Protein AF-A0A3R8L5G4-F1 (afdb_monomer_lite)

Secondary structure (DSSP, 8-state):
-PPPPTHHHHHHHHHHHHHHHHHHHHHHHHHHHHHHHHH-S--S------HHHHHHHHHT------------PPP-------PPPPS-SSHHHHHHHHHHHHHHHHHHHHHHHTS---STTHHHHHHHHHHHHHHHHHHHHHHHHHHTT---THHHHHHHHHHHHHHHHHHHHHHHHTT--HHHHHHHHHHHHHHHHHHHHHHHHHHHHHHT-----TTTS-------GGGG-TT-TT------SS-S--B-SS---EEE-GGGHHHHHHHHHHHB-S--HHHHHHHB----HHHHHHHHHTTS-SEEEESPPPHHHHHHHHHTTEEEEEEEEEEEEEEEEEETT----EE-HHHHHHHHTTS--BGGGGTS-S-B-EE-B--TTSHHHHHIIIIISTTPPPPPPPGGGB-SSHHHHHHHHHTGGGSS-EEEEEEHHHHHTSSS--SEEEPEETTB---HHHHHTT-STTEEEEEEEEEEESSGGG--SPPPPTTHHHHHHHHHSHHHHHHHHHTT-B-SSPPPP-

Structure (mmCIF, N/CA/C/O backbone):
data_AF-A0A3R8L5G4-F1
#
_entry.id   AF-A0A3R8L5G4-F1
#
loop_
_atom_site.group_PDB
_atom_site.id
_atom_site.type_symbol
_atom_site.label_atom_id
_atom_site.label_alt_id
_atom_site.label_comp_id
_atom_site.label_asym_id
_atom_site.label_entity_id
_atom_site.label_seq_id
_atom_site.pdbx_PDB_ins_code
_atom_site.Cartn_x
_atom_site.Cartn_y
_atom_site.Cartn_z
_atom_site.occupancy
_atom_site.B_iso_or_equiv
_atom_site.auth_seq_id
_atom_site.auth_comp_id
_atom_site.auth_asym_id
_atom_site.auth_atom_id
_atom_site.pdbx_PDB_model_num
ATOM 1 N N . MET A 1 1 ? 63.646 48.957 -48.517 1.00 35.97 1 MET A N 1
ATOM 2 C CA . MET A 1 1 ? 62.646 47.937 -48.129 1.00 35.97 1 MET A CA 1
ATOM 3 C C . MET A 1 1 ? 62.867 47.542 -46.672 1.00 35.97 1 MET A C 1
ATOM 5 O O . MET A 1 1 ? 63.799 46.805 -46.382 1.00 35.97 1 MET A O 1
ATOM 9 N N . LYS A 1 2 ? 62.077 48.095 -45.741 1.00 35.88 2 LYS A N 1
ATOM 10 C CA . LYS A 1 2 ? 62.069 47.687 -44.324 1.00 35.88 2 LYS A CA 1
ATOM 11 C C . LYS A 1 2 ? 61.071 46.532 -44.164 1.00 35.88 2 LYS A C 1
ATOM 13 O O . LYS A 1 2 ? 59.938 46.661 -44.615 1.00 35.88 2 LYS A O 1
ATOM 18 N N . ARG A 1 3 ? 61.484 45.414 -43.556 1.00 38.56 3 ARG A N 1
ATOM 19 C CA . ARG A 1 3 ? 60.579 44.316 -43.155 1.00 38.56 3 ARG A CA 1
ATOM 20 C C . ARG A 1 3 ? 59.608 44.811 -42.066 1.00 38.56 3 ARG A C 1
ATOM 22 O O . ARG A 1 3 ? 60.082 45.503 -41.163 1.00 38.56 3 ARG A O 1
ATOM 29 N N . PRO A 1 4 ? 58.311 44.448 -42.078 1.00 38.59 4 PRO A N 1
ATOM 30 C CA . PRO A 1 4 ? 57.446 44.643 -40.921 1.00 38.59 4 PRO A CA 1
ATOM 31 C C . PRO A 1 4 ? 57.659 43.521 -39.878 1.00 38.59 4 PRO A C 1
ATOM 33 O O . PRO A 1 4 ? 58.243 42.479 -40.196 1.00 38.59 4 PRO A O 1
ATOM 36 N N . PRO A 1 5 ? 57.264 43.750 -38.612 1.00 47.12 5 PRO A N 1
ATOM 37 C CA . PRO A 1 5 ? 57.835 43.072 -37.454 1.00 47.12 5 PRO A CA 1
ATOM 38 C C . PRO A 1 5 ? 57.170 41.722 -37.159 1.00 47.12 5 PRO A C 1
ATOM 40 O O . PRO A 1 5 ? 55.980 41.516 -37.388 1.00 47.12 5 PRO A O 1
ATOM 43 N N . TYR A 1 6 ? 57.935 40.825 -36.535 1.00 44.19 6 TYR A N 1
ATOM 44 C CA . TYR A 1 6 ? 57.528 39.505 -36.031 1.00 44.19 6 TYR A CA 1
ATOM 45 C C . TYR A 1 6 ? 56.402 39.523 -34.964 1.00 44.19 6 TYR A C 1
ATOM 47 O O . TYR A 1 6 ? 56.028 38.469 -34.455 1.00 44.19 6 TYR A O 1
ATOM 55 N N . LEU A 1 7 ? 55.817 40.684 -34.645 1.00 41.47 7 LEU A N 1
ATOM 56 C CA . LEU A 1 7 ? 54.769 40.843 -33.628 1.00 41.47 7 LEU A CA 1
ATOM 57 C C . LEU A 1 7 ? 53.425 40.196 -34.020 1.00 41.47 7 LEU A C 1
ATOM 59 O O . LEU A 1 7 ? 52.660 39.793 -33.147 1.00 41.47 7 LEU A O 1
ATOM 63 N N . GLY A 1 8 ? 53.136 40.060 -35.320 1.00 44.91 8 GLY A N 1
ATOM 64 C CA . GLY A 1 8 ? 51.836 39.573 -35.798 1.00 44.91 8 GLY A CA 1
ATOM 65 C C . GLY A 1 8 ? 51.580 38.085 -35.539 1.00 44.91 8 GLY A C 1
ATOM 66 O O . GLY A 1 8 ? 50.456 37.706 -35.229 1.00 44.91 8 GLY A O 1
ATOM 67 N N . ARG A 1 9 ? 52.606 37.225 -35.613 1.00 40.75 9 ARG A N 1
ATOM 68 C CA . ARG A 1 9 ? 52.424 35.767 -35.456 1.00 40.75 9 ARG A CA 1
ATOM 69 C C . ARG A 1 9 ? 52.218 35.348 -34.003 1.00 40.75 9 ARG A C 1
ATOM 71 O O . ARG A 1 9 ? 51.407 34.464 -33.756 1.00 40.75 9 ARG A O 1
ATOM 78 N N . SER A 1 10 ? 52.886 36.005 -33.057 1.00 38.84 10 SER A N 1
ATOM 79 C CA . SER A 1 10 ? 52.735 35.722 -31.624 1.00 38.84 10 SER A CA 1
ATOM 80 C C . SER A 1 10 ? 51.392 36.213 -31.081 1.00 38.84 10 SER A C 1
ATOM 82 O O . SER A 1 10 ? 50.766 35.510 -30.294 1.00 38.84 10 SER A O 1
ATOM 84 N N . LEU A 1 11 ? 50.904 37.369 -31.554 1.00 45.09 11 LEU A N 1
ATOM 85 C CA . LEU A 1 11 ? 49.573 37.878 -31.205 1.00 45.09 11 LEU A CA 1
ATOM 86 C C . LEU A 1 11 ? 48.460 37.000 -31.799 1.00 45.09 11 LEU A C 1
ATOM 88 O O . LEU A 1 11 ? 47.472 36.722 -31.128 1.00 45.09 11 LEU A O 1
ATOM 92 N N . LEU A 1 12 ? 48.652 36.504 -33.027 1.00 44.06 12 LEU A N 1
ATOM 93 C CA . LEU A 1 12 ? 47.741 35.555 -33.670 1.00 44.06 12 LEU A CA 1
ATOM 94 C C . LEU A 1 12 ? 47.718 34.205 -32.935 1.00 44.06 12 LEU A C 1
ATOM 96 O O . LEU A 1 12 ? 46.650 33.641 -32.736 1.00 44.06 12 LEU A O 1
ATOM 100 N N . TYR A 1 13 ? 48.873 33.715 -32.470 1.00 42.22 13 TYR A N 1
ATOM 101 C CA . TYR A 1 13 ? 48.956 32.507 -31.641 1.00 42.22 13 TYR A CA 1
ATOM 102 C C . TYR A 1 13 ? 48.262 32.692 -30.286 1.00 42.22 13 TYR A C 1
ATOM 104 O O . TYR A 1 13 ? 47.517 31.817 -29.859 1.00 42.22 13 TYR A O 1
ATOM 112 N N . LEU A 1 14 ? 48.439 33.845 -29.635 1.00 43.97 14 LEU A N 1
ATOM 113 C CA . LEU A 1 14 ? 47.722 34.196 -28.405 1.00 43.97 14 LEU A CA 1
ATOM 114 C C . LEU A 1 14 ? 46.206 34.279 -28.635 1.00 43.97 14 LEU A C 1
ATOM 116 O O . LEU A 1 14 ? 45.448 33.716 -27.854 1.00 43.97 14 LEU A O 1
ATOM 120 N N . LEU A 1 15 ? 45.754 34.887 -29.733 1.00 46.25 15 LEU A N 1
ATOM 121 C CA . LEU A 1 15 ? 44.332 34.973 -30.087 1.00 46.25 15 LEU A CA 1
ATOM 122 C C . LEU A 1 15 ? 43.715 33.622 -30.487 1.00 46.25 15 LEU A C 1
ATOM 124 O O . LEU A 1 15 ? 42.514 33.442 -30.320 1.00 46.25 15 LEU A O 1
ATOM 128 N N . LEU A 1 16 ? 44.510 32.672 -30.988 1.00 42.62 16 LEU A N 1
ATOM 129 C CA . LEU A 1 16 ? 44.052 31.328 -31.363 1.00 42.62 16 LEU A CA 1
ATOM 130 C C . LEU A 1 16 ? 44.059 30.344 -30.187 1.00 42.62 16 LEU A C 1
ATOM 132 O O . LEU A 1 16 ? 43.162 29.513 -30.073 1.00 42.62 16 LEU A O 1
ATOM 136 N N . VAL A 1 17 ? 45.061 30.425 -29.310 1.00 41.16 17 VAL A N 1
ATOM 137 C CA . VAL A 1 17 ? 45.289 29.440 -28.240 1.00 41.16 17 VAL A CA 1
ATOM 138 C C . VAL A 1 17 ? 44.596 29.841 -26.936 1.00 41.16 17 VAL A C 1
ATOM 140 O O . VAL A 1 17 ? 44.066 28.982 -26.231 1.00 41.16 17 VAL A O 1
ATOM 143 N N . PHE A 1 18 ? 44.530 31.138 -26.623 1.00 45.47 18 PHE A N 1
ATOM 144 C CA . PHE A 1 18 ? 43.918 31.625 -25.383 1.00 45.47 18 PHE A CA 1
ATOM 145 C C . PHE A 1 18 ? 42.419 31.291 -25.264 1.00 45.47 18 PHE A C 1
ATOM 147 O O . PHE A 1 18 ? 42.019 30.835 -24.194 1.00 45.47 18 PHE A O 1
ATOM 154 N N . PRO A 1 19 ? 41.583 31.400 -26.319 1.00 46.66 19 PRO A N 1
ATOM 155 C CA . PRO A 1 19 ? 40.170 31.028 -26.230 1.00 46.66 19 PRO A CA 1
ATOM 156 C C . PRO A 1 19 ? 39.962 29.527 -26.019 1.00 46.66 19 PRO A C 1
ATOM 158 O O . PRO A 1 19 ? 39.048 29.144 -25.299 1.00 46.66 19 PRO A O 1
ATOM 161 N N . VAL A 1 20 ? 40.821 28.681 -26.597 1.00 42.81 20 VAL A N 1
ATOM 162 C CA . VAL A 1 20 ? 40.748 27.217 -26.455 1.00 42.81 20 VAL A CA 1
ATOM 163 C C . VAL A 1 20 ? 41.116 26.795 -25.031 1.00 42.81 20 VAL A C 1
ATOM 165 O O . VAL A 1 20 ? 40.422 25.978 -24.430 1.00 42.81 20 VAL A O 1
ATOM 168 N N . ILE A 1 21 ? 42.158 27.402 -24.453 1.00 46.53 21 ILE A N 1
ATOM 169 C CA . ILE A 1 21 ? 42.552 27.171 -23.055 1.00 46.53 21 ILE A CA 1
ATOM 170 C C . ILE A 1 21 ? 41.493 27.728 -22.094 1.00 46.53 21 ILE A C 1
ATOM 172 O O . ILE A 1 21 ? 41.109 27.048 -21.144 1.00 46.53 21 ILE A O 1
ATOM 176 N N . PHE A 1 22 ? 40.972 28.929 -22.355 1.00 48.22 22 PHE A N 1
ATOM 177 C CA . PHE A 1 22 ? 39.932 29.550 -21.535 1.00 48.22 22 PHE A CA 1
ATOM 178 C C . PHE A 1 22 ? 38.617 28.760 -21.582 1.00 48.22 22 PHE A C 1
ATOM 180 O O . PHE A 1 22 ? 38.016 28.529 -20.539 1.00 48.22 22 PHE A O 1
ATOM 187 N N . GLN A 1 23 ? 38.199 28.265 -22.753 1.00 45.72 23 GLN A N 1
ATOM 188 C CA . GLN A 1 23 ? 37.034 27.384 -22.890 1.00 45.72 23 GLN A CA 1
ATOM 189 C C . GLN A 1 23 ? 37.262 26.013 -22.248 1.00 45.72 23 GLN A C 1
ATOM 191 O O . GLN A 1 23 ? 36.337 25.491 -21.634 1.00 45.72 23 GLN A O 1
ATOM 196 N N . GLY A 1 24 ? 38.471 25.447 -22.325 1.00 43.91 24 GLY A N 1
ATOM 197 C CA . GLY A 1 24 ? 38.831 24.221 -21.605 1.00 43.91 24 GLY A CA 1
ATOM 198 C C . GLY A 1 24 ? 38.766 24.391 -20.083 1.00 43.91 24 GLY A C 1
ATOM 199 O O . GLY A 1 24 ? 38.236 23.533 -19.384 1.00 43.91 24 GLY A O 1
ATOM 200 N N . LEU A 1 25 ? 39.217 25.534 -19.563 1.00 47.25 25 LEU A N 1
ATOM 201 C CA . LEU A 1 25 ? 39.104 25.882 -18.143 1.00 47.25 25 LEU A CA 1
ATOM 202 C C . LEU A 1 25 ? 37.653 26.166 -17.727 1.00 47.25 25 LEU A C 1
ATOM 204 O O . LEU A 1 25 ? 37.240 25.757 -16.645 1.00 47.25 25 LEU A O 1
ATOM 208 N N . LEU A 1 26 ? 36.853 26.796 -18.594 1.00 45.91 26 LEU A N 1
ATOM 209 C CA . LEU A 1 26 ? 35.421 27.009 -18.372 1.00 45.91 26 LEU A CA 1
ATOM 210 C C . LEU A 1 26 ? 34.646 25.681 -18.387 1.00 45.91 26 LEU A C 1
ATOM 212 O O . LEU A 1 26 ? 33.738 25.497 -17.586 1.00 45.91 26 LEU A O 1
ATOM 216 N N . LEU A 1 27 ? 35.035 24.735 -19.250 1.00 40.62 27 LEU A N 1
ATOM 217 C CA . LEU A 1 27 ? 34.514 23.368 -19.293 1.00 40.62 27 LEU A CA 1
ATOM 218 C C . LEU A 1 27 ? 34.790 22.646 -17.968 1.00 40.62 27 LEU A C 1
ATOM 220 O O . LEU A 1 27 ? 33.878 22.060 -17.395 1.00 40.62 27 LEU A O 1
ATOM 224 N N . VAL A 1 28 ? 36.019 22.741 -17.447 1.00 43.38 28 VAL A N 1
ATOM 225 C CA . VAL A 1 28 ? 36.401 22.176 -16.141 1.00 43.38 28 VAL A CA 1
ATOM 226 C C . VAL A 1 28 ? 35.675 22.876 -14.990 1.00 43.38 28 VAL A C 1
ATOM 228 O O . VAL A 1 28 ? 35.306 22.212 -14.030 1.00 43.38 28 VAL A O 1
ATOM 231 N N . ALA A 1 29 ? 35.404 24.180 -15.081 1.00 45.84 29 ALA A N 1
ATOM 232 C CA . ALA A 1 29 ? 34.673 24.924 -14.054 1.00 45.84 29 ALA A CA 1
ATOM 233 C C . ALA A 1 29 ? 33.160 24.635 -14.057 1.00 45.84 29 ALA A C 1
ATOM 235 O O . ALA A 1 29 ? 32.570 24.471 -12.994 1.00 45.84 29 ALA A O 1
ATOM 236 N N . VAL A 1 30 ? 32.529 24.532 -15.231 1.00 43.19 30 VAL A N 1
ATOM 237 C CA . VAL A 1 30 ? 31.090 24.240 -15.378 1.00 43.19 30 VAL A CA 1
ATOM 238 C C . VAL A 1 30 ? 30.798 22.767 -15.099 1.00 43.19 30 VAL A C 1
ATOM 240 O O . VAL A 1 30 ? 29.845 22.461 -14.385 1.00 43.19 30 VAL A O 1
ATOM 243 N N . LEU A 1 31 ? 31.641 21.853 -15.596 1.00 39.47 31 LEU A N 1
ATOM 244 C CA . LEU A 1 31 ? 31.566 20.446 -15.209 1.00 39.47 31 LEU A CA 1
ATOM 245 C C . LEU A 1 31 ? 31.941 20.295 -13.732 1.00 39.47 31 LEU A C 1
ATOM 247 O O . LEU A 1 31 ? 31.213 19.652 -13.001 1.00 39.47 31 LEU A O 1
ATOM 251 N N . GLY A 1 32 ? 32.989 20.948 -13.236 1.00 37.44 32 GLY A N 1
ATOM 252 C CA . GLY A 1 32 ? 33.384 20.882 -11.826 1.00 37.44 32 GLY A CA 1
ATOM 253 C C . GLY A 1 32 ? 32.303 21.372 -10.858 1.00 37.44 32 GLY A C 1
ATOM 254 O O . GLY A 1 32 ? 32.045 20.700 -9.869 1.00 37.44 32 GLY A O 1
ATOM 255 N N . ALA A 1 33 ? 31.625 22.484 -11.152 1.00 39.06 33 ALA A N 1
ATOM 256 C CA . ALA A 1 33 ? 30.592 23.047 -10.278 1.00 39.06 33 ALA A CA 1
ATOM 257 C C . ALA A 1 33 ? 29.236 22.327 -10.385 1.00 39.06 33 ALA A C 1
ATOM 259 O O . ALA A 1 33 ? 28.540 22.195 -9.387 1.00 39.06 33 ALA A O 1
ATOM 260 N N . GLY A 1 34 ? 28.851 21.840 -11.571 1.00 38.12 34 GLY A N 1
ATOM 261 C CA . GLY A 1 34 ? 27.583 21.119 -11.754 1.00 38.12 34 GLY A CA 1
ATOM 262 C C . GLY A 1 34 ? 27.666 19.615 -11.469 1.00 38.12 34 GLY A C 1
ATOM 263 O O . GLY A 1 34 ? 26.669 19.000 -11.097 1.00 38.12 34 GLY A O 1
ATOM 264 N N . VAL A 1 35 ? 28.846 19.011 -11.647 1.00 35.47 35 VAL A N 1
ATOM 265 C CA . VAL A 1 35 ? 29.052 17.559 -11.544 1.00 35.47 35 VAL A CA 1
ATOM 266 C C . VAL A 1 35 ? 29.533 17.146 -10.148 1.00 35.47 35 VAL A C 1
ATOM 268 O O . VAL A 1 35 ? 29.129 16.077 -9.702 1.00 35.47 35 VAL A O 1
ATOM 271 N N . LEU A 1 36 ? 30.300 17.962 -9.401 1.00 33.31 36 LEU A N 1
ATOM 272 C CA . LEU A 1 36 ? 30.680 17.579 -8.025 1.00 33.31 36 LEU A CA 1
ATOM 273 C C . LEU A 1 36 ? 29.484 17.551 -7.062 1.00 33.31 36 LEU A C 1
ATOM 275 O O . LEU A 1 36 ? 29.372 16.594 -6.298 1.00 33.31 36 LEU A O 1
ATOM 279 N N . ASP A 1 37 ? 28.562 18.515 -7.150 1.00 36.12 37 ASP A N 1
ATOM 280 C CA . ASP A 1 37 ? 27.352 18.544 -6.307 1.00 36.12 37 ASP A CA 1
ATOM 281 C C . ASP A 1 37 ? 26.379 17.389 -6.619 1.00 36.12 37 ASP A C 1
ATOM 283 O O . ASP A 1 37 ? 25.510 17.060 -5.814 1.00 36.12 37 ASP A O 1
ATOM 287 N N . CYS A 1 38 ? 26.547 16.723 -7.768 1.00 34.19 38 CYS A N 1
ATOM 288 C CA . CYS A 1 38 ? 25.769 15.544 -8.150 1.00 34.19 38 CYS A CA 1
ATOM 289 C C . CYS A 1 38 ? 26.461 14.203 -7.835 1.00 34.19 38 CYS A C 1
ATOM 291 O O . CYS A 1 38 ? 25.779 13.178 -7.845 1.00 34.19 38 CYS A O 1
ATOM 293 N N . ILE A 1 39 ? 27.781 14.174 -7.592 1.00 33.69 39 ILE A N 1
ATOM 294 C CA . ILE A 1 39 ? 28.561 12.922 -7.482 1.00 33.69 39 ILE A CA 1
ATOM 295 C C . ILE A 1 39 ? 28.913 12.530 -6.033 1.00 33.69 39 ILE A C 1
ATOM 297 O O . ILE A 1 39 ? 29.125 11.344 -5.784 1.00 33.69 39 ILE A O 1
ATOM 301 N N . LEU A 1 40 ? 28.918 13.443 -5.052 1.00 34.12 40 LEU A N 1
ATOM 302 C CA . LEU A 1 40 ? 29.227 13.103 -3.648 1.00 34.12 40 LEU A CA 1
ATOM 303 C C . LEU A 1 40 ? 28.188 13.673 -2.662 1.00 34.12 40 LEU A C 1
ATOM 305 O O . LEU A 1 40 ? 28.400 14.756 -2.122 1.00 34.12 40 LEU A O 1
ATOM 309 N N . PRO A 1 41 ? 27.086 12.952 -2.374 1.00 36.66 41 PRO A N 1
ATOM 310 C CA . PRO A 1 41 ? 26.041 13.441 -1.468 1.00 36.66 41 PRO A CA 1
ATOM 311 C C . PRO A 1 41 ? 26.393 13.328 0.029 1.00 36.66 41 PRO A C 1
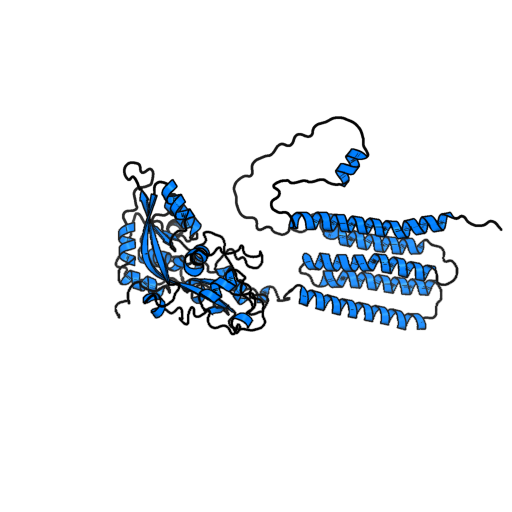ATOM 313 O O . PRO A 1 41 ? 25.777 14.012 0.838 1.00 36.66 41 PRO A O 1
ATOM 316 N N . ASP A 1 42 ? 27.375 12.490 0.400 1.00 34.44 42 ASP A N 1
ATOM 317 C CA . ASP A 1 42 ? 27.551 11.994 1.782 1.00 34.44 42 ASP A CA 1
ATOM 318 C C . ASP A 1 42 ? 28.894 12.340 2.459 1.00 34.44 42 ASP A C 1
ATOM 320 O O . ASP A 1 42 ? 29.243 11.762 3.486 1.00 34.44 42 ASP A O 1
ATOM 324 N N . SER A 1 43 ? 29.685 13.290 1.953 1.00 36.53 43 SER A N 1
ATOM 325 C CA . SER A 1 43 ? 30.990 13.582 2.579 1.00 36.53 43 SER A CA 1
ATOM 326 C C . SER A 1 43 ? 30.918 14.416 3.865 1.00 36.53 43 SER A C 1
ATOM 328 O O . SER A 1 43 ? 31.954 14.631 4.490 1.00 36.53 43 SER A O 1
ATOM 330 N N . GLY A 1 44 ? 29.746 14.920 4.276 1.00 34.53 44 GLY A N 1
ATOM 331 C CA . GLY A 1 44 ? 29.607 15.737 5.496 1.00 34.53 44 GLY A CA 1
ATOM 332 C C . GLY A 1 44 ? 30.517 16.979 5.538 1.00 34.53 44 GLY A C 1
ATOM 333 O O . GLY A 1 44 ? 30.660 17.614 6.580 1.00 34.53 44 GLY A O 1
ATOM 334 N N . MET A 1 45 ? 31.134 17.336 4.409 1.00 26.56 45 MET A N 1
ATOM 335 C CA . MET A 1 45 ? 32.099 18.413 4.259 1.00 26.56 45 MET A CA 1
ATOM 336 C C . MET A 1 45 ? 31.716 19.242 3.038 1.00 26.56 45 MET A C 1
ATOM 338 O O . MET A 1 45 ? 31.959 18.853 1.897 1.00 26.56 45 MET A O 1
ATOM 342 N N . SER A 1 46 ? 31.177 20.436 3.278 1.00 30.50 46 SER A N 1
ATOM 343 C CA . SER A 1 46 ? 31.161 21.484 2.262 1.00 30.50 46 SER A CA 1
ATOM 344 C C . SER A 1 46 ? 32.584 22.029 2.105 1.00 30.50 46 SER A C 1
ATOM 346 O O . SER A 1 46 ? 32.982 22.967 2.799 1.00 30.50 46 SER A O 1
ATOM 348 N N . VAL A 1 47 ? 33.383 21.439 1.215 1.00 29.75 47 VAL A N 1
ATOM 349 C CA . VAL A 1 47 ? 34.650 22.049 0.789 1.00 29.75 47 VAL A CA 1
ATOM 350 C C . VAL A 1 47 ? 34.340 22.969 -0.381 1.00 29.75 47 VAL A C 1
ATOM 352 O O . VAL A 1 47 ? 34.530 22.628 -1.543 1.00 29.75 47 VAL A O 1
ATOM 355 N N . SER A 1 48 ? 33.860 24.171 -0.071 1.00 33.88 48 SER A N 1
ATOM 356 C CA . SER A 1 48 ? 33.852 25.271 -1.030 1.00 33.88 48 SER A CA 1
ATOM 357 C C . SER A 1 48 ? 35.275 25.819 -1.155 1.00 33.88 48 SER A C 1
ATOM 359 O O . SER A 1 48 ? 35.592 26.898 -0.653 1.00 33.88 48 SER A O 1
ATOM 361 N N . VAL A 1 49 ? 36.170 25.071 -1.801 1.00 31.08 49 VAL A N 1
ATOM 362 C CA . VAL A 1 49 ? 37.413 25.661 -2.303 1.00 31.08 49 VAL A CA 1
ATOM 363 C C . VAL A 1 49 ? 37.065 26.295 -3.635 1.00 31.08 49 VAL A C 1
ATOM 365 O O . VAL A 1 49 ? 37.084 25.660 -4.686 1.00 31.08 49 VAL A O 1
ATOM 368 N N . SER A 1 50 ? 36.728 27.582 -3.591 1.00 37.97 50 SER A N 1
ATOM 369 C CA . SER A 1 50 ? 36.833 28.395 -4.791 1.00 37.97 50 SER A CA 1
ATOM 370 C C . SER A 1 50 ? 38.313 28.415 -5.160 1.00 37.97 50 SER A C 1
ATOM 372 O O . SER A 1 50 ? 39.124 29.018 -4.458 1.00 37.97 50 SER A O 1
ATOM 374 N N . ILE A 1 51 ? 38.685 27.724 -6.238 1.00 37.06 51 ILE A N 1
ATOM 375 C CA . ILE A 1 51 ? 40.048 27.751 -6.788 1.00 37.06 51 ILE A CA 1
ATOM 376 C C . ILE A 1 51 ? 40.456 29.206 -7.080 1.00 37.06 51 ILE A C 1
ATOM 378 O O . ILE A 1 51 ? 41.614 29.559 -6.896 1.00 37.06 51 ILE A O 1
ATOM 382 N N . ALA A 1 52 ? 39.497 30.089 -7.389 1.00 37.78 52 ALA A N 1
ATOM 383 C CA . ALA A 1 52 ? 39.720 31.530 -7.490 1.00 37.78 52 ALA A CA 1
ATOM 384 C C . ALA A 1 52 ? 40.086 32.188 -6.143 1.00 37.78 52 ALA A C 1
ATOM 386 O O . ALA A 1 52 ? 40.913 33.092 -6.117 1.00 37.78 52 ALA A O 1
ATOM 387 N N . GLY A 1 53 ? 39.530 31.714 -5.024 1.00 37.00 53 GLY A N 1
ATOM 388 C CA . GLY A 1 53 ? 39.874 32.163 -3.670 1.00 37.00 53 GLY A CA 1
ATOM 389 C C . GLY A 1 53 ? 41.243 31.666 -3.200 1.00 37.00 53 GLY A C 1
ATOM 390 O O . GLY A 1 53 ? 42.001 32.437 -2.620 1.00 37.00 53 GLY 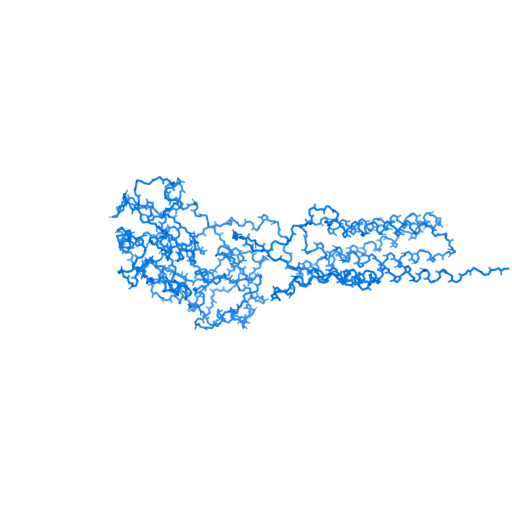A O 1
ATOM 391 N N . ALA A 1 54 ? 41.606 30.417 -3.511 1.00 41.34 54 ALA A N 1
ATOM 392 C CA . ALA A 1 54 ? 42.940 29.880 -3.225 1.00 41.34 54 ALA A CA 1
ATOM 393 C C . ALA A 1 54 ? 44.030 30.570 -4.069 1.00 41.34 54 ALA A C 1
ATOM 395 O O . ALA A 1 54 ? 45.108 30.866 -3.556 1.00 41.34 54 ALA A O 1
ATOM 396 N N . LEU A 1 55 ? 43.723 30.907 -5.330 1.00 38.12 55 LEU A N 1
ATOM 397 C CA . LEU A 1 55 ? 44.609 31.695 -6.187 1.00 38.12 55 LEU A CA 1
ATOM 398 C C . LEU A 1 55 ? 44.720 33.148 -5.706 1.00 38.12 55 LEU A C 1
ATOM 400 O O . LEU A 1 55 ? 45.817 33.690 -5.727 1.00 38.12 55 LEU A O 1
ATOM 404 N N . LEU A 1 56 ? 43.632 33.769 -5.225 1.00 38.19 56 LEU A N 1
ATOM 405 C CA . LEU A 1 56 ? 43.673 35.122 -4.650 1.00 38.19 56 LEU A CA 1
ATOM 406 C C . LEU A 1 56 ? 44.506 35.173 -3.364 1.00 38.19 56 LEU A C 1
ATOM 408 O O . LEU A 1 56 ? 45.284 36.101 -3.184 1.00 38.19 56 LEU A O 1
ATOM 412 N N . VAL A 1 57 ? 44.372 34.179 -2.482 1.00 43.66 57 VAL A N 1
ATOM 413 C CA . VAL A 1 57 ? 45.140 34.087 -1.227 1.00 43.66 57 VAL A CA 1
ATOM 414 C C . VAL A 1 57 ? 46.626 33.824 -1.496 1.00 43.66 57 VAL A C 1
ATOM 416 O O . VAL A 1 57 ? 47.478 34.354 -0.786 1.00 43.66 57 VAL A O 1
ATOM 419 N N . TRP A 1 58 ? 46.947 33.064 -2.546 1.00 42.69 58 TRP A N 1
ATOM 420 C CA . TRP A 1 58 ? 48.322 32.835 -2.997 1.00 42.69 58 TRP A CA 1
ATOM 421 C C . TRP A 1 58 ? 48.921 34.051 -3.735 1.00 42.69 58 TRP A C 1
ATOM 423 O O . TRP A 1 58 ? 50.095 34.358 -3.549 1.00 42.69 58 TRP A O 1
ATOM 433 N N . LEU A 1 59 ? 48.116 34.787 -4.514 1.00 37.88 59 LEU A N 1
ATOM 434 C CA . LEU A 1 59 ? 48.531 35.995 -5.246 1.00 37.88 59 LEU A CA 1
ATOM 435 C C . LEU A 1 59 ? 48.658 37.244 -4.357 1.00 37.88 59 LEU A C 1
ATOM 437 O O . LEU A 1 59 ? 49.451 38.127 -4.672 1.00 37.88 59 LEU A O 1
ATOM 441 N N . LEU A 1 60 ? 47.897 37.341 -3.263 1.00 40.88 60 LEU A N 1
ATOM 442 C CA . LEU A 1 60 ? 47.822 38.539 -2.410 1.00 40.88 60 LEU A CA 1
ATOM 443 C C . LEU A 1 60 ? 48.663 38.444 -1.132 1.00 40.88 60 LEU A C 1
ATOM 445 O O . LEU A 1 60 ? 48.361 39.128 -0.158 1.00 40.88 60 LEU A O 1
ATOM 449 N N . GLY A 1 61 ? 49.698 37.601 -1.126 1.00 46.34 61 GLY A N 1
ATOM 450 C CA . GLY A 1 61 ? 50.493 37.255 0.052 1.00 46.34 61 GLY A CA 1
ATOM 451 C C . GLY A 1 61 ? 50.693 38.390 1.064 1.00 46.34 61 GLY A C 1
ATOM 452 O O . GLY A 1 61 ? 51.522 39.270 0.850 1.00 46.34 61 GLY A O 1
ATOM 453 N N . ARG A 1 62 ? 49.965 38.330 2.189 1.00 36.81 62 ARG A N 1
ATOM 454 C CA . ARG A 1 62 ? 50.428 38.736 3.524 1.00 36.81 62 ARG A CA 1
ATOM 455 C C . ARG A 1 62 ? 49.448 38.365 4.641 1.00 36.81 62 ARG A C 1
ATOM 457 O O . ARG A 1 62 ? 48.235 38.317 4.479 1.00 36.81 62 ARG A O 1
ATOM 464 N N . GLU A 1 63 ? 50.093 38.079 5.760 1.00 44.94 63 GLU A N 1
ATOM 465 C CA . GLU A 1 63 ? 49.687 37.600 7.078 1.00 44.94 63 GLU A CA 1
ATOM 466 C C . GLU A 1 63 ? 48.347 38.077 7.669 1.00 44.94 63 GLU A C 1
ATOM 468 O O . GLU A 1 63 ? 48.015 39.258 7.687 1.00 44.94 63 GLU A O 1
ATOM 473 N N . GLY A 1 64 ? 47.677 37.125 8.331 1.00 42.16 64 GLY A N 1
ATOM 474 C CA . GLY A 1 64 ? 46.998 37.371 9.603 1.00 42.16 64 GLY A CA 1
ATOM 475 C C . GLY A 1 64 ? 45.536 37.811 9.540 1.00 42.16 64 GLY A C 1
ATOM 476 O O . GLY A 1 64 ? 45.247 38.995 9.659 1.00 42.16 64 GLY A O 1
ATOM 477 N N . LYS A 1 65 ? 44.608 36.841 9.519 1.00 31.45 65 LYS A N 1
ATOM 478 C CA . LYS A 1 65 ? 43.418 36.796 10.403 1.00 31.45 65 LYS A CA 1
ATOM 479 C C . LYS A 1 65 ? 42.651 35.478 10.227 1.00 31.45 65 LYS A C 1
ATOM 481 O O . LYS A 1 65 ? 42.269 35.105 9.124 1.00 31.45 65 LYS A O 1
ATOM 486 N N . LYS A 1 66 ? 42.437 34.770 11.344 1.00 33.88 66 LYS A N 1
ATOM 487 C CA . LYS A 1 66 ? 41.611 33.555 11.439 1.00 33.88 66 LYS A CA 1
ATOM 488 C C . LYS A 1 66 ? 40.153 33.898 11.117 1.00 33.88 66 LYS A C 1
ATOM 490 O O . LYS A 1 66 ? 39.561 34.726 11.803 1.00 33.88 66 LYS A O 1
ATOM 495 N N . VAL A 1 67 ? 39.569 33.222 10.132 1.00 31.17 67 VAL A N 1
ATOM 496 C CA . VAL A 1 67 ? 38.118 33.232 9.901 1.00 31.17 67 VAL A CA 1
ATOM 497 C C . VAL A 1 67 ? 37.501 32.142 10.781 1.00 31.17 67 VAL A C 1
ATOM 499 O O . VAL A 1 67 ? 37.819 30.965 10.629 1.00 31.17 67 VAL A O 1
ATOM 502 N N . VAL A 1 68 ? 36.672 32.538 11.750 1.00 28.16 68 VAL A N 1
ATOM 503 C CA . VAL A 1 68 ? 35.934 31.635 12.649 1.00 28.16 68 VAL A CA 1
ATOM 504 C C . VAL A 1 68 ? 34.578 31.312 12.019 1.00 28.16 68 VAL A C 1
ATOM 506 O O . VAL A 1 68 ? 33.811 32.220 11.710 1.00 28.16 68 VAL A O 1
ATOM 509 N N . LEU A 1 69 ? 34.275 30.023 11.850 1.00 24.81 69 LEU A N 1
ATOM 510 C CA . LEU A 1 69 ? 32.972 29.526 11.397 1.00 24.81 69 LEU A CA 1
ATOM 511 C C . LEU A 1 69 ? 32.017 29.397 12.597 1.00 24.81 69 LEU A C 1
ATOM 513 O O . LEU A 1 69 ? 32.342 28.725 13.574 1.00 24.81 69 LEU A O 1
ATOM 517 N N . ARG A 1 70 ? 30.830 30.014 12.524 1.00 21.91 70 ARG A N 1
ATOM 518 C CA . ARG A 1 70 ? 29.706 29.779 13.452 1.00 21.91 70 ARG A CA 1
ATOM 519 C C . ARG A 1 70 ? 28.570 29.095 12.692 1.00 21.91 70 ARG A C 1
ATOM 521 O O . ARG A 1 70 ? 28.107 29.628 11.688 1.00 21.91 70 ARG A O 1
ATOM 528 N N . ALA A 1 71 ? 28.124 27.943 13.185 1.00 25.08 71 ALA A N 1
ATOM 529 C CA . ALA A 1 71 ? 26.951 27.228 12.687 1.00 25.08 71 ALA A CA 1
ATOM 530 C C . ALA A 1 71 ? 25.699 27.611 13.499 1.00 25.08 71 ALA A C 1
ATOM 532 O O . ALA A 1 71 ? 25.785 27.768 14.717 1.00 25.08 71 ALA A O 1
ATOM 533 N N . TYR A 1 72 ? 24.547 27.729 12.833 1.00 24.67 72 TYR A N 1
ATOM 534 C CA . TYR A 1 72 ? 23.224 27.856 13.461 1.00 24.67 72 TYR A CA 1
ATOM 535 C C . TYR A 1 72 ? 22.385 26.599 13.169 1.00 24.67 72 TYR A C 1
ATOM 537 O O . TYR A 1 72 ? 22.490 26.063 12.061 1.00 24.67 72 TYR A O 1
ATOM 545 N N . PRO A 1 73 ? 21.557 26.117 14.117 1.00 27.12 73 PRO A N 1
ATOM 546 C CA . PRO A 1 73 ? 20.719 24.942 13.910 1.00 27.12 73 PRO A CA 1
ATOM 547 C C . PRO A 1 73 ? 19.472 25.273 13.075 1.00 27.12 73 PRO A C 1
ATOM 549 O O . PRO A 1 73 ? 18.931 26.377 13.126 1.00 27.12 73 PRO A O 1
ATOM 552 N N . LYS A 1 74 ? 19.040 24.285 12.289 1.00 29.70 74 LYS A N 1
ATOM 553 C CA . LYS A 1 74 ? 17.907 24.334 11.357 1.00 29.70 74 LYS A CA 1
ATOM 554 C C . LYS A 1 74 ? 16.596 24.108 12.124 1.00 29.70 74 LYS A C 1
ATOM 556 O O . LYS A 1 74 ? 16.515 23.155 12.892 1.00 29.70 74 LYS A O 1
ATOM 561 N N . SER A 1 75 ? 15.599 24.965 11.911 1.00 27.67 75 SER A N 1
ATOM 562 C CA . SER A 1 75 ? 14.236 24.792 12.425 1.00 27.67 75 SER A CA 1
ATOM 563 C C . SER A 1 75 ? 13.465 23.746 11.616 1.00 27.67 75 SER A C 1
ATOM 565 O O . SER A 1 75 ? 13.605 23.676 10.390 1.00 27.67 75 SER A O 1
ATOM 567 N N . ASP A 1 76 ? 12.656 22.966 12.330 1.00 35.69 76 ASP A N 1
ATOM 568 C CA . ASP A 1 76 ? 11.712 21.971 11.828 1.00 35.69 76 ASP A CA 1
ATOM 569 C C . ASP A 1 76 ? 10.692 22.601 10.878 1.00 35.69 76 ASP A C 1
ATOM 571 O O . ASP A 1 76 ? 9.927 23.456 11.297 1.00 35.69 76 ASP A O 1
ATOM 575 N N . ASP A 1 77 ? 10.709 22.193 9.609 1.00 28.53 77 ASP A N 1
ATOM 576 C CA . ASP A 1 77 ? 9.511 21.979 8.790 1.00 28.53 77 ASP A CA 1
ATOM 577 C C . ASP A 1 77 ? 9.937 21.276 7.493 1.00 28.53 77 ASP A C 1
ATOM 579 O O . ASP A 1 77 ? 10.607 21.817 6.607 1.00 28.53 77 ASP A O 1
ATOM 583 N N . GLY A 1 78 ? 9.623 19.983 7.447 1.00 40.44 78 GLY A N 1
ATOM 584 C CA . GLY A 1 78 ? 9.984 19.070 6.378 1.00 40.44 78 GLY A CA 1
ATOM 585 C C . GLY A 1 78 ? 9.124 19.266 5.135 1.00 40.44 78 GLY A C 1
ATOM 586 O O . GLY A 1 78 ? 7.903 19.203 5.197 1.00 40.44 78 GLY A O 1
ATOM 587 N N . VAL A 1 79 ? 9.806 19.455 4.008 1.00 30.22 79 VAL A N 1
ATOM 588 C CA . VAL A 1 79 ? 9.640 18.802 2.697 1.00 30.22 79 VAL A CA 1
ATOM 589 C C . VAL A 1 79 ? 10.259 19.758 1.682 1.00 30.22 79 VAL A C 1
ATOM 591 O O . VAL A 1 79 ? 9.693 20.785 1.323 1.00 30.22 79 VAL A O 1
ATOM 594 N N . ARG A 1 80 ? 11.443 19.407 1.187 1.00 26.22 80 ARG A N 1
ATOM 595 C CA . ARG A 1 80 ? 11.881 19.857 -0.130 1.00 26.22 80 ARG A CA 1
ATOM 596 C C . ARG A 1 80 ? 12.240 18.608 -0.906 1.00 26.22 80 ARG A C 1
ATOM 598 O O . ARG A 1 80 ? 13.176 17.895 -0.549 1.00 26.22 80 ARG A O 1
ATOM 605 N N . MET A 1 81 ? 11.483 18.346 -1.970 1.00 28.70 81 MET A N 1
ATOM 606 C CA . MET A 1 81 ? 12.070 17.695 -3.136 1.00 28.70 81 MET A CA 1
ATOM 607 C C . MET A 1 81 ? 13.390 18.427 -3.401 1.00 28.70 81 MET A C 1
ATOM 609 O O . MET A 1 81 ? 13.430 19.654 -3.286 1.00 28.70 81 MET A O 1
ATOM 613 N N . ALA A 1 82 ? 14.463 17.722 -3.750 1.00 29.92 82 ALA A N 1
ATOM 614 C CA . ALA A 1 82 ? 15.548 18.383 -4.460 1.00 29.92 82 ALA A CA 1
ATOM 615 C C . ALA A 1 82 ? 14.988 18.790 -5.834 1.00 29.92 82 ALA A C 1
ATOM 617 O O . ALA A 1 82 ? 15.188 18.103 -6.836 1.00 29.92 82 ALA A O 1
ATOM 618 N N . GLU A 1 83 ? 14.182 19.856 -5.839 1.00 32.50 83 GLU A N 1
ATOM 619 C CA . GLU A 1 83 ? 13.987 20.722 -6.979 1.00 32.50 83 GLU A CA 1
ATOM 620 C C . GLU A 1 83 ? 15.397 21.016 -7.475 1.00 32.50 83 GLU A C 1
ATOM 622 O O . GLU A 1 83 ? 16.257 21.450 -6.699 1.00 32.50 83 GLU A O 1
ATOM 627 N N . CYS A 1 84 ? 15.664 20.747 -8.756 1.00 33.19 84 CYS A N 1
ATOM 628 C CA . CYS A 1 84 ? 16.740 21.484 -9.398 1.00 33.19 84 CYS A CA 1
ATOM 629 C C . CYS A 1 84 ? 16.491 22.952 -9.047 1.00 33.19 84 CYS A C 1
ATOM 631 O O . CYS A 1 84 ? 15.341 23.388 -9.191 1.00 33.19 84 CYS A O 1
ATOM 633 N N . PRO A 1 85 ? 17.497 23.673 -8.517 1.00 36.41 85 PRO A N 1
ATOM 634 C CA . PRO A 1 85 ? 17.284 25.038 -8.077 1.00 36.41 85 PRO A CA 1
ATOM 635 C C . PRO A 1 85 ? 16.574 25.777 -9.211 1.00 36.41 85 PRO A C 1
ATOM 637 O O . PRO A 1 85 ? 16.968 25.594 -10.373 1.00 36.41 85 PRO A O 1
ATOM 640 N N . PRO A 1 86 ? 15.497 26.533 -8.918 1.00 39.44 86 PRO A N 1
ATOM 641 C CA . PRO A 1 86 ? 14.823 27.292 -9.953 1.00 39.44 86 PRO A CA 1
ATOM 642 C C . PRO A 1 86 ? 15.901 28.080 -10.696 1.00 39.44 86 PRO A C 1
ATOM 644 O O . PRO A 1 86 ? 16.823 28.591 -10.045 1.00 39.44 86 PRO A O 1
ATOM 647 N N . PRO A 1 87 ? 15.848 28.133 -12.042 1.00 43.12 87 PRO A N 1
ATOM 648 C CA . PRO A 1 87 ? 16.873 28.825 -12.803 1.00 43.12 87 PRO A CA 1
ATOM 649 C C . PRO A 1 87 ? 17.056 30.216 -12.188 1.00 43.12 87 PRO A C 1
ATOM 651 O O . PRO A 1 87 ? 16.045 30.801 -11.776 1.00 43.12 87 PRO A O 1
ATOM 654 N N . PRO A 1 88 ? 18.293 30.729 -12.069 1.00 46.72 88 PRO A N 1
ATOM 655 C CA . PRO A 1 88 ? 18.584 31.924 -11.285 1.00 46.72 88 PRO A CA 1
ATOM 656 C C . PRO A 1 88 ? 17.534 33.012 -11.527 1.00 46.72 88 PRO A C 1
ATOM 658 O O . PRO A 1 88 ? 17.147 33.256 -12.673 1.00 46.72 88 PRO A O 1
ATOM 661 N N . GLY A 1 89 ? 16.981 33.594 -10.459 1.00 40.91 89 GLY A N 1
ATOM 662 C CA . GLY A 1 89 ? 15.986 34.667 -10.596 1.00 40.91 89 GLY A CA 1
ATOM 663 C C . GLY A 1 89 ? 16.580 35.897 -11.287 1.00 40.91 89 GLY A C 1
ATOM 664 O O . GLY A 1 89 ? 15.886 36.619 -11.996 1.00 40.91 89 GLY A O 1
ATOM 665 N N . ASP A 1 90 ? 17.891 36.070 -11.128 1.00 54.97 90 ASP A N 1
ATOM 666 C CA . ASP A 1 90 ? 18.682 37.061 -11.829 1.00 54.97 90 ASP A CA 1
ATOM 667 C C . ASP A 1 90 ? 18.823 36.705 -13.320 1.00 54.97 90 ASP A C 1
ATOM 669 O O . ASP A 1 90 ? 19.325 35.639 -13.694 1.00 54.97 90 ASP A O 1
ATOM 673 N N . PHE A 1 91 ? 18.356 37.621 -14.173 1.00 53.38 91 PHE A N 1
ATOM 674 C CA . PHE A 1 91 ? 18.359 37.474 -15.629 1.00 53.38 91 PHE A CA 1
ATOM 675 C C . PHE A 1 91 ? 19.761 37.174 -16.169 1.00 53.38 91 PHE A C 1
ATOM 677 O O . PHE A 1 91 ? 19.910 36.324 -17.051 1.00 53.38 91 PHE A O 1
ATOM 684 N N . TRP A 1 92 ? 20.787 37.837 -15.624 1.00 47.34 92 TRP A N 1
ATOM 685 C CA . TRP A 1 92 ? 22.153 37.670 -16.093 1.00 47.34 92 TRP A CA 1
ATOM 686 C C . TRP A 1 92 ? 22.655 36.278 -15.785 1.00 47.34 92 TRP A C 1
ATOM 688 O O . TRP A 1 92 ? 23.059 35.613 -16.725 1.00 47.34 92 TRP A O 1
ATOM 698 N N . LEU A 1 93 ? 22.534 35.780 -14.552 1.00 46.03 93 LEU A N 1
ATOM 699 C CA . LEU A 1 93 ? 22.936 34.403 -14.235 1.00 46.03 93 LEU A CA 1
ATOM 700 C C . LEU A 1 93 ? 22.144 33.347 -15.022 1.00 46.03 93 LEU A C 1
ATOM 702 O O . LEU A 1 93 ? 22.704 32.322 -15.410 1.00 46.03 93 LEU A O 1
ATOM 706 N N . ARG A 1 94 ? 20.852 33.582 -15.279 1.00 47.59 94 ARG A N 1
ATOM 707 C CA . ARG A 1 94 ? 19.997 32.635 -16.012 1.00 47.59 94 ARG A CA 1
ATOM 708 C C . ARG A 1 94 ? 20.393 32.497 -17.478 1.00 47.59 94 ARG A C 1
ATOM 710 O O . ARG A 1 94 ? 20.384 31.391 -18.014 1.00 47.59 94 ARG A O 1
ATOM 717 N N . TYR A 1 95 ? 20.723 33.609 -18.128 1.00 51.84 95 TYR A N 1
ATOM 718 C CA . TYR A 1 95 ? 21.013 33.646 -19.563 1.00 51.84 95 TYR A CA 1
ATOM 719 C C . TYR A 1 95 ? 22.495 33.866 -19.876 1.00 51.84 95 TYR A C 1
ATOM 721 O O . TYR A 1 95 ? 22.859 33.935 -21.050 1.00 51.84 95 TYR A O 1
ATOM 729 N N . GLN A 1 96 ? 23.360 33.911 -18.857 1.00 54.66 96 GLN A N 1
ATOM 730 C CA . GLN A 1 96 ? 24.804 34.126 -18.975 1.00 54.66 96 GLN A CA 1
ATOM 731 C C . GLN A 1 96 ? 25.452 33.244 -20.048 1.00 54.66 96 GLN A C 1
ATOM 733 O O . GLN A 1 96 ? 26.197 33.789 -20.862 1.00 54.66 96 GLN A O 1
ATOM 738 N N . PRO A 1 97 ? 25.167 31.927 -20.137 1.00 49.28 97 PRO A N 1
ATOM 739 C CA . PRO A 1 97 ? 25.816 31.084 -21.138 1.00 49.28 97 PRO A CA 1
ATOM 740 C C . PRO A 1 97 ? 25.475 31.514 -22.572 1.00 49.28 97 PRO A C 1
ATOM 742 O O . PRO A 1 97 ? 26.339 31.518 -23.446 1.00 49.28 97 PRO A O 1
ATOM 745 N N . VAL A 1 98 ? 24.228 31.937 -22.800 1.00 48.00 98 VAL A N 1
ATOM 746 C CA . VAL A 1 98 ? 23.727 32.364 -24.114 1.00 48.00 98 VAL A CA 1
ATOM 747 C C . VAL A 1 98 ? 24.201 33.778 -24.448 1.00 48.00 98 VAL A C 1
ATOM 749 O O . VAL A 1 98 ? 24.632 34.036 -25.571 1.00 48.00 98 VAL A O 1
ATOM 752 N N . LEU A 1 99 ? 24.168 34.693 -23.478 1.00 51.84 99 LEU A N 1
ATOM 753 C CA . LEU A 1 99 ? 24.595 36.081 -23.653 1.00 51.84 99 LEU A CA 1
ATOM 754 C C . LEU A 1 99 ? 26.102 36.181 -23.882 1.00 51.84 99 LEU A C 1
ATOM 756 O O . LEU A 1 99 ? 26.517 36.879 -24.801 1.00 51.84 99 LEU A O 1
ATOM 760 N N . ILE A 1 100 ? 26.917 35.438 -23.126 1.00 54.62 100 ILE A N 1
ATOM 761 C CA . ILE A 1 100 ? 28.371 35.396 -23.335 1.00 54.62 100 ILE A CA 1
ATOM 762 C C . ILE A 1 100 ? 28.689 34.832 -24.719 1.00 54.62 100 ILE A C 1
ATOM 764 O O . ILE A 1 100 ? 29.483 35.428 -25.443 1.00 54.62 100 ILE A O 1
ATOM 768 N N . ALA A 1 101 ? 28.041 33.735 -25.128 1.00 50.94 101 ALA A N 1
ATOM 769 C CA . ALA A 1 101 ? 28.243 33.175 -26.461 1.00 50.94 101 ALA A CA 1
ATOM 770 C C . ALA A 1 101 ? 27.847 34.169 -27.568 1.00 50.94 101 ALA A C 1
ATOM 772 O O . ALA A 1 101 ? 28.581 34.340 -28.541 1.00 50.94 101 ALA A O 1
ATOM 773 N N . SER A 1 102 ? 26.727 34.875 -27.400 1.00 49.38 102 SER A N 1
ATOM 774 C CA . SER A 1 102 ? 26.218 35.842 -28.382 1.00 49.38 102 SER A CA 1
ATOM 775 C C . SER A 1 102 ? 27.098 37.093 -28.479 1.00 49.38 102 SER A C 1
ATOM 777 O O . SER A 1 102 ? 27.448 37.520 -29.577 1.00 49.38 102 SER A O 1
ATOM 779 N N . LEU A 1 103 ? 27.514 37.652 -27.339 1.00 57.56 103 LEU A N 1
ATOM 780 C CA . LEU A 1 103 ? 28.410 38.809 -27.278 1.00 57.56 103 LEU A CA 1
ATOM 781 C C . LEU A 1 103 ? 29.808 38.469 -27.798 1.00 57.56 103 LEU A C 1
ATOM 783 O O . LEU A 1 103 ? 30.418 39.283 -28.487 1.00 57.56 103 LEU A O 1
ATOM 787 N N . TRP A 1 104 ? 30.297 37.257 -27.536 1.00 57.50 104 TRP A N 1
ATOM 788 C CA . TRP A 1 104 ? 31.561 36.778 -28.090 1.00 57.50 104 TRP A CA 1
ATOM 789 C C . TRP A 1 104 ? 31.489 36.595 -29.608 1.00 57.50 104 TRP A C 1
ATOM 791 O O . TRP A 1 104 ? 32.393 37.020 -30.323 1.00 57.50 104 TRP A O 1
ATOM 801 N N . SER A 1 105 ? 30.388 36.038 -30.119 1.00 51.69 105 SER A N 1
ATOM 802 C CA . SER A 1 105 ? 30.147 35.912 -31.564 1.00 51.69 105 SER A CA 1
ATOM 803 C C . SER A 1 105 ? 30.142 37.285 -32.243 1.00 51.69 105 SER A C 1
ATOM 805 O O . SER A 1 105 ? 30.773 37.478 -33.282 1.00 51.69 105 SER A O 1
ATOM 807 N N . LEU A 1 106 ? 29.481 38.263 -31.616 1.00 53.38 106 LEU A N 1
ATOM 808 C CA . LEU A 1 106 ? 29.452 39.646 -32.080 1.00 53.38 106 LEU A CA 1
ATOM 809 C C . LEU A 1 106 ? 30.845 40.289 -32.040 1.00 53.38 106 LEU A C 1
ATOM 811 O O . LEU A 1 106 ? 31.244 40.938 -33.003 1.00 53.38 106 LEU A O 1
ATOM 815 N N . PHE A 1 107 ? 31.606 40.076 -30.965 1.00 60.03 107 PHE A N 1
ATOM 816 C CA . PHE A 1 107 ? 32.976 40.569 -30.839 1.00 60.03 107 PHE A CA 1
ATOM 817 C C . PHE A 1 107 ? 33.890 40.001 -31.930 1.00 60.03 107 PHE A C 1
ATOM 819 O O . PHE A 1 107 ? 34.611 40.762 -32.567 1.00 60.03 107 PHE A O 1
ATOM 826 N N . VAL A 1 108 ? 33.828 38.694 -32.204 1.00 53.03 108 VAL A N 1
ATOM 827 C CA . VAL A 1 108 ? 34.618 38.057 -33.271 1.00 53.03 108 VAL A CA 1
ATOM 828 C C . VAL A 1 108 ? 34.218 38.595 -34.647 1.00 53.03 108 VAL A C 1
ATOM 830 O O . VAL A 1 108 ? 35.089 38.877 -35.470 1.00 53.03 108 VAL A O 1
ATOM 833 N N . ALA A 1 109 ? 32.920 38.800 -34.889 1.00 51.38 109 ALA A N 1
ATOM 834 C CA . ALA A 1 109 ? 32.429 39.399 -36.127 1.00 51.38 109 ALA A CA 1
ATOM 835 C C . ALA A 1 109 ? 32.916 40.849 -36.307 1.00 51.38 109 ALA A C 1
ATOM 837 O O . ALA A 1 109 ? 33.338 41.218 -37.399 1.00 51.38 109 ALA A O 1
ATOM 838 N N . LEU A 1 110 ? 32.916 41.656 -35.241 1.00 54.22 110 LEU A N 1
ATOM 839 C CA . LEU A 1 110 ? 33.420 43.033 -35.265 1.00 54.22 110 LEU A CA 1
ATOM 840 C C . LEU A 1 110 ? 34.947 43.091 -35.398 1.00 54.22 110 LEU A C 1
ATOM 842 O O . LEU A 1 110 ? 35.466 43.899 -36.162 1.00 54.22 110 LEU A O 1
ATOM 846 N N . ALA A 1 111 ? 35.676 42.213 -34.709 1.00 52.19 111 ALA A N 1
ATOM 847 C CA . ALA A 1 111 ? 37.128 42.122 -34.809 1.00 52.19 111 ALA A CA 1
ATOM 848 C C . ALA A 1 111 ? 37.570 41.729 -36.225 1.00 52.19 111 ALA A C 1
ATOM 850 O O . ALA A 1 111 ? 38.548 42.272 -36.731 1.00 52.19 111 ALA A O 1
ATOM 851 N N . ALA A 1 112 ? 36.817 40.855 -36.902 1.00 50.94 112 ALA A N 1
ATOM 852 C CA . ALA A 1 112 ? 37.065 40.500 -38.298 1.00 50.94 112 ALA A CA 1
ATOM 853 C C . ALA A 1 112 ? 36.952 41.699 -39.261 1.00 50.94 112 ALA A C 1
ATOM 855 O O . ALA A 1 112 ? 37.610 41.695 -40.299 1.00 50.94 112 ALA A O 1
ATOM 856 N N . LEU A 1 113 ? 36.182 42.739 -38.913 1.00 49.19 113 LEU A N 1
ATOM 857 C CA . LEU A 1 113 ? 36.065 43.973 -39.705 1.00 49.19 113 LEU A CA 1
ATOM 858 C C . LEU A 1 113 ? 37.260 44.927 -39.532 1.00 49.19 113 LEU A C 1
ATOM 860 O O . LEU A 1 113 ? 37.434 45.827 -40.349 1.00 49.19 113 LEU A O 1
ATOM 864 N N . LEU A 1 114 ? 38.077 44.754 -38.486 1.00 49.34 114 LEU A N 1
ATOM 865 C CA . LEU A 1 114 ? 39.201 45.644 -38.163 1.00 49.34 114 LEU A CA 1
ATOM 866 C C . LEU A 1 114 ? 40.529 45.228 -38.817 1.00 49.34 114 LEU A C 1
ATOM 868 O O . LEU A 1 114 ? 41.504 45.977 -38.744 1.00 49.34 114 LEU A O 1
ATOM 872 N N . PHE A 1 115 ? 40.595 44.060 -39.462 1.00 49.31 115 PHE A N 1
ATOM 873 C CA . PHE A 1 115 ? 41.801 43.614 -40.158 1.00 49.31 115 PHE A CA 1
ATOM 874 C C . PHE A 1 115 ? 41.775 44.074 -41.626 1.00 49.31 115 PHE A C 1
ATOM 876 O O . PHE A 1 115 ? 40.883 43.662 -42.371 1.00 49.31 115 PHE A O 1
ATOM 883 N N . PRO A 1 116 ? 42.736 44.904 -42.081 1.00 45.78 116 PRO A N 1
ATOM 884 C CA . PRO A 1 116 ? 42.813 45.300 -43.481 1.00 45.78 116 PRO A CA 1
ATOM 885 C C . PRO A 1 116 ? 43.127 44.072 -44.334 1.00 45.78 116 PRO A C 1
ATOM 887 O O . PRO A 1 116 ? 44.052 43.325 -44.018 1.00 45.78 116 PRO A O 1
ATOM 890 N N . ALA A 1 117 ? 42.346 43.864 -45.394 1.00 48.44 117 ALA A N 1
ATOM 891 C CA . ALA A 1 117 ? 42.473 42.723 -46.291 1.00 48.44 117 ALA A CA 1
ATOM 892 C C . ALA A 1 117 ? 43.863 42.688 -46.952 1.00 48.44 117 ALA A C 1
ATOM 894 O O . ALA A 1 117 ? 44.159 43.571 -47.759 1.00 48.44 117 ALA A O 1
ATOM 895 N N . PRO A 1 118 ? 44.714 41.682 -46.677 1.00 46.25 118 PRO A N 1
ATOM 896 C CA . PRO A 1 118 ? 45.821 41.355 -47.552 1.00 46.25 118 PRO A CA 1
ATOM 897 C C . PRO A 1 118 ? 45.350 40.328 -48.589 1.00 46.25 118 PRO A C 1
ATOM 899 O O . PRO A 1 118 ? 44.334 39.652 -48.408 1.00 46.25 118 PRO A O 1
ATOM 902 N N . GLU A 1 119 ? 46.113 40.253 -49.674 1.00 49.41 119 GLU A N 1
ATOM 903 C CA . GLU A 1 119 ? 45.845 39.515 -50.908 1.00 49.41 119 GLU A CA 1
ATOM 904 C C . GLU A 1 119 ? 45.152 38.148 -50.727 1.00 49.41 119 GLU A C 1
ATOM 906 O O . GLU A 1 119 ? 45.545 37.304 -49.923 1.00 49.41 119 GLU A O 1
ATOM 911 N N . GLU A 1 120 ? 44.076 38.003 -51.504 1.00 51.34 120 GLU A N 1
ATOM 912 C CA . GLU A 1 120 ? 43.351 36.795 -51.908 1.00 51.34 120 GLU A CA 1
ATOM 913 C C . GLU A 1 120 ? 43.290 35.615 -50.908 1.00 51.34 120 GLU A C 1
ATOM 915 O O . GLU A 1 120 ? 44.139 34.732 -50.843 1.00 51.34 120 GLU A O 1
ATOM 920 N N . GLY A 1 121 ? 42.170 35.530 -50.177 1.00 49.16 121 GLY A N 1
ATOM 921 C CA . GLY A 1 121 ? 41.649 34.268 -49.623 1.00 49.16 121 GLY A CA 1
ATOM 922 C C . GLY A 1 121 ? 42.109 33.866 -48.215 1.00 49.16 121 GLY A C 1
ATOM 923 O O . GLY A 1 121 ? 41.421 33.078 -47.555 1.00 49.16 121 GLY A O 1
ATOM 924 N N . ALA A 1 122 ? 43.199 34.435 -47.695 1.00 48.34 122 ALA A N 1
ATOM 925 C CA . ALA A 1 122 ? 43.723 34.067 -46.374 1.00 48.34 122 ALA A CA 1
ATOM 926 C C . ALA A 1 122 ? 42.800 34.492 -45.214 1.00 48.34 122 ALA A C 1
ATOM 928 O O . ALA A 1 122 ? 42.548 33.704 -44.303 1.00 48.34 122 ALA A O 1
ATOM 929 N N . VAL A 1 123 ? 42.222 35.699 -45.267 1.00 50.78 123 VAL A N 1
ATOM 930 C CA . VAL A 1 123 ? 41.326 36.217 -44.209 1.00 50.78 123 VAL A CA 1
ATOM 931 C C . VAL A 1 123 ? 40.020 35.424 -44.140 1.00 50.78 123 VAL A C 1
ATOM 933 O O . VAL A 1 123 ? 39.552 35.100 -43.052 1.00 50.78 123 VAL A O 1
ATOM 936 N N . PHE A 1 124 ? 39.466 35.036 -45.292 1.00 49.75 124 PHE A N 1
ATOM 937 C CA . PHE A 1 124 ? 38.256 34.214 -45.368 1.00 49.75 124 PHE A CA 1
ATOM 938 C C . PHE A 1 124 ? 38.483 32.819 -44.770 1.00 49.75 124 PHE A C 1
ATOM 940 O O . PHE A 1 124 ? 37.661 32.319 -44.007 1.00 49.75 124 PHE A O 1
ATOM 947 N N . THR A 1 125 ? 39.642 32.222 -45.047 1.00 49.50 125 THR A N 1
ATOM 948 C CA . THR A 1 125 ? 40.021 30.908 -44.512 1.00 49.50 125 THR A CA 1
ATOM 949 C C . THR A 1 125 ? 40.283 30.969 -43.005 1.00 49.50 125 THR A C 1
ATOM 951 O O . THR A 1 125 ? 39.812 30.109 -42.266 1.00 49.50 125 THR A O 1
ATOM 954 N N . ILE A 1 126 ? 40.961 32.015 -42.519 1.00 53.50 126 ILE A N 1
ATOM 955 C CA . ILE A 1 126 ? 41.196 32.229 -41.083 1.00 53.50 126 ILE A CA 1
ATOM 956 C C . ILE A 1 126 ? 39.876 32.493 -40.351 1.00 53.50 126 ILE A C 1
ATOM 958 O O . ILE A 1 126 ? 39.656 31.917 -39.292 1.00 53.50 126 ILE A O 1
ATOM 962 N N . PHE A 1 127 ? 38.963 33.281 -40.926 1.00 57.62 127 PHE A N 1
ATOM 963 C CA . PHE A 1 127 ? 37.627 33.490 -40.364 1.00 57.62 127 PHE A CA 1
ATOM 964 C C . PHE A 1 127 ? 36.843 32.176 -40.269 1.00 57.62 127 PHE A C 1
ATOM 966 O O . PHE A 1 127 ? 36.289 31.884 -39.215 1.00 57.62 127 PHE A O 1
ATOM 973 N N . LEU A 1 128 ? 36.843 31.345 -41.317 1.00 51.81 128 LEU A N 1
ATOM 974 C CA . LEU A 1 128 ? 36.181 30.034 -41.303 1.00 51.81 128 LEU A CA 1
ATOM 975 C C . LEU A 1 128 ? 36.772 29.078 -40.265 1.00 51.81 128 LEU A C 1
ATOM 977 O O . LEU A 1 128 ? 36.026 28.372 -39.589 1.00 51.81 128 LEU A O 1
ATOM 981 N N . ILE A 1 129 ? 38.097 29.068 -40.123 1.00 52.72 129 ILE A N 1
ATOM 982 C CA . ILE A 1 129 ? 38.795 28.227 -39.148 1.00 52.72 129 ILE A CA 1
ATOM 983 C C . ILE A 1 129 ? 38.504 28.714 -37.726 1.00 52.72 129 ILE A C 1
ATOM 985 O O . ILE A 1 129 ? 38.142 27.909 -36.874 1.00 52.72 129 ILE A O 1
ATOM 989 N N . VAL A 1 130 ? 38.593 30.020 -37.465 1.00 55.25 130 VAL A N 1
ATOM 990 C CA . VAL A 1 130 ? 38.347 30.602 -36.136 1.00 55.25 130 VAL A CA 1
ATOM 991 C C . VAL A 1 130 ? 36.873 30.497 -35.752 1.00 55.25 130 VAL A C 1
ATOM 993 O O . VAL A 1 130 ? 36.567 30.065 -34.643 1.00 55.25 130 VAL A O 1
ATOM 996 N N . PHE A 1 131 ? 35.948 30.823 -36.655 1.00 57.44 131 PHE A N 1
ATOM 997 C CA . PHE A 1 131 ? 34.509 30.700 -36.421 1.00 57.44 131 PHE A CA 1
ATOM 998 C C . PHE A 1 131 ? 34.110 29.230 -36.240 1.00 57.44 131 PHE A C 1
ATOM 1000 O O . PHE A 1 131 ? 33.487 28.882 -35.242 1.00 57.44 131 PHE A O 1
ATOM 1007 N N . GLY A 1 132 ? 34.549 28.342 -37.138 1.00 53.94 132 GLY A N 1
ATOM 1008 C CA . GLY A 1 132 ? 34.266 26.909 -37.066 1.00 53.94 132 GLY A CA 1
ATOM 1009 C C . GLY A 1 132 ? 34.813 26.248 -35.799 1.00 53.94 132 GLY A C 1
ATOM 1010 O O . GLY A 1 132 ? 34.067 25.555 -35.112 1.00 53.94 132 GLY A O 1
ATOM 1011 N N . LEU A 1 133 ? 36.078 26.497 -35.439 1.00 51.94 133 LEU A N 1
ATOM 1012 C CA . LEU A 1 133 ? 36.709 25.887 -34.260 1.00 51.94 133 LEU A CA 1
ATOM 1013 C C . LEU A 1 133 ? 36.159 26.424 -32.936 1.00 51.94 133 LEU A C 1
ATOM 1015 O O . LEU A 1 133 ? 36.096 25.675 -31.966 1.00 51.94 133 LEU A O 1
ATOM 1019 N N . THR A 1 134 ? 35.747 27.694 -32.878 1.00 51.72 134 THR A N 1
ATOM 1020 C CA . THR A 1 134 ? 35.242 28.291 -31.628 1.00 51.72 134 THR A CA 1
ATOM 1021 C C . THR A 1 134 ? 33.736 28.113 -31.435 1.00 51.72 134 THR A C 1
ATOM 1023 O O . THR A 1 134 ? 33.283 28.098 -30.289 1.00 51.72 134 THR A O 1
ATOM 1026 N N . HIS A 1 135 ? 32.953 27.970 -32.515 1.00 54.91 135 HIS A N 1
ATOM 1027 C CA . HIS A 1 135 ? 31.488 27.907 -32.438 1.00 54.91 135 HIS A CA 1
ATOM 1028 C C . HIS A 1 135 ? 30.909 26.489 -32.504 1.00 54.91 135 HIS A C 1
ATOM 1030 O O . HIS A 1 135 ? 29.844 26.259 -31.933 1.00 54.91 135 HIS A O 1
ATOM 1036 N N . LEU A 1 136 ? 31.581 25.503 -33.115 1.00 53.09 136 LEU A N 1
ATOM 1037 C CA . LEU A 1 136 ? 31.118 24.106 -33.032 1.00 53.09 136 LEU A CA 1
ATOM 1038 C C . LEU A 1 136 ? 30.989 23.623 -31.574 1.00 53.09 136 LEU A C 1
ATOM 1040 O O . LEU A 1 136 ? 29.934 23.091 -31.219 1.00 53.09 136 LEU A O 1
ATOM 1044 N N . PRO A 1 137 ? 32.004 23.832 -30.708 1.00 52.16 137 PRO A N 1
ATOM 1045 C CA . PRO A 1 137 ? 31.941 23.383 -29.323 1.00 52.16 137 PRO A CA 1
ATOM 1046 C C . PRO A 1 137 ? 30.872 24.122 -28.523 1.00 52.16 137 PRO A C 1
ATOM 1048 O O . PRO A 1 137 ? 30.166 23.488 -27.748 1.00 52.16 137 PRO A O 1
ATOM 1051 N N . SER A 1 138 ? 30.694 25.432 -28.733 1.00 49.78 138 SER A N 1
ATOM 1052 C CA . SER A 1 138 ? 29.690 26.225 -28.013 1.00 49.78 138 SER A CA 1
ATOM 1053 C C . SER A 1 138 ? 28.264 25.879 -28.437 1.00 49.78 138 SER A C 1
ATOM 1055 O O . SER A 1 138 ? 27.387 25.785 -27.582 1.00 49.78 138 SER A O 1
ATOM 1057 N N . THR A 1 139 ? 28.024 25.592 -29.720 1.00 54.34 139 THR A N 1
ATOM 1058 C CA . THR A 1 139 ? 26.710 25.137 -30.203 1.00 54.34 139 THR A CA 1
ATOM 1059 C C . THR A 1 139 ? 26.368 23.767 -29.614 1.00 54.34 139 THR A C 1
ATOM 1061 O O . THR A 1 139 ? 25.238 23.549 -29.172 1.00 54.34 139 THR A O 1
ATOM 1064 N N . LEU A 1 140 ? 27.359 22.871 -29.521 1.00 51.19 140 LEU A N 1
ATOM 1065 C CA . LEU A 1 140 ? 27.227 21.579 -28.846 1.00 51.19 140 LEU A CA 1
ATOM 1066 C C . LEU A 1 140 ? 26.940 21.766 -27.344 1.00 51.19 140 LEU A C 1
ATOM 1068 O O . LEU A 1 140 ? 26.015 21.156 -26.819 1.00 51.19 140 LEU A O 1
ATOM 1072 N N . LEU A 1 141 ? 27.668 22.666 -26.672 1.00 50.22 141 LEU A N 1
ATOM 1073 C CA . LEU A 1 141 ? 27.525 22.968 -25.242 1.00 50.22 141 LEU A CA 1
ATOM 1074 C C . LEU A 1 141 ? 26.156 23.568 -24.903 1.00 50.22 141 LEU A C 1
ATOM 1076 O O . LEU A 1 141 ? 25.529 23.171 -23.925 1.00 50.22 141 LEU A O 1
ATOM 1080 N N . THR A 1 142 ? 25.675 24.498 -25.731 1.00 51.00 142 THR A N 1
ATOM 1081 C CA . THR A 1 142 ? 24.374 25.162 -25.547 1.00 51.00 142 THR A CA 1
ATOM 1082 C C . THR A 1 142 ? 23.239 24.167 -25.779 1.00 51.00 142 THR A C 1
ATOM 1084 O O . THR A 1 142 ? 22.266 24.150 -25.031 1.00 51.00 142 THR A O 1
ATOM 1087 N N . SER A 1 143 ? 23.402 23.270 -26.757 1.00 49.69 143 SER A N 1
ATOM 1088 C CA . SER A 1 143 ? 22.432 22.211 -27.048 1.00 49.69 143 SER A CA 1
ATOM 1089 C C . SER A 1 143 ? 22.376 21.155 -25.939 1.00 49.69 143 SER A C 1
ATOM 1091 O O . SER A 1 143 ? 21.287 20.733 -25.565 1.00 49.69 143 SER A O 1
ATOM 1093 N N . VAL A 1 144 ? 23.524 20.758 -25.371 1.00 46.94 144 VAL A N 1
ATOM 1094 C CA . VAL A 1 144 ? 23.608 19.789 -24.261 1.00 46.94 144 VAL A CA 1
ATOM 1095 C C . VAL A 1 144 ? 23.109 20.394 -22.943 1.00 46.94 144 VAL A C 1
ATOM 1097 O O . VAL A 1 144 ? 22.329 19.753 -22.244 1.00 46.94 144 VAL A O 1
ATOM 1100 N N . GLY A 1 145 ? 23.486 21.636 -22.622 1.00 45.53 145 GLY A N 1
ATOM 1101 C CA . GLY A 1 145 ? 23.013 22.338 -21.423 1.00 45.53 145 GLY A CA 1
ATOM 1102 C C . GLY A 1 145 ? 21.508 22.630 -21.445 1.00 45.53 145 GLY A C 1
ATOM 1103 O O . GLY A 1 145 ? 20.848 22.526 -20.413 1.00 45.53 145 GLY A O 1
ATOM 1104 N N . ALA A 1 146 ? 20.938 22.922 -22.618 1.00 44.34 146 ALA A N 1
ATOM 1105 C CA . ALA A 1 146 ? 19.492 23.066 -22.784 1.00 44.34 146 ALA A CA 1
ATOM 1106 C C . ALA A 1 146 ? 18.749 21.722 -22.653 1.00 44.34 146 ALA A C 1
ATOM 1108 O O . ALA A 1 146 ? 17.646 21.694 -22.106 1.00 44.34 146 ALA A O 1
ATOM 1109 N N . LEU A 1 147 ? 19.362 20.607 -23.086 1.00 44.31 147 LEU A N 1
ATOM 1110 C CA . LEU A 1 147 ? 18.764 19.258 -23.052 1.00 44.31 147 LEU A CA 1
ATOM 1111 C C . LEU A 1 147 ? 18.503 18.771 -21.626 1.00 44.31 147 LEU A C 1
ATOM 1113 O O . LEU A 1 147 ? 17.607 17.964 -21.397 1.00 44.31 147 LEU A O 1
ATOM 1117 N N . LEU A 1 148 ? 19.310 19.255 -20.683 1.00 45.03 148 LEU A N 1
ATOM 1118 C CA . LEU A 1 148 ? 19.268 18.848 -19.286 1.00 45.03 148 LEU A CA 1
ATOM 1119 C C . LEU A 1 148 ? 18.349 19.730 -18.427 1.00 45.03 148 LEU A C 1
ATOM 1121 O O . LEU A 1 148 ? 18.032 19.328 -17.311 1.00 45.03 148 LEU A O 1
ATOM 1125 N N . SER A 1 149 ? 17.903 20.894 -18.926 1.00 41.69 149 SER A N 1
ATOM 1126 C CA . SER A 1 149 ? 17.391 21.950 -18.038 1.00 41.69 149 SER A CA 1
ATOM 1127 C C . SER A 1 149 ? 16.124 22.689 -18.488 1.00 41.69 149 SER A C 1
ATOM 1129 O O . SER A 1 149 ? 15.573 23.411 -17.656 1.00 41.69 149 SER A O 1
ATOM 1131 N N . VAL A 1 150 ? 15.636 22.591 -19.741 1.00 42.88 150 VAL A N 1
ATOM 1132 C CA . VAL A 1 150 ? 14.484 23.428 -20.169 1.00 42.88 150 VAL A CA 1
ATOM 1133 C C . VAL A 1 150 ? 13.483 22.731 -21.115 1.00 42.88 150 VAL A C 1
ATOM 1135 O O . VAL A 1 150 ? 13.912 22.066 -22.054 1.00 42.88 150 VAL A O 1
ATOM 1138 N N . PRO A 1 151 ? 12.148 22.924 -20.963 1.00 39.84 151 PRO A N 1
ATOM 1139 C CA . PRO A 1 151 ? 11.139 22.177 -21.732 1.00 39.84 151 PRO A CA 1
ATOM 1140 C C . PRO A 1 151 ? 10.833 22.695 -23.153 1.00 39.84 151 PRO A C 1
ATOM 1142 O O . PRO A 1 151 ? 10.001 22.103 -23.833 1.00 39.84 151 PRO A O 1
ATOM 1145 N N . SER A 1 152 ? 11.412 23.815 -23.613 1.00 43.53 152 SER A N 1
ATOM 1146 C CA . SER A 1 152 ? 10.941 24.502 -24.834 1.00 43.53 152 SER A CA 1
ATOM 1147 C C . SER A 1 152 ? 11.755 24.154 -26.094 1.00 43.53 152 SER A C 1
ATOM 1149 O O . SER A 1 152 ? 12.923 24.547 -26.163 1.00 43.53 152 SER A O 1
ATOM 1151 N N . PRO A 1 153 ? 11.148 23.539 -27.138 1.00 45.66 153 PRO A N 1
ATOM 1152 C CA . PRO A 1 153 ? 11.807 23.172 -28.402 1.00 45.66 153 PRO A CA 1
ATOM 1153 C C . PRO A 1 153 ? 12.507 24.342 -29.116 1.00 45.66 153 PRO A C 1
ATOM 1155 O O . PRO A 1 153 ? 13.529 24.168 -29.780 1.00 45.66 153 PRO A O 1
ATOM 1158 N N . TRP A 1 154 ? 11.982 25.560 -28.961 1.00 45.38 154 TRP A N 1
ATOM 1159 C CA . TRP A 1 154 ? 12.478 26.753 -29.651 1.00 45.38 154 TRP A CA 1
ATOM 1160 C C . TRP A 1 154 ? 13.839 27.228 -29.144 1.00 45.38 154 TRP A C 1
ATOM 1162 O O . TRP A 1 154 ? 14.594 27.817 -29.911 1.00 45.38 154 TRP A O 1
ATOM 1172 N N . MET A 1 155 ? 14.199 26.922 -27.894 1.00 44.78 155 MET A N 1
ATOM 1173 C CA . MET A 1 155 ? 15.530 27.245 -27.365 1.00 44.78 155 MET A CA 1
ATOM 1174 C C . MET A 1 155 ? 16.613 26.252 -27.805 1.00 44.78 155 MET A C 1
ATOM 1176 O O . MET A 1 155 ? 17.796 26.551 -27.673 1.00 44.78 155 MET A O 1
ATOM 1180 N N . PHE A 1 156 ? 16.224 25.121 -28.403 1.00 50.94 156 PHE A N 1
ATOM 1181 C CA . PHE A 1 156 ? 17.142 24.174 -29.042 1.00 50.94 156 PHE A CA 1
ATOM 1182 C C . PHE A 1 156 ? 17.424 24.534 -30.498 1.00 50.94 156 PHE A C 1
ATOM 1184 O O . PHE A 1 156 ? 18.537 24.355 -30.978 1.00 50.94 156 PHE A O 1
ATOM 1191 N N . LEU A 1 157 ? 16.412 25.038 -31.207 1.00 49.22 157 LEU A N 1
ATOM 1192 C CA . LEU A 1 157 ? 16.507 25.360 -32.632 1.00 49.22 157 LEU A CA 1
ATOM 1193 C C . LEU A 1 157 ? 16.914 26.818 -32.876 1.00 49.22 157 LEU A C 1
ATOM 1195 O O . LEU A 1 157 ? 17.654 27.095 -33.816 1.00 49.22 157 LEU A O 1
ATOM 1199 N N . GLY A 1 158 ? 16.477 27.744 -32.020 1.00 54.44 158 GLY A N 1
ATOM 1200 C CA . GLY A 1 158 ? 16.666 29.186 -32.184 1.00 54.44 158 GLY A CA 1
ATOM 1201 C C . GLY A 1 158 ? 18.132 29.627 -32.218 1.00 54.44 158 GLY A C 1
ATOM 1202 O O . GLY A 1 158 ? 18.533 30.237 -33.208 1.00 54.44 158 GLY A O 1
ATOM 1203 N N . PRO A 1 159 ? 18.956 29.314 -31.198 1.00 56.34 159 PRO A N 1
ATOM 1204 C CA . PRO A 1 159 ? 20.355 29.736 -31.179 1.00 56.34 159 PRO A CA 1
ATOM 1205 C C . PRO A 1 159 ? 21.184 29.163 -32.342 1.00 56.34 159 PRO A C 1
ATOM 1207 O O . PRO A 1 159 ? 21.858 29.954 -33.002 1.00 56.34 159 PRO A O 1
ATOM 1210 N N . PRO A 1 160 ? 21.095 27.860 -32.698 1.00 54.53 160 PRO A N 1
ATOM 1211 C CA . PRO A 1 160 ? 21.745 27.356 -33.905 1.00 54.53 160 PRO A CA 1
ATOM 1212 C C . PRO A 1 160 ? 21.270 28.080 -35.170 1.00 54.53 160 PRO A C 1
ATOM 1214 O O . PRO A 1 160 ? 22.099 28.531 -35.955 1.00 54.53 160 PRO A O 1
ATOM 1217 N N . LEU A 1 161 ? 19.957 28.262 -35.359 1.00 56.19 161 LEU A N 1
ATOM 1218 C CA . LEU A 1 161 ? 19.412 28.952 -36.535 1.00 56.19 161 LEU A CA 1
ATOM 1219 C C . LEU A 1 161 ? 19.892 30.407 -36.639 1.00 56.19 161 LEU A C 1
ATOM 1221 O O . LEU A 1 161 ? 20.238 30.850 -37.732 1.00 56.19 161 LEU A O 1
ATOM 1225 N N . LEU A 1 162 ? 19.968 31.134 -35.522 1.00 56.62 162 LEU A N 1
ATOM 1226 C CA . LEU A 1 162 ? 20.486 32.505 -35.467 1.00 56.62 162 LEU A CA 1
ATOM 1227 C C . LEU A 1 162 ? 21.980 32.573 -35.794 1.00 56.62 162 LEU A C 1
ATOM 1229 O O . LEU A 1 162 ? 22.394 33.445 -36.556 1.00 56.62 162 LEU A O 1
ATOM 1233 N N . ILE A 1 163 ? 22.781 31.636 -35.278 1.00 57.91 163 ILE A N 1
ATOM 1234 C CA . ILE A 1 163 ? 24.218 31.543 -35.580 1.00 57.91 163 ILE A CA 1
ATOM 1235 C C . ILE A 1 163 ? 24.430 31.251 -37.071 1.00 57.91 163 ILE A C 1
ATOM 1237 O O . ILE A 1 163 ? 25.259 31.893 -37.718 1.00 57.91 163 ILE A O 1
ATOM 1241 N N . TYR A 1 164 ? 23.651 30.335 -37.649 1.00 60.97 164 TYR A N 1
ATOM 1242 C CA . TYR A 1 164 ? 23.738 30.014 -39.075 1.00 60.97 164 TYR A CA 1
ATOM 1243 C C . TYR A 1 164 ? 23.217 31.142 -39.974 1.00 60.97 164 TYR A C 1
ATOM 1245 O O . TYR A 1 164 ? 23.796 31.388 -41.034 1.00 60.97 164 TYR A O 1
ATOM 1253 N N . ALA A 1 165 ? 22.185 31.875 -39.548 1.00 60.50 165 ALA A N 1
ATOM 1254 C CA . ALA A 1 165 ? 21.721 33.077 -40.236 1.00 60.50 165 ALA A CA 1
ATOM 1255 C C . ALA A 1 165 ? 22.786 34.185 -40.206 1.00 60.50 165 ALA A C 1
ATOM 1257 O O . ALA A 1 165 ? 23.081 34.780 -41.242 1.00 60.50 165 ALA A O 1
ATOM 1258 N N . ALA A 1 166 ? 23.427 34.411 -39.055 1.00 59.91 166 ALA A N 1
ATOM 1259 C CA . ALA A 1 166 ? 24.526 35.363 -38.916 1.00 59.91 166 ALA A CA 1
ATOM 1260 C C . ALA A 1 166 ? 25.733 34.972 -39.787 1.00 59.91 166 ALA A C 1
ATOM 1262 O O . ALA A 1 166 ? 26.295 35.822 -40.475 1.00 59.91 166 ALA A O 1
ATOM 1263 N N . TYR A 1 167 ? 26.077 33.682 -39.834 1.00 61.44 167 TYR A N 1
ATOM 1264 C CA . TYR A 1 167 ? 27.120 33.145 -40.709 1.00 61.44 167 TYR A CA 1
ATOM 1265 C C . TYR A 1 167 ? 26.798 33.346 -42.201 1.00 61.44 167 TYR A C 1
ATOM 1267 O O . TYR A 1 167 ? 27.642 33.819 -42.967 1.00 61.44 167 TYR A O 1
ATOM 1275 N N . GLY A 1 168 ? 25.562 33.052 -42.619 1.00 60.50 168 GLY A N 1
ATOM 1276 C CA . GLY A 1 168 ? 25.092 33.281 -43.988 1.00 60.50 168 GLY A CA 1
ATOM 1277 C C . GLY A 1 168 ? 25.135 34.761 -44.387 1.00 60.50 168 GLY A C 1
ATOM 1278 O O . GLY A 1 168 ? 25.628 35.095 -45.467 1.00 60.50 168 GLY A O 1
ATOM 1279 N N . CYS A 1 169 ? 24.694 35.653 -43.495 1.00 59.12 169 CYS A N 1
ATOM 1280 C CA . CYS A 1 169 ? 24.780 37.102 -43.681 1.00 59.12 169 CYS A CA 1
ATOM 1281 C C . CYS A 1 169 ? 26.234 37.590 -43.766 1.00 59.12 169 CYS A C 1
ATOM 1283 O O . CYS A 1 169 ? 26.564 38.364 -44.666 1.00 59.12 169 CYS A O 1
ATOM 1285 N N . GLY A 1 170 ? 27.114 37.107 -42.883 1.00 57.81 170 GLY A N 1
ATOM 1286 C CA . GLY A 1 170 ? 28.537 37.450 -42.879 1.00 57.81 170 GLY A CA 1
ATOM 1287 C C . GLY A 1 170 ? 29.233 37.066 -44.184 1.00 57.81 170 GLY A C 1
ATOM 1288 O O . GLY A 1 170 ? 29.938 37.885 -44.772 1.00 57.81 170 GLY A O 1
ATOM 1289 N N . MET A 1 171 ? 28.959 35.867 -44.710 1.00 57.75 171 MET A N 1
ATOM 1290 C CA . MET A 1 171 ? 29.460 35.473 -46.029 1.00 57.75 171 MET A CA 1
ATOM 1291 C C . MET A 1 171 ? 28.913 36.368 -47.145 1.00 57.75 171 MET A C 1
ATOM 1293 O O . MET A 1 171 ? 29.684 36.847 -47.974 1.00 57.75 171 MET A O 1
ATOM 1297 N N . ALA A 1 172 ? 27.605 36.636 -47.173 1.00 57.25 172 ALA A N 1
ATOM 1298 C CA . ALA A 1 172 ? 27.004 37.468 -48.216 1.00 57.25 172 ALA A CA 1
ATOM 1299 C C . ALA A 1 172 ? 27.593 38.892 -48.254 1.00 57.25 172 ALA A C 1
ATOM 1301 O O . ALA A 1 172 ? 27.791 39.445 -49.339 1.00 57.25 172 ALA A O 1
ATOM 1302 N N . LEU A 1 173 ? 27.902 39.470 -47.088 1.00 57.09 173 LEU A N 1
ATOM 1303 C CA . LEU A 1 173 ? 28.533 40.786 -46.964 1.00 57.09 173 LEU A CA 1
ATOM 1304 C C . LEU A 1 173 ? 30.020 40.757 -47.345 1.00 57.09 173 LEU A C 1
ATOM 1306 O O . LEU A 1 173 ? 30.454 41.592 -48.138 1.00 57.09 173 LEU A O 1
ATOM 1310 N N . GLY A 1 174 ? 30.780 39.770 -46.859 1.00 55.12 174 GLY A N 1
ATOM 1311 C CA . GLY A 1 174 ? 32.207 39.629 -47.164 1.00 55.12 174 GLY A CA 1
ATOM 1312 C C . GLY A 1 174 ? 32.480 39.432 -48.657 1.00 55.12 174 GLY A C 1
ATOM 1313 O O . GLY A 1 174 ? 33.343 40.091 -49.229 1.00 55.12 174 GLY A O 1
ATOM 1314 N N . PHE A 1 175 ? 31.685 38.605 -49.338 1.00 55.88 175 PHE A N 1
ATOM 1315 C CA . PHE A 1 175 ? 31.823 38.412 -50.784 1.00 55.88 175 PHE A CA 1
ATOM 1316 C C . PHE A 1 175 ? 31.418 39.646 -51.605 1.00 55.88 175 PHE A C 1
ATOM 1318 O O . PHE A 1 175 ? 31.997 39.885 -52.665 1.00 55.88 175 PHE A O 1
ATOM 1325 N N . ARG A 1 176 ? 30.466 40.457 -51.114 1.00 55.09 176 ARG A N 1
ATOM 1326 C CA . ARG A 1 176 ? 30.127 41.760 -51.713 1.00 55.09 176 ARG A CA 1
ATOM 1327 C C . ARG A 1 176 ? 31.292 42.746 -51.625 1.00 55.09 176 ARG A C 1
ATOM 1329 O O . ARG A 1 176 ? 31.506 43.485 -52.578 1.00 55.09 176 ARG A O 1
ATOM 1336 N N . ALA A 1 177 ? 32.034 42.733 -50.520 1.00 55.50 177 ALA A N 1
ATOM 1337 C CA . ALA A 1 177 ? 33.176 43.620 -50.302 1.00 55.50 177 ALA A CA 1
ATOM 1338 C C . ALA A 1 177 ? 34.393 43.281 -51.186 1.00 55.50 177 ALA A C 1
ATOM 1340 O O . ALA A 1 177 ? 35.173 44.172 -51.500 1.00 55.50 177 ALA A O 1
ATOM 1341 N N . VAL A 1 178 ? 34.537 42.021 -51.619 1.00 54.94 178 VAL A N 1
ATOM 1342 C CA . VAL A 1 178 ? 35.688 41.539 -52.418 1.00 54.94 178 VAL A CA 1
ATOM 1343 C C . VAL A 1 178 ? 35.344 41.356 -53.913 1.00 54.94 178 VAL A C 1
ATOM 1345 O O . VAL A 1 178 ? 36.179 40.942 -54.705 1.00 54.94 178 VAL A O 1
ATOM 1348 N N . GLY A 1 179 ? 34.115 41.676 -54.341 1.00 56.38 179 GLY A N 1
ATOM 1349 C CA . GLY A 1 179 ? 33.733 41.689 -55.765 1.00 56.38 179 GLY A CA 1
ATOM 1350 C C . GLY A 1 179 ? 33.605 40.313 -56.442 1.00 56.38 179 GLY A C 1
ATOM 1351 O O . GLY A 1 179 ? 33.616 40.226 -57.668 1.00 56.38 17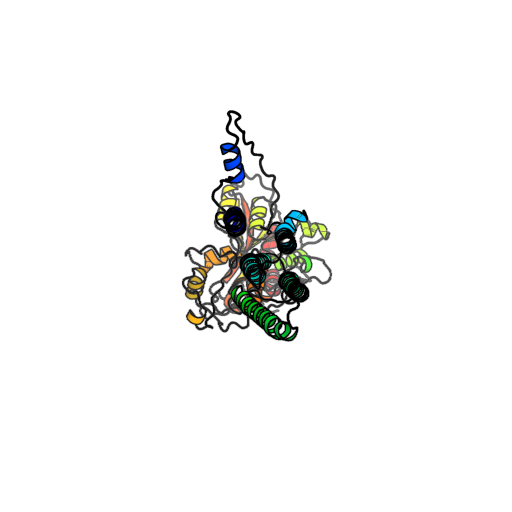9 GLY A O 1
ATOM 1352 N N . ALA A 1 180 ? 33.467 39.229 -55.674 1.00 55.41 180 ALA A N 1
ATOM 1353 C CA . ALA A 1 180 ? 33.445 37.869 -56.216 1.00 55.41 180 ALA A CA 1
ATOM 1354 C C . ALA A 1 180 ? 32.157 37.536 -57.015 1.00 55.41 180 ALA A C 1
ATOM 1356 O O . ALA A 1 180 ? 31.067 38.019 -56.680 1.00 55.41 180 ALA A O 1
ATOM 1357 N N . PRO A 1 181 ? 32.228 36.650 -58.031 1.00 57.16 181 PRO A N 1
ATOM 1358 C CA . PRO A 1 181 ? 31.079 36.294 -58.864 1.00 57.16 181 PRO A CA 1
ATOM 1359 C C . PRO A 1 181 ? 29.976 35.554 -58.083 1.00 57.16 181 PRO A C 1
ATOM 1361 O O . PRO A 1 181 ? 30.206 34.540 -57.419 1.00 57.16 181 PRO A O 1
ATOM 1364 N N . ARG A 1 182 ? 28.730 36.038 -58.217 1.00 53.91 182 ARG A N 1
ATOM 1365 C CA . ARG A 1 182 ? 27.533 35.574 -57.474 1.00 53.91 182 ARG A CA 1
ATOM 1366 C C . ARG A 1 182 ? 27.188 34.085 -57.653 1.00 53.91 182 ARG A C 1
ATOM 1368 O O . ARG A 1 182 ? 26.475 33.529 -56.819 1.00 53.91 182 ARG A O 1
ATOM 1375 N N . SER A 1 183 ? 27.667 33.430 -58.712 1.00 54.81 183 SER A N 1
ATOM 1376 C CA . SER A 1 183 ? 27.385 32.017 -59.015 1.00 54.81 183 SER A CA 1
ATOM 1377 C C . SER A 1 183 ? 28.096 31.038 -58.071 1.00 54.81 183 SER A C 1
ATOM 1379 O O . SER A 1 183 ? 27.511 30.018 -57.708 1.00 54.81 183 SER A O 1
ATOM 1381 N N . ALA A 1 184 ? 29.300 31.366 -57.589 1.00 52.78 184 ALA A N 1
ATOM 1382 C CA . ALA A 1 184 ? 30.039 30.541 -56.624 1.00 52.78 184 ALA A CA 1
ATOM 1383 C C . ALA A 1 184 ? 29.410 30.567 -55.215 1.00 52.78 184 ALA A C 1
ATOM 1385 O O . ALA A 1 184 ? 29.512 29.598 -54.458 1.00 52.78 184 ALA A O 1
ATOM 1386 N N . LEU A 1 185 ? 28.712 31.665 -54.897 1.00 50.38 185 LEU A N 1
ATOM 1387 C CA . LEU A 1 185 ? 28.059 31.929 -53.614 1.00 50.38 185 LEU A CA 1
ATOM 1388 C C . LEU A 1 185 ? 26.866 30.998 -53.351 1.00 50.38 185 LEU A C 1
ATOM 1390 O O . LEU A 1 185 ? 26.635 30.572 -52.224 1.00 50.38 185 LEU A O 1
ATOM 1394 N N . ARG A 1 186 ? 26.084 30.689 -54.392 1.00 53.12 186 ARG A N 1
ATOM 1395 C CA . ARG A 1 186 ? 24.781 30.026 -54.234 1.00 53.12 186 ARG A CA 1
ATOM 1396 C C . ARG A 1 186 ? 24.899 28.537 -53.928 1.00 53.12 186 ARG A C 1
ATOM 1398 O O . ARG A 1 186 ? 24.164 28.043 -53.088 1.00 53.12 186 ARG A O 1
ATOM 1405 N N . GLY A 1 187 ? 25.814 27.825 -54.583 1.00 53.19 187 GLY A N 1
ATOM 1406 C CA . GLY A 1 187 ? 25.910 26.371 -54.436 1.00 53.19 187 GLY A CA 1
ATOM 1407 C C . GLY A 1 187 ? 26.494 25.956 -53.089 1.00 53.19 187 GLY A C 1
ATOM 1408 O O . GLY A 1 187 ? 25.863 25.234 -52.326 1.00 53.19 187 GLY A O 1
ATOM 1409 N N . ARG A 1 188 ? 27.701 26.434 -52.770 1.00 54.97 188 ARG A N 1
ATOM 1410 C CA . ARG A 1 188 ? 28.454 25.949 -51.603 1.00 54.97 188 ARG A CA 1
ATOM 1411 C C . ARG A 1 188 ? 27.818 26.356 -50.277 1.00 54.97 188 ARG A C 1
ATOM 1413 O O . ARG A 1 188 ? 27.781 25.552 -49.359 1.00 54.97 188 ARG A O 1
ATOM 1420 N N . VAL A 1 189 ? 27.278 27.570 -50.182 1.00 54.72 189 VAL A N 1
ATOM 1421 C CA . VAL A 1 189 ? 26.624 28.053 -48.955 1.00 54.72 189 VAL A CA 1
ATOM 1422 C C . VAL A 1 189 ? 25.330 27.292 -48.682 1.00 54.72 189 VAL A C 1
ATOM 1424 O O . VAL A 1 189 ? 25.101 26.870 -47.551 1.00 54.72 189 VAL A O 1
ATOM 1427 N N . VAL A 1 190 ? 24.518 27.062 -49.718 1.00 57.12 190 VAL A N 1
ATOM 1428 C CA . VAL A 1 190 ? 23.267 26.305 -49.592 1.00 57.12 190 VAL A CA 1
ATOM 1429 C C . VAL A 1 190 ? 23.561 24.856 -49.215 1.00 57.12 190 VAL A C 1
ATOM 1431 O O . VAL A 1 190 ? 23.007 24.380 -48.233 1.00 57.12 190 VAL A O 1
ATOM 1434 N N . TRP A 1 191 ? 24.494 24.184 -49.896 1.00 54.94 191 TRP A N 1
ATOM 1435 C CA . TRP A 1 191 ? 24.838 22.795 -49.576 1.00 54.94 191 TRP A CA 1
ATOM 1436 C C . TRP A 1 191 ? 25.406 22.624 -48.163 1.00 54.94 191 TRP A C 1
ATOM 1438 O O . TRP A 1 191 ? 25.011 21.691 -47.465 1.00 54.94 191 TRP A O 1
ATOM 1448 N N . SER A 1 192 ? 26.269 23.535 -47.704 1.00 55.44 192 SER A N 1
ATOM 1449 C CA . SER A 1 192 ? 26.819 23.489 -46.344 1.00 55.44 192 SER A CA 1
ATOM 1450 C C . SER A 1 192 ? 25.750 23.714 -45.272 1.00 55.44 192 SER A C 1
ATOM 1452 O O . SER A 1 192 ? 25.733 23.000 -44.272 1.00 55.44 192 SER A O 1
ATOM 1454 N N . LEU A 1 193 ? 24.828 24.662 -45.484 1.00 56.34 193 LEU A N 1
ATOM 1455 C CA . LEU A 1 193 ? 23.713 24.904 -44.563 1.00 56.34 193 LEU A CA 1
ATOM 1456 C C . LEU A 1 193 ? 22.731 23.724 -44.548 1.00 56.34 193 LEU A C 1
ATOM 1458 O O . LEU A 1 193 ? 22.319 23.287 -43.477 1.00 56.34 193 LEU A O 1
ATOM 1462 N N . THR A 1 194 ? 22.404 23.156 -45.711 1.00 58.03 194 THR A N 1
ATOM 1463 C CA . THR A 1 194 ? 21.528 21.980 -45.814 1.00 58.03 194 THR A CA 1
ATOM 1464 C C . THR A 1 194 ? 22.137 20.761 -45.123 1.00 58.03 194 THR A C 1
ATOM 1466 O O . THR A 1 194 ? 21.451 20.092 -44.350 1.00 58.03 194 THR A O 1
ATOM 1469 N N . LEU A 1 195 ? 23.428 20.488 -45.341 1.00 62.69 195 LEU A N 1
ATOM 1470 C CA . LEU A 1 195 ? 24.115 19.362 -44.708 1.00 62.69 195 LEU A CA 1
ATOM 1471 C C . LEU A 1 195 ? 24.197 19.535 -43.185 1.00 62.69 195 LEU A C 1
ATOM 1473 O O . LEU A 1 195 ? 23.968 18.578 -42.450 1.00 62.69 195 LEU A O 1
ATOM 1477 N N . ALA A 1 196 ? 24.457 20.753 -42.704 1.00 56.91 196 ALA A N 1
ATOM 1478 C CA . ALA A 1 196 ? 24.506 21.053 -41.275 1.00 56.91 196 ALA A CA 1
ATOM 1479 C C . ALA A 1 196 ? 23.138 20.884 -40.590 1.00 56.91 196 ALA A C 1
ATOM 1481 O O . ALA A 1 196 ? 23.065 20.289 -39.515 1.00 56.91 196 ALA A O 1
ATOM 1482 N N . VAL A 1 197 ? 22.049 21.340 -41.223 1.00 57.09 197 VAL A N 1
ATOM 1483 C CA . VAL A 1 197 ? 20.679 21.148 -40.713 1.00 57.09 197 VAL A CA 1
ATOM 1484 C C . VAL A 1 197 ? 20.317 19.662 -40.659 1.00 57.09 197 VAL A C 1
ATOM 1486 O O . VAL A 1 197 ? 19.771 19.203 -39.656 1.00 57.09 197 VAL A O 1
ATOM 1489 N N . LEU A 1 198 ? 20.670 18.887 -41.691 1.00 60.91 198 LEU A N 1
ATOM 1490 C CA . LEU A 1 198 ? 20.457 17.437 -41.703 1.00 60.91 198 LEU A CA 1
ATOM 1491 C C . LEU A 1 198 ? 21.253 16.734 -40.597 1.00 60.91 198 LEU A C 1
ATOM 1493 O O . LEU A 1 198 ? 20.703 15.887 -39.893 1.00 60.91 198 LEU A O 1
ATOM 1497 N N . LEU A 1 199 ? 22.519 17.108 -40.394 1.00 59.59 199 LEU A N 1
ATOM 1498 C CA . LEU A 1 199 ? 23.361 16.521 -39.352 1.00 59.59 199 LEU A CA 1
ATOM 1499 C C . LEU A 1 199 ? 22.821 16.840 -37.949 1.00 59.59 199 LEU A C 1
ATOM 1501 O O . LEU A 1 199 ? 22.729 15.947 -37.108 1.00 59.59 199 LEU A O 1
ATOM 1505 N N . ALA A 1 200 ? 22.402 18.087 -37.714 1.00 53.34 200 ALA A N 1
ATOM 1506 C CA . ALA A 1 200 ? 21.785 18.509 -36.459 1.00 53.34 200 ALA A CA 1
ATOM 1507 C C . ALA A 1 200 ? 20.465 17.766 -36.192 1.00 53.34 200 ALA A C 1
ATOM 1509 O O . ALA A 1 200 ? 20.231 17.322 -35.069 1.00 53.34 200 ALA A O 1
ATOM 1510 N N . ALA A 1 201 ? 19.635 17.554 -37.220 1.00 51.94 201 ALA A N 1
ATOM 1511 C CA . ALA A 1 201 ? 18.397 16.785 -37.102 1.00 51.94 201 ALA A CA 1
ATOM 1512 C C . ALA A 1 201 ? 18.659 15.303 -36.775 1.00 51.94 201 ALA A C 1
ATOM 1514 O O . ALA A 1 201 ? 17.983 14.732 -35.917 1.00 51.94 201 ALA A O 1
ATOM 1515 N N . ILE A 1 202 ? 19.660 14.681 -37.409 1.00 63.16 202 ILE A N 1
ATOM 1516 C CA . ILE A 1 202 ? 20.033 13.281 -37.154 1.00 63.16 202 ILE A CA 1
ATOM 1517 C C . ILE A 1 202 ? 20.593 13.121 -35.738 1.00 63.16 202 ILE A C 1
ATOM 1519 O O . ILE A 1 202 ? 20.139 12.248 -34.997 1.00 63.16 202 ILE A O 1
ATOM 1523 N N . VAL A 1 203 ? 21.541 13.972 -35.335 1.00 56.47 203 VAL A N 1
ATOM 1524 C CA . VAL A 1 203 ? 22.139 13.929 -33.992 1.00 56.47 203 VAL A CA 1
ATOM 1525 C C . VAL A 1 203 ? 21.083 14.225 -32.928 1.00 56.47 203 VAL A C 1
ATOM 1527 O O . VAL A 1 203 ? 20.987 13.479 -31.956 1.00 56.47 203 VAL A O 1
ATOM 1530 N N . GLY A 1 204 ? 20.229 15.230 -33.142 1.00 49.84 204 GLY A N 1
ATOM 1531 C CA . GLY A 1 204 ? 19.094 15.528 -32.268 1.00 49.84 204 GLY A CA 1
ATOM 1532 C C . GLY A 1 204 ? 18.162 14.327 -32.104 1.00 49.84 204 GLY A C 1
ATOM 1533 O O . GLY A 1 204 ? 17.825 13.957 -30.982 1.00 49.84 204 GLY A O 1
ATOM 1534 N N . ARG A 1 205 ? 17.823 13.636 -33.201 1.00 50.34 205 ARG A N 1
ATOM 1535 C CA . ARG A 1 205 ? 16.986 12.427 -33.164 1.00 50.34 205 ARG A CA 1
ATOM 1536 C C . ARG A 1 205 ? 17.651 11.277 -32.405 1.00 50.34 205 ARG A C 1
ATOM 1538 O O . ARG A 1 205 ? 16.989 10.619 -31.608 1.00 50.34 205 ARG A O 1
ATOM 1545 N N . VAL A 1 206 ? 18.945 11.034 -32.618 1.00 54.28 206 VAL A N 1
ATOM 1546 C CA . VAL A 1 206 ? 19.693 9.982 -31.905 1.00 54.28 206 VAL A CA 1
ATOM 1547 C C . VAL A 1 206 ? 19.791 10.291 -30.411 1.00 54.28 206 VAL A C 1
ATOM 1549 O O . VAL A 1 206 ? 19.629 9.385 -29.593 1.00 54.28 206 VAL A O 1
ATOM 1552 N N . LEU A 1 207 ? 20.016 11.555 -30.044 1.00 47.47 207 LEU A N 1
ATOM 1553 C CA . LEU A 1 207 ? 20.073 11.984 -28.648 1.00 47.47 207 LEU A CA 1
ATOM 1554 C C . LEU A 1 207 ? 18.713 11.857 -27.958 1.00 47.47 207 LEU A C 1
ATOM 1556 O O . LEU A 1 207 ? 18.677 11.317 -26.861 1.00 47.47 207 LEU A O 1
ATOM 1560 N N . ILE A 1 208 ? 17.608 12.249 -28.603 1.00 47.81 208 ILE A N 1
ATOM 1561 C CA . ILE A 1 208 ? 16.239 12.063 -28.079 1.00 47.81 208 ILE A CA 1
ATOM 1562 C C . ILE A 1 208 ? 15.925 10.573 -27.869 1.00 47.81 208 ILE A C 1
ATOM 1564 O O . ILE A 1 208 ? 15.408 10.175 -26.826 1.00 47.81 208 ILE A O 1
ATOM 1568 N N . MET A 1 209 ? 16.292 9.724 -28.834 1.00 46.78 209 MET A N 1
ATOM 1569 C CA . MET A 1 209 ? 16.087 8.274 -28.746 1.00 46.78 209 MET A CA 1
ATOM 1570 C C . MET A 1 209 ? 16.907 7.635 -27.612 1.00 46.78 209 MET A C 1
ATOM 1572 O O . MET A 1 209 ? 16.427 6.711 -26.957 1.00 46.78 209 MET A O 1
ATOM 1576 N N . LYS A 1 210 ? 18.135 8.118 -27.367 1.00 45.97 210 LYS A N 1
ATOM 1577 C CA . LYS A 1 210 ? 19.026 7.601 -26.313 1.00 45.97 210 LYS A CA 1
ATOM 1578 C C . LYS A 1 210 ? 18.751 8.179 -24.926 1.00 45.97 210 LYS A C 1
ATOM 1580 O O . LYS A 1 210 ? 18.959 7.472 -23.947 1.00 45.97 210 LYS A O 1
ATOM 1585 N N . SER A 1 211 ? 18.295 9.426 -24.824 1.00 41.12 211 SER A N 1
ATOM 1586 C CA . SER A 1 211 ? 17.981 10.069 -23.541 1.00 41.12 211 SER A CA 1
ATOM 1587 C C . SER A 1 211 ? 16.696 9.532 -22.911 1.00 41.12 211 SER A C 1
ATOM 1589 O O . SER A 1 211 ? 16.435 9.782 -21.737 1.00 41.12 211 SER A O 1
ATOM 1591 N N . GLY A 1 212 ? 15.884 8.792 -23.676 1.00 39.28 212 GLY A N 1
ATOM 1592 C CA . GLY A 1 212 ? 14.573 8.339 -23.222 1.00 39.28 212 GLY A CA 1
ATOM 1593 C C . GLY A 1 212 ? 13.585 9.493 -23.046 1.00 39.28 212 GLY A C 1
ATOM 1594 O O . GLY A 1 212 ? 12.613 9.337 -22.308 1.00 39.28 212 GLY A O 1
ATOM 1595 N N . PHE A 1 213 ? 13.835 10.639 -23.694 1.00 38.06 213 PHE A N 1
ATOM 1596 C CA . PHE A 1 213 ? 12.950 11.797 -23.673 1.00 38.06 213 PHE A CA 1
ATOM 1597 C C . PHE A 1 213 ? 11.675 11.462 -24.452 1.00 38.06 213 PHE A C 1
ATOM 1599 O O . PHE A 1 213 ? 11.631 11.507 -25.681 1.00 38.06 213 PHE A O 1
ATOM 1606 N N . VAL A 1 214 ? 10.637 11.064 -23.722 1.00 41.69 214 VAL A N 1
ATOM 1607 C CA . VAL A 1 214 ? 9.299 10.859 -24.270 1.00 41.69 214 VAL A CA 1
ATOM 1608 C C . VAL A 1 214 ? 8.664 12.232 -24.411 1.00 41.69 214 VAL A C 1
ATOM 1610 O O . VAL A 1 214 ? 8.214 12.822 -23.434 1.00 41.69 214 VAL A O 1
ATOM 1613 N N . GLY A 1 215 ? 8.662 12.759 -25.634 1.00 33.59 215 GLY A N 1
ATOM 1614 C CA . GLY A 1 215 ? 7.862 13.924 -26.002 1.00 33.59 215 GLY A CA 1
ATOM 1615 C C . GLY A 1 215 ? 6.380 13.561 -26.033 1.00 33.59 215 GLY A C 1
ATOM 1616 O O . GLY A 1 215 ? 5.803 13.445 -27.107 1.00 33.59 215 GLY A O 1
ATOM 1617 N N . GLY A 1 216 ? 5.787 13.323 -24.866 1.00 30.41 216 GLY A N 1
ATOM 1618 C CA . GLY A 1 216 ? 4.342 13.397 -24.679 1.00 30.41 216 GLY A CA 1
ATOM 1619 C C . GLY A 1 216 ? 3.974 14.828 -24.307 1.00 30.41 216 GLY A C 1
ATOM 1620 O O . GLY A 1 216 ? 4.756 15.508 -23.634 1.00 30.41 216 GLY A O 1
ATOM 1621 N N . ARG A 1 217 ? 2.803 15.314 -24.732 1.00 29.67 217 ARG A N 1
ATOM 1622 C CA . ARG A 1 217 ? 2.260 16.530 -24.118 1.00 29.67 217 ARG A CA 1
ATOM 1623 C C . ARG A 1 217 ? 2.124 16.254 -22.614 1.00 29.67 217 ARG A C 1
ATOM 1625 O O . ARG A 1 217 ? 1.720 15.147 -22.259 1.00 29.67 217 ARG A O 1
ATOM 1632 N N . PRO A 1 218 ? 2.422 17.215 -21.723 1.00 36.56 218 PRO A N 1
ATOM 1633 C CA . PRO A 1 218 ? 2.179 17.043 -20.288 1.00 36.56 218 PRO A CA 1
ATOM 1634 C C . PRO A 1 218 ? 0.722 16.646 -19.964 1.00 36.56 218 PRO A C 1
ATOM 1636 O O . PRO A 1 218 ? 0.465 16.093 -18.903 1.00 36.56 218 PRO A O 1
ATOM 1639 N N . GLU A 1 219 ? -0.200 16.860 -20.906 1.00 32.31 219 GLU A N 1
ATOM 1640 C CA . GLU A 1 219 ? -1.618 16.490 -20.851 1.00 32.31 219 GLU A CA 1
ATOM 1641 C C . GLU A 1 219 ? -1.897 14.989 -21.096 1.00 32.31 219 GLU A C 1
ATOM 1643 O O . GLU A 1 219 ? -2.891 14.469 -20.601 1.00 32.31 219 GLU A O 1
ATOM 1648 N N . ASP A 1 220 ? -1.016 14.245 -21.778 1.00 31.33 220 ASP A N 1
ATOM 1649 C CA . ASP A 1 220 ? -1.220 12.800 -22.018 1.00 31.33 220 ASP A CA 1
ATOM 1650 C C . ASP A 1 220 ? -0.722 11.936 -20.840 1.00 31.33 220 ASP A C 1
ATOM 1652 O O . ASP A 1 220 ? -1.011 10.743 -20.755 1.00 31.33 220 ASP A O 1
ATOM 1656 N N . ALA A 1 221 ? 0.031 12.543 -19.916 1.00 35.62 221 ALA A N 1
ATOM 1657 C CA . ALA A 1 221 ? 0.510 11.926 -18.679 1.00 35.62 221 ALA A CA 1
ATOM 1658 C C . ALA A 1 221 ? -0.269 12.386 -17.436 1.00 35.62 221 ALA A C 1
ATOM 1660 O O . ALA A 1 221 ? 0.044 11.948 -16.327 1.00 35.62 221 ALA A O 1
ATOM 1661 N N . SER A 1 222 ? -1.292 13.232 -17.598 1.00 35.84 222 SER A N 1
ATOM 1662 C CA . SER A 1 222 ? -2.260 13.509 -16.540 1.00 35.84 222 SER A CA 1
ATOM 1663 C C . SER A 1 222 ? -3.316 12.408 -16.511 1.00 35.84 222 SER A C 1
ATOM 1665 O O . SER A 1 222 ? -4.466 12.601 -16.902 1.00 35.84 222 SER A O 1
ATOM 1667 N N . PHE A 1 223 ? -2.931 11.233 -16.010 1.00 41.25 223 PHE A N 1
ATOM 1668 C CA . PHE A 1 223 ? -3.925 10.394 -15.347 1.00 41.25 223 PHE A CA 1
ATOM 1669 C C . PHE A 1 223 ? -4.514 11.235 -14.197 1.00 41.25 223 PHE A C 1
ATOM 1671 O O . PHE A 1 223 ? -3.760 11.995 -13.588 1.00 41.25 223 PHE A O 1
ATOM 1678 N N . PRO A 1 224 ? -5.824 11.171 -13.893 1.00 40.59 224 PRO A N 1
ATOM 1679 C CA . PRO A 1 224 ? -6.394 11.882 -12.749 1.00 40.59 224 PRO A CA 1
ATOM 1680 C C . PRO A 1 224 ? -5.720 11.373 -11.460 1.00 40.59 224 PRO A C 1
ATOM 1682 O O . PRO A 1 224 ? -6.076 10.337 -10.894 1.00 40.59 224 PRO A O 1
ATOM 1685 N N . ASP A 1 225 ? -4.635 12.028 -11.057 1.00 46.09 225 ASP A N 1
ATOM 1686 C CA . ASP A 1 225 ? -3.658 11.466 -10.135 1.00 46.09 225 ASP A CA 1
ATOM 1687 C C . ASP A 1 225 ? -4.018 11.823 -8.707 1.00 46.09 225 ASP A C 1
ATOM 1689 O O . ASP A 1 225 ? -3.490 12.779 -8.142 1.00 46.09 225 ASP A O 1
ATOM 1693 N N . GLN A 1 226 ? -4.887 11.011 -8.110 1.00 57.03 226 GLN A N 1
ATOM 1694 C CA . GLN A 1 226 ? -4.671 10.363 -6.811 1.00 57.03 226 GLN A CA 1
ATOM 1695 C C . GLN A 1 226 ? -5.990 9.815 -6.263 1.00 57.03 226 GLN A C 1
ATOM 1697 O O . GLN A 1 226 ? -7.084 10.200 -6.661 1.00 57.03 226 GLN A O 1
ATOM 1702 N N . PHE A 1 227 ? -5.880 8.867 -5.337 1.00 70.06 227 PHE A N 1
ATOM 1703 C CA . PHE A 1 227 ? -6.970 8.614 -4.408 1.00 70.06 227 PHE A CA 1
ATOM 1704 C C . PHE A 1 227 ? -7.157 9.876 -3.555 1.00 70.06 227 PHE A C 1
ATOM 1706 O O . PHE A 1 227 ? -6.259 10.227 -2.787 1.00 70.06 227 PHE A O 1
ATOM 1713 N N . TYR A 1 228 ? -8.295 10.554 -3.699 1.00 72.06 228 TYR A N 1
ATOM 1714 C CA . TYR A 1 228 ? -8.645 11.694 -2.861 1.00 72.06 228 TYR A CA 1
ATOM 1715 C C . TYR A 1 228 ? -9.481 11.206 -1.684 1.00 72.06 228 TYR A C 1
ATOM 1717 O O . TYR A 1 228 ? -10.632 10.807 -1.850 1.00 72.06 228 TYR A O 1
ATOM 1725 N N . THR A 1 229 ? -8.926 11.291 -0.475 1.00 78.06 229 THR A N 1
ATOM 1726 C CA . THR A 1 229 ? -9.673 11.029 0.770 1.00 78.06 229 THR A CA 1
ATOM 1727 C C . THR A 1 229 ? -10.954 11.860 0.835 1.00 78.06 229 THR A C 1
ATOM 1729 O O . THR A 1 229 ? -11.980 11.383 1.298 1.00 78.06 229 THR A O 1
ATOM 1732 N N . ARG A 1 230 ? -10.943 13.065 0.254 1.00 80.69 230 ARG A N 1
ATOM 1733 C CA . ARG A 1 230 ? -12.112 13.946 0.149 1.00 80.69 230 ARG A CA 1
ATOM 1734 C C . ARG A 1 230 ? -13.335 13.281 -0.507 1.00 80.69 230 ARG A C 1
ATOM 1736 O O . ARG A 1 230 ? -14.460 13.638 -0.165 1.00 80.69 230 ARG A O 1
ATOM 1743 N N . ASP A 1 231 ? -13.155 12.347 -1.442 1.00 84.88 231 ASP A N 1
ATOM 1744 C CA . ASP A 1 231 ? -14.269 11.644 -2.115 1.00 84.88 231 ASP A CA 1
ATOM 1745 C C . ASP A 1 231 ? -14.936 10.596 -1.216 1.00 84.88 231 ASP A C 1
ATOM 1747 O O . ASP A 1 231 ? -16.036 10.123 -1.496 1.00 84.88 231 ASP A O 1
ATOM 1751 N N . TYR A 1 232 ? -14.272 10.267 -0.113 1.00 87.00 232 TYR A N 1
ATOM 1752 C CA . TYR A 1 232 ? -14.687 9.320 0.909 1.00 87.00 232 TYR A CA 1
ATOM 1753 C C . TYR A 1 232 ? -14.926 10.034 2.248 1.00 87.00 232 TYR A C 1
ATOM 1755 O O . TYR A 1 232 ? -14.915 9.396 3.292 1.00 87.00 232 TYR A O 1
ATOM 1763 N N . HIS A 1 233 ? -15.114 11.357 2.243 1.00 88.19 233 HIS A N 1
ATOM 1764 C CA . HIS A 1 233 ? -15.407 12.102 3.463 1.00 88.19 233 HIS A CA 1
ATOM 1765 C C . HIS A 1 233 ? -16.828 11.765 3.960 1.00 88.19 233 HIS A C 1
ATOM 1767 O O . HIS A 1 233 ? -17.776 11.895 3.172 1.00 88.19 233 HIS A O 1
ATOM 1773 N N . PRO A 1 234 ? -17.013 11.367 5.234 1.00 88.06 234 PRO A N 1
ATOM 1774 C CA . PRO A 1 234 ? -18.336 11.093 5.799 1.00 88.06 234 PRO A CA 1
ATOM 1775 C C . PRO A 1 234 ? -19.292 12.280 5.651 1.00 88.06 234 PRO A C 1
ATOM 1777 O O . PRO A 1 234 ? -18.866 13.430 5.712 1.00 88.06 234 PRO A O 1
ATOM 1780 N N . HIS A 1 235 ? -20.580 12.015 5.428 1.00 82.19 235 HIS A N 1
ATOM 1781 C CA . HIS A 1 235 ? -21.651 13.027 5.315 1.00 82.19 235 HIS A CA 1
ATOM 1782 C C . HIS A 1 235 ? -21.531 14.033 4.155 1.00 82.19 235 HIS A C 1
ATOM 1784 O O . HIS A 1 235 ? -22.467 14.790 3.905 1.00 82.19 235 HIS A O 1
ATOM 1790 N N . ARG A 1 236 ? -20.451 13.990 3.363 1.00 84.38 236 ARG A N 1
ATOM 1791 C CA . ARG A 1 236 ? -20.361 14.737 2.106 1.00 84.38 236 ARG A CA 1
ATOM 1792 C C . ARG A 1 236 ? -21.372 14.180 1.103 1.00 84.38 236 ARG A C 1
ATOM 1794 O O . ARG A 1 236 ? -21.389 12.976 0.843 1.00 84.38 236 ARG A O 1
ATOM 1801 N N . GLU A 1 237 ? -22.171 15.052 0.498 1.00 83.06 237 GLU A N 1
ATOM 1802 C CA . GLU A 1 237 ? -23.097 14.664 -0.567 1.00 83.06 237 GLU A CA 1
ATOM 1803 C C . GLU A 1 237 ? -22.344 14.015 -1.744 1.00 83.06 237 GLU A C 1
ATOM 1805 O O . GLU A 1 237 ? -21.302 14.507 -2.183 1.00 83.06 237 GLU A O 1
ATOM 1810 N N . GLY A 1 238 ? -22.850 12.876 -2.228 1.00 84.00 238 GLY A N 1
ATOM 1811 C CA . GLY A 1 238 ? -22.244 12.137 -3.339 1.00 84.00 238 GLY A CA 1
ATOM 1812 C C . GLY A 1 238 ? -20.918 11.437 -3.017 1.00 84.00 238 GLY A C 1
ATOM 1813 O O . GLY A 1 238 ? -20.179 11.102 -3.942 1.00 84.00 238 GLY A O 1
ATOM 1814 N N . ASN A 1 239 ? -20.587 11.222 -1.738 1.00 89.50 239 ASN A N 1
ATOM 1815 C CA . ASN A 1 239 ? -19.396 10.452 -1.377 1.00 89.50 239 ASN A CA 1
ATOM 1816 C C . ASN A 1 239 ? -19.462 8.996 -1.878 1.00 89.50 239 ASN A C 1
ATOM 1818 O O . ASN A 1 239 ? -20.528 8.448 -2.163 1.00 89.50 239 ASN A O 1
ATOM 1822 N N . ARG A 1 240 ? -18.288 8.368 -1.977 1.00 89.12 240 ARG A N 1
ATOM 1823 C CA . ARG A 1 240 ? -18.105 6.992 -2.466 1.00 89.12 240 ARG A CA 1
ATOM 1824 C C . ARG A 1 240 ? -18.076 5.951 -1.341 1.00 89.12 240 ARG A C 1
ATOM 1826 O O . ARG A 1 240 ? -17.543 4.860 -1.541 1.00 89.12 240 ARG A O 1
ATOM 1833 N N . LEU A 1 241 ? -18.572 6.293 -0.150 1.00 91.75 241 LEU A N 1
ATOM 1834 C CA . LEU A 1 241 ? -18.581 5.377 0.988 1.00 91.75 241 LEU A CA 1
ATOM 1835 C C . LEU A 1 241 ? -19.698 4.347 0.857 1.00 91.75 241 LEU A C 1
ATOM 1837 O O . LEU A 1 241 ? -20.794 4.640 0.377 1.00 91.75 241 LEU A O 1
ATOM 1841 N N . VAL A 1 242 ? -19.420 3.155 1.376 1.00 92.88 242 VAL A N 1
ATOM 1842 C CA . VAL A 1 242 ? -20.446 2.150 1.646 1.00 92.88 242 VAL A CA 1
ATOM 1843 C C . VAL A 1 242 ? -21.465 2.729 2.627 1.00 92.88 242 VAL A C 1
ATOM 1845 O O . VAL A 1 242 ? -21.102 3.402 3.598 1.00 92.88 242 VAL A O 1
ATOM 1848 N N . LYS A 1 243 ? -22.748 2.484 2.362 1.00 92.50 243 LYS A N 1
ATOM 1849 C CA . LYS A 1 243 ? -23.855 2.956 3.195 1.00 92.50 243 LYS A CA 1
ATOM 1850 C C . LYS A 1 243 ? -24.417 1.800 4.006 1.00 92.50 243 LYS A C 1
ATOM 1852 O O . LYS A 1 243 ? -24.723 0.747 3.462 1.00 92.50 243 LYS A O 1
ATOM 1857 N N . ILE A 1 244 ? -24.572 2.031 5.304 1.00 91.31 244 ILE A N 1
ATOM 1858 C CA . ILE A 1 244 ? -25.242 1.119 6.227 1.00 91.31 244 ILE A CA 1
ATOM 1859 C C . ILE A 1 244 ? -26.454 1.866 6.779 1.00 91.31 244 ILE A C 1
ATOM 1861 O O . ILE A 1 244 ? -26.296 2.781 7.586 1.00 91.31 244 ILE A O 1
ATOM 1865 N N . ASP A 1 245 ? -27.653 1.494 6.331 1.00 83.50 245 ASP A N 1
ATOM 1866 C CA . AS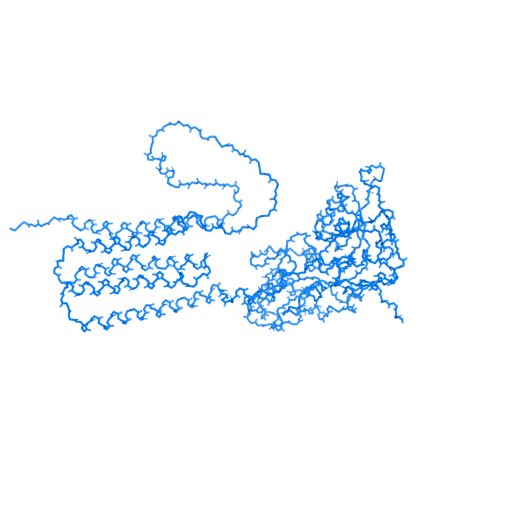P A 1 245 ? -28.880 2.233 6.661 1.00 83.50 245 ASP A CA 1
ATOM 1867 C C . ASP A 1 245 ? -29.317 2.043 8.125 1.00 83.50 245 ASP A C 1
ATOM 1869 O O . ASP A 1 245 ? -29.805 2.977 8.758 1.00 83.50 245 ASP A O 1
ATOM 1873 N N . ALA A 1 246 ? -29.104 0.848 8.686 1.00 90.75 246 ALA A N 1
ATOM 1874 C CA . ALA A 1 246 ? -29.483 0.493 10.055 1.00 90.75 246 ALA A CA 1
ATOM 1875 C C . ALA A 1 246 ? -28.293 -0.135 10.806 1.00 90.75 246 ALA A C 1
ATOM 1877 O O . ALA A 1 246 ? -28.176 -1.364 10.855 1.00 90.75 246 ALA A O 1
ATOM 1878 N N . PRO A 1 247 ? -27.364 0.672 11.349 1.00 92.62 247 PRO A N 1
ATOM 1879 C CA . PRO A 1 247 ? -26.196 0.150 12.044 1.00 92.62 247 PRO A CA 1
ATOM 1880 C C . PRO A 1 247 ? -26.598 -0.495 13.381 1.00 92.62 247 PRO A C 1
ATOM 1882 O O . PRO A 1 247 ? -27.394 0.058 14.137 1.00 92.62 247 PRO A O 1
ATOM 1885 N N . THR A 1 248 ? -26.036 -1.663 13.693 1.00 96.06 248 THR A N 1
ATOM 1886 C CA . THR A 1 248 ? -26.260 -2.372 14.967 1.00 96.06 248 THR A CA 1
ATOM 1887 C C . THR A 1 248 ? -25.511 -1.739 16.142 1.00 96.06 248 THR A C 1
ATOM 1889 O O . THR A 1 248 ? -25.830 -2.027 17.292 1.00 96.06 248 THR A O 1
ATOM 1892 N N . LEU A 1 249 ? -24.541 -0.864 15.859 1.00 96.50 249 LEU A N 1
ATOM 1893 C CA . LEU A 1 249 ? -23.833 -0.032 16.828 1.00 96.50 249 LEU A CA 1
ATOM 1894 C C . LEU A 1 249 ? -24.073 1.444 16.507 1.00 96.50 249 LEU A C 1
ATOM 1896 O O . LEU A 1 249 ? -24.058 1.854 15.349 1.00 96.50 249 LEU A O 1
ATOM 1900 N N . THR A 1 250 ? -24.268 2.261 17.536 1.00 96.25 250 THR A N 1
ATOM 1901 C CA . THR A 1 250 ? -24.369 3.717 17.407 1.00 96.25 250 THR A CA 1
ATOM 1902 C C . THR A 1 250 ? -23.592 4.374 18.540 1.00 96.25 250 THR A C 1
ATOM 1904 O O . THR A 1 250 ? -23.777 4.008 19.697 1.00 96.25 250 THR A O 1
ATOM 1907 N N . ILE A 1 251 ? -22.736 5.345 18.213 1.00 95.81 251 ILE A N 1
ATOM 1908 C CA . ILE A 1 251 ? -21.920 6.092 19.179 1.00 95.81 251 ILE A CA 1
ATOM 1909 C C . ILE A 1 251 ? -22.282 7.574 19.065 1.00 95.81 251 ILE A C 1
ATOM 1911 O O . ILE A 1 251 ? -22.066 8.203 18.027 1.00 95.81 251 ILE A O 1
ATOM 1915 N N . SER A 1 252 ? -22.852 8.124 20.136 1.00 94.44 252 SER A N 1
ATOM 1916 C CA . SER A 1 252 ? -23.372 9.502 20.176 1.00 94.44 252 SER A CA 1
ATOM 1917 C C . SER A 1 252 ? -22.487 10.471 20.960 1.00 94.44 252 SER A C 1
ATOM 1919 O O . SER A 1 252 ? -22.654 11.681 20.834 1.00 94.44 252 SER A O 1
ATOM 1921 N N . GLU A 1 253 ? -21.566 9.955 21.770 1.00 92.69 253 GLU A N 1
ATOM 1922 C CA . GLU A 1 253 ? -20.627 10.725 22.583 1.00 92.69 253 GLU A CA 1
ATOM 1923 C C . GLU A 1 253 ? -19.296 9.979 22.707 1.00 92.69 253 GLU A C 1
ATOM 1925 O O . GLU A 1 253 ? -19.231 8.777 22.454 1.00 92.69 253 GLU A O 1
ATOM 1930 N N . LYS A 1 254 ? -18.230 10.695 23.093 1.00 93.06 254 LYS A N 1
ATOM 1931 C CA . LYS A 1 254 ? -16.873 10.137 23.249 1.00 93.06 254 LYS A CA 1
ATOM 1932 C C . LYS A 1 254 ? -16.463 9.290 22.038 1.00 93.06 254 LYS A C 1
ATOM 1934 O O . LYS A 1 254 ? -16.008 8.162 22.188 1.00 93.06 254 LYS A O 1
ATOM 1939 N N . HIS A 1 255 ? -16.623 9.820 20.831 1.00 95.12 255 HIS A N 1
ATOM 1940 C CA . HIS A 1 255 ? -16.298 9.109 19.596 1.00 95.12 255 HIS A CA 1
ATOM 1941 C C . HIS A 1 255 ? -14.814 8.711 19.551 1.00 95.12 255 HIS A C 1
ATOM 1943 O O . HIS A 1 255 ? -13.954 9.567 19.779 1.00 95.12 255 HIS A O 1
ATOM 1949 N N . PRO A 1 256 ? -14.480 7.436 19.276 1.00 95.62 256 PRO A N 1
ATOM 1950 C CA . PRO A 1 256 ? -13.092 7.029 19.083 1.00 95.62 256 PRO A CA 1
ATOM 1951 C C . PRO A 1 256 ? -12.404 7.803 17.949 1.00 95.62 256 PRO A C 1
ATOM 1953 O O . PRO A 1 256 ? -12.954 7.953 16.857 1.00 95.62 256 PRO A O 1
ATOM 1956 N N . ARG A 1 257 ? -11.169 8.253 18.183 1.00 95.56 257 ARG A N 1
ATOM 1957 C CA . ARG A 1 257 ? -10.297 8.830 17.151 1.00 95.56 257 ARG A CA 1
ATOM 1958 C C . ARG A 1 257 ? -9.703 7.711 16.302 1.00 95.56 257 ARG A C 1
ATOM 1960 O O . ARG A 1 257 ? -8.862 6.946 16.779 1.00 95.56 257 ARG A O 1
ATOM 1967 N N . LEU A 1 258 ? -10.149 7.627 15.058 1.00 96.56 258 LEU A N 1
ATOM 1968 C CA . LEU A 1 258 ? -9.734 6.670 14.046 1.00 96.56 258 LEU A CA 1
ATOM 1969 C C . LEU A 1 258 ? -8.652 7.271 13.151 1.00 96.56 258 LEU A C 1
ATOM 1971 O O . LEU A 1 258 ? -8.761 8.402 12.683 1.00 96.56 258 LEU A O 1
ATOM 1975 N N . ASP A 1 259 ? -7.627 6.485 12.854 1.00 95.62 259 ASP A N 1
ATOM 1976 C CA . ASP A 1 259 ? -6.632 6.822 11.835 1.00 95.62 259 ASP A CA 1
ATOM 1977 C C . ASP A 1 259 ? -6.153 5.549 11.122 1.00 95.62 259 ASP A C 1
ATOM 1979 O O . ASP A 1 259 ? -6.534 4.436 11.482 1.00 95.62 259 ASP A O 1
ATOM 1983 N N . GLY A 1 260 ? -5.324 5.652 10.089 1.00 93.06 260 GLY A N 1
ATOM 1984 C CA . GLY A 1 260 ? -4.809 4.448 9.456 1.00 93.06 260 GLY A CA 1
ATOM 1985 C C . GLY A 1 260 ? -4.011 4.632 8.181 1.00 93.06 260 GLY A C 1
ATOM 1986 O O . GLY A 1 260 ? -3.602 5.719 7.764 1.00 93.06 260 GLY A O 1
ATOM 1987 N N . ALA A 1 261 ? -3.780 3.492 7.537 1.00 89.81 261 ALA A N 1
ATOM 1988 C CA . ALA A 1 261 ? -3.225 3.442 6.201 1.00 89.81 261 ALA A CA 1
ATOM 1989 C C . ALA A 1 261 ? -4.182 4.111 5.207 1.00 89.81 261 ALA A C 1
ATOM 1991 O O . ALA A 1 261 ? -5.390 3.913 5.268 1.00 89.81 261 ALA A O 1
ATOM 1992 N N . THR A 1 262 ? -3.638 4.811 4.209 1.00 85.94 262 THR A N 1
ATOM 1993 C CA . THR A 1 262 ? -4.439 5.438 3.144 1.00 85.94 262 THR A CA 1
ATOM 1994 C C . THR A 1 262 ? -5.387 4.454 2.456 1.00 85.94 262 THR A C 1
ATOM 1996 O O . THR A 1 262 ? -6.508 4.825 2.137 1.00 85.94 262 THR A O 1
ATOM 1999 N N . ALA A 1 263 ? -4.963 3.197 2.269 1.00 85.44 263 ALA A N 1
ATOM 2000 C CA . ALA A 1 263 ? -5.811 2.150 1.696 1.00 85.44 263 ALA A CA 1
ATOM 2001 C C . ALA A 1 263 ? -7.047 1.842 2.561 1.00 85.44 263 ALA A C 1
ATOM 2003 O O . ALA A 1 263 ? -8.111 1.587 2.018 1.00 85.44 263 ALA A O 1
ATOM 2004 N N . ALA A 1 264 ? -6.922 1.930 3.889 1.00 91.50 264 ALA A N 1
ATOM 2005 C CA . ALA A 1 264 ? -7.993 1.620 4.830 1.00 91.50 264 ALA A CA 1
ATOM 2006 C C . ALA A 1 264 ? -8.969 2.789 5.058 1.00 91.50 264 ALA A C 1
ATOM 2008 O O . ALA A 1 264 ? -9.964 2.616 5.759 1.00 91.50 264 ALA A O 1
ATOM 2009 N N . TYR A 1 265 ? -8.719 3.969 4.473 1.00 92.19 265 TYR A N 1
ATOM 2010 C CA . TYR A 1 265 ? -9.570 5.145 4.676 1.00 92.19 265 TYR A CA 1
ATOM 2011 C C . TYR A 1 265 ? -11.051 4.908 4.327 1.00 92.19 265 TYR A C 1
ATOM 2013 O O . TYR A 1 265 ? -11.900 5.272 5.137 1.00 92.19 265 TYR A O 1
ATOM 2021 N N . PRO A 1 266 ? -11.409 4.256 3.198 1.00 93.19 266 PRO A N 1
ATOM 2022 C CA . PRO A 1 266 ? -12.812 3.974 2.896 1.00 93.19 266 PRO A CA 1
ATOM 2023 C C . PRO A 1 266 ? -13.508 3.123 3.968 1.00 93.19 266 PRO A C 1
ATOM 2025 O O . PRO A 1 266 ? -14.688 3.332 4.227 1.00 93.19 266 PRO A O 1
ATOM 2028 N N . VAL A 1 267 ? -12.781 2.208 4.623 1.00 94.81 267 VAL A N 1
ATOM 2029 C CA . VAL A 1 267 ? -13.310 1.340 5.689 1.00 94.81 267 VAL A CA 1
ATOM 2030 C C . VAL A 1 267 ? -13.638 2.157 6.934 1.00 94.81 267 VAL A C 1
ATOM 2032 O O . VAL A 1 267 ? -14.770 2.137 7.415 1.00 94.81 267 VAL A O 1
ATOM 2035 N N . LEU A 1 268 ? -12.656 2.906 7.443 1.00 94.50 268 LEU A N 1
ATOM 2036 C CA . LEU A 1 268 ? -12.817 3.688 8.672 1.00 94.50 268 LEU A CA 1
ATOM 2037 C C . LEU A 1 268 ? -13.807 4.850 8.491 1.00 94.50 268 LEU A C 1
ATOM 2039 O O . LEU A 1 268 ? -14.602 5.118 9.390 1.00 94.50 268 LEU A O 1
ATOM 2043 N N . ALA A 1 269 ? -13.836 5.479 7.313 1.00 94.62 269 ALA A N 1
ATOM 2044 C CA . ALA A 1 269 ? -14.775 6.554 7.015 1.00 94.62 269 ALA A CA 1
ATOM 2045 C C . ALA A 1 269 ? -16.213 6.036 6.841 1.00 94.62 269 ALA A C 1
ATOM 2047 O O . ALA A 1 269 ? -17.149 6.674 7.321 1.00 94.62 269 ALA A O 1
ATOM 2048 N N . ALA A 1 270 ? -16.409 4.861 6.230 1.00 95.31 270 ALA A N 1
ATOM 2049 C CA . ALA A 1 270 ? -17.740 4.270 6.085 1.00 95.31 270 ALA A CA 1
ATOM 2050 C C . ALA A 1 270 ? -18.302 3.831 7.446 1.00 95.31 270 ALA A C 1
ATOM 2052 O O . ALA A 1 270 ? -19.473 4.074 7.737 1.00 95.31 270 ALA A O 1
ATOM 2053 N N . ALA A 1 271 ? -17.457 3.259 8.310 1.00 95.56 271 ALA A N 1
ATOM 2054 C CA . ALA A 1 271 ? -17.842 2.914 9.674 1.00 95.56 271 ALA A CA 1
ATOM 2055 C C . ALA A 1 271 ? -18.203 4.159 10.498 1.00 95.56 271 ALA A C 1
ATOM 2057 O O . ALA A 1 271 ? -19.254 4.178 11.135 1.00 95.56 271 ALA A O 1
ATOM 2058 N N . ALA A 1 272 ? -17.393 5.222 10.434 1.00 94.88 272 ALA A N 1
ATOM 2059 C CA . ALA A 1 272 ? -17.704 6.481 11.109 1.00 94.88 272 ALA A CA 1
ATOM 2060 C C . ALA A 1 272 ? -19.021 7.092 10.601 1.00 94.88 272 ALA A C 1
ATOM 2062 O O . ALA A 1 272 ? -19.866 7.455 11.413 1.00 94.88 272 ALA A O 1
ATOM 2063 N N . GLN A 1 273 ? -19.247 7.123 9.281 1.00 94.00 273 GLN A N 1
ATOM 2064 C CA . GLN A 1 273 ? -20.500 7.608 8.687 1.00 94.00 273 GLN A CA 1
ATOM 2065 C C . GLN A 1 273 ? -21.729 6.842 9.197 1.00 94.00 273 GLN A C 1
ATOM 2067 O O . GLN A 1 273 ? -22.789 7.430 9.421 1.00 94.00 273 GLN A O 1
ATOM 2072 N N . ALA A 1 274 ? -21.604 5.524 9.347 1.00 94.19 274 ALA A N 1
ATOM 2073 C CA . ALA A 1 274 ? -22.690 4.679 9.816 1.00 94.19 274 ALA A CA 1
ATOM 2074 C C . ALA A 1 274 ? -22.948 4.869 11.321 1.00 94.19 274 ALA A C 1
ATOM 2076 O O . ALA A 1 274 ? -24.086 5.109 11.736 1.00 94.19 274 ALA A O 1
ATOM 2077 N N . ILE A 1 275 ? -21.890 4.784 12.129 1.00 95.62 275 ILE A N 1
ATOM 2078 C CA . ILE A 1 275 ? -21.967 4.566 13.578 1.00 95.62 275 ILE A CA 1
ATOM 2079 C C . ILE A 1 275 ? -21.968 5.880 14.361 1.00 95.62 275 ILE A C 1
ATOM 2081 O O . ILE A 1 275 ? -22.649 5.975 15.385 1.00 95.62 275 ILE A O 1
ATOM 2085 N N . TYR A 1 276 ? -21.217 6.893 13.921 1.00 95.06 276 TYR A N 1
ATOM 2086 C CA . TYR A 1 276 ? -21.070 8.133 14.681 1.00 95.06 276 TYR A CA 1
ATOM 2087 C C . TYR A 1 276 ? -22.288 9.035 14.471 1.00 95.06 276 TYR A C 1
ATOM 2089 O O . TYR A 1 276 ? -22.712 9.299 13.346 1.00 95.06 276 TYR A O 1
ATOM 2097 N N . LYS A 1 277 ? -22.871 9.507 15.575 1.00 93.00 277 LYS A N 1
ATOM 2098 C CA . LYS A 1 277 ? -23.989 10.463 15.593 1.00 93.00 277 LYS A CA 1
ATOM 2099 C C . LYS A 1 277 ? -23.582 11.740 16.307 1.00 93.00 277 LYS A C 1
ATOM 2101 O O . LYS A 1 277 ? -22.628 11.742 17.076 1.00 93.00 277 LYS A O 1
ATOM 2106 N N . ASN A 1 278 ? -24.350 12.803 16.078 1.00 90.81 278 ASN A N 1
ATOM 2107 C CA . ASN A 1 278 ? -24.179 14.110 16.720 1.00 90.81 278 ASN A CA 1
ATOM 2108 C C . ASN A 1 278 ? -22.813 14.770 16.461 1.00 90.81 278 ASN A C 1
ATOM 2110 O O . ASN A 1 278 ? -22.338 15.529 17.301 1.00 90.81 278 ASN A O 1
ATOM 2114 N N . LEU A 1 279 ? -22.199 14.499 15.305 1.00 87.00 279 LEU A N 1
ATOM 2115 C CA . LEU A 1 279 ? -20.973 15.161 14.862 1.00 87.00 279 LEU A CA 1
ATOM 2116 C C . LEU A 1 279 ? -21.274 16.187 13.776 1.00 87.00 279 LEU A C 1
ATOM 2118 O O . LEU A 1 279 ? -22.095 15.951 12.889 1.00 87.00 279 LEU A O 1
ATOM 2122 N N . LYS A 1 280 ? -20.569 17.312 13.830 1.00 83.44 280 LYS A N 1
ATOM 2123 C CA . LYS A 1 280 ? -20.456 18.258 12.719 1.00 83.44 280 LYS A CA 1
ATOM 2124 C C . LYS A 1 280 ? -19.336 17.814 11.779 1.00 83.44 280 LYS A C 1
ATOM 2126 O O . LYS A 1 280 ? -18.382 17.169 12.208 1.00 83.44 280 LYS A O 1
ATOM 2131 N N . ASP A 1 281 ? -19.393 18.243 10.521 1.00 77.38 281 ASP A N 1
ATOM 2132 C CA . ASP A 1 281 ? -18.413 17.846 9.499 1.00 77.38 281 ASP A CA 1
ATOM 2133 C C . ASP A 1 281 ? -16.953 18.097 9.920 1.00 77.38 281 ASP A C 1
ATOM 2135 O O . ASP A 1 281 ? -16.110 17.220 9.765 1.00 77.38 281 ASP A O 1
ATOM 2139 N N . TYR A 1 282 ? -16.646 19.245 10.541 1.00 80.00 282 TYR A N 1
ATOM 2140 C CA . TYR A 1 282 ? -15.276 19.548 10.991 1.00 80.00 282 TYR A CA 1
ATOM 2141 C C . TYR A 1 282 ? -14.800 18.667 12.161 1.00 80.00 282 TYR A C 1
ATOM 2143 O O . TYR A 1 282 ? -13.600 18.569 12.407 1.00 80.00 282 TYR A O 1
ATOM 2151 N N . GLU A 1 283 ? -15.718 18.066 12.924 1.00 84.06 283 GLU A N 1
ATOM 2152 C CA . GLU A 1 283 ? -15.383 17.161 14.031 1.00 84.06 283 GLU A CA 1
ATOM 2153 C C . GLU A 1 283 ? -15.012 15.784 13.483 1.00 84.06 283 GLU A C 1
ATOM 2155 O O . GLU A 1 283 ? -14.107 15.136 14.003 1.00 84.06 283 GLU A O 1
ATOM 2160 N N . VAL A 1 284 ? -15.631 15.375 12.370 1.00 85.31 284 VAL A N 1
ATOM 2161 C CA . VAL A 1 284 ? -15.248 14.165 11.635 1.00 85.31 284 VAL A CA 1
ATOM 2162 C C . VAL A 1 284 ? -13.797 14.254 11.157 1.00 85.31 284 VAL A C 1
ATOM 2164 O O . VAL A 1 284 ? -13.049 13.304 11.363 1.00 85.31 284 VAL A O 1
ATOM 2167 N N . ASP A 1 285 ? -13.360 15.399 10.622 1.00 83.38 285 ASP A N 1
ATOM 2168 C CA . ASP A 1 285 ? -11.968 15.616 10.186 1.00 83.38 285 ASP A CA 1
ATOM 2169 C C . ASP A 1 285 ? -10.937 15.452 11.322 1.00 83.38 285 ASP A C 1
ATOM 2171 O O . ASP A 1 285 ? -9.781 15.097 11.084 1.00 83.38 285 ASP A O 1
ATOM 2175 N N . GLN A 1 286 ? -11.341 15.703 12.571 1.00 86.62 286 GLN A N 1
ATOM 2176 C CA . GLN A 1 286 ? -10.486 15.534 13.752 1.00 86.62 286 GLN A CA 1
ATOM 2177 C C . GLN A 1 286 ? -10.495 14.099 14.290 1.00 86.62 286 GLN A C 1
ATOM 2179 O O . GLN A 1 286 ? -9.558 13.693 14.982 1.00 86.62 286 GLN A O 1
ATOM 2184 N N . LEU A 1 287 ? -11.556 13.346 13.999 1.00 91.12 287 LEU A N 1
ATOM 2185 C CA . LEU A 1 287 ? -11.795 12.002 14.514 1.00 91.12 287 LEU A CA 1
ATOM 2186 C C . LEU A 1 287 ? -11.469 10.900 13.506 1.00 91.12 287 LEU A C 1
ATOM 2188 O O . LEU A 1 287 ? -11.334 9.760 13.924 1.00 91.12 287 LEU A O 1
ATOM 2192 N N . VAL A 1 288 ? -11.395 11.189 12.207 1.00 92.69 288 VAL A N 1
ATOM 2193 C CA . VAL A 1 288 ? -11.343 10.175 11.144 1.00 92.69 288 VAL A CA 1
ATOM 2194 C C . VAL A 1 288 ? -10.261 10.538 10.127 1.00 92.69 288 VAL A C 1
ATOM 2196 O O . VAL A 1 288 ? -10.483 11.299 9.186 1.00 92.69 288 VAL A O 1
ATOM 2199 N N . GLY A 1 289 ? -9.066 9.977 10.312 1.00 89.56 289 GLY A N 1
ATOM 2200 C CA . GLY A 1 289 ? -7.872 10.291 9.527 1.00 89.56 289 GLY A CA 1
ATOM 2201 C C . GLY A 1 289 ? -7.354 9.154 8.640 1.00 89.56 289 GLY A C 1
ATOM 2202 O O . GLY A 1 289 ? -7.710 7.985 8.783 1.00 89.56 289 GLY A O 1
ATOM 2203 N N . ALA A 1 290 ? -6.463 9.515 7.714 1.00 89.12 290 ALA A N 1
ATOM 2204 C CA . ALA A 1 290 ? -5.603 8.578 6.992 1.00 89.12 290 ALA A CA 1
ATOM 2205 C C . ALA A 1 290 ? -4.184 9.137 6.856 1.00 89.12 290 ALA A C 1
ATOM 2207 O O . ALA A 1 290 ? -3.754 9.576 5.786 1.00 89.12 290 ALA A O 1
ATOM 2208 N N . SER A 1 291 ? -3.442 9.112 7.958 1.00 87.38 291 SER A N 1
ATOM 2209 C CA . SER A 1 291 ? -2.104 9.692 8.061 1.00 87.38 291 SER A CA 1
ATOM 2210 C C . SER A 1 291 ? -0.987 8.839 7.444 1.00 87.38 291 SER A C 1
ATOM 2212 O O . SER A 1 291 ? 0.156 9.294 7.391 1.00 87.38 291 SER A O 1
ATOM 2214 N N . THR A 1 292 ? -1.313 7.658 6.896 1.00 87.50 292 THR A N 1
ATOM 2215 C CA . THR A 1 292 ? -0.416 6.578 6.426 1.00 87.50 292 THR A CA 1
ATOM 2216 C C . THR A 1 292 ? 0.068 5.648 7.539 1.00 87.50 292 THR A C 1
ATOM 2218 O O . THR A 1 292 ? 0.101 6.014 8.704 1.00 87.50 292 THR A O 1
ATOM 2221 N N . THR A 1 293 ? 0.499 4.431 7.181 1.00 88.56 293 THR A N 1
ATOM 2222 C CA . THR A 1 293 ? 0.941 3.418 8.157 1.00 88.56 293 THR A CA 1
ATOM 2223 C C . THR A 1 293 ? 2.019 3.923 9.133 1.00 88.56 293 THR A C 1
ATOM 2225 O O . THR A 1 293 ? 1.796 3.778 10.331 1.00 88.56 293 THR A O 1
ATOM 2228 N N . PRO A 1 294 ? 3.141 4.548 8.703 1.00 87.69 294 PRO A N 1
ATOM 2229 C CA . PRO A 1 294 ? 4.136 5.106 9.628 1.00 87.69 294 PRO A CA 1
ATOM 2230 C C . PRO A 1 294 ? 3.546 6.036 10.686 1.00 87.69 294 PRO A C 1
ATOM 2232 O O . PRO A 1 294 ? 3.775 5.855 11.881 1.00 87.69 294 PRO A O 1
ATOM 2235 N N . ARG A 1 295 ? 2.768 7.017 10.229 1.00 91.44 295 ARG A N 1
ATOM 2236 C CA . ARG A 1 295 ? 2.255 8.099 11.062 1.00 91.44 295 ARG A CA 1
ATOM 2237 C C . ARG A 1 295 ? 1.093 7.644 11.941 1.00 91.44 295 ARG A C 1
ATOM 2239 O O . ARG A 1 295 ? 1.027 8.086 13.080 1.00 91.44 295 ARG A O 1
ATOM 2246 N N . ALA A 1 296 ? 0.261 6.716 11.473 1.00 93.88 296 ALA A N 1
ATOM 2247 C CA . ALA A 1 296 ? -0.829 6.150 12.260 1.00 93.88 296 ALA A CA 1
ATOM 2248 C C . ALA A 1 296 ? -0.294 5.391 13.484 1.00 93.88 296 ALA A C 1
ATOM 2250 O O . ALA A 1 296 ? -0.781 5.595 14.593 1.00 93.88 296 ALA A O 1
ATOM 2251 N N . TYR A 1 297 ? 0.767 4.588 13.322 1.00 94.38 297 TYR A N 1
ATOM 2252 C CA . TYR A 1 297 ? 1.441 3.958 14.465 1.00 94.38 297 TYR A CA 1
ATOM 2253 C C . TYR A 1 297 ? 2.061 4.992 15.408 1.00 94.38 297 TYR A C 1
ATOM 2255 O O . TYR A 1 297 ? 1.907 4.878 16.620 1.00 94.38 297 TYR A O 1
ATOM 2263 N N . GLU A 1 298 ? 2.708 6.034 14.877 1.00 94.00 298 GLU A N 1
ATOM 2264 C CA . GLU A 1 298 ? 3.229 7.133 15.698 1.00 94.00 298 GLU A CA 1
ATOM 2265 C C . GLU A 1 298 ? 2.112 7.834 16.494 1.00 94.00 298 GLU A C 1
ATOM 2267 O O . GLU A 1 298 ? 2.286 8.141 17.673 1.00 94.00 298 GLU A O 1
ATOM 2272 N N . TRP A 1 299 ? 0.959 8.089 15.874 1.00 94.38 299 TRP A N 1
ATOM 2273 C CA . TRP A 1 299 ? -0.189 8.727 16.516 1.00 94.38 299 TRP A CA 1
ATOM 2274 C C . TRP A 1 299 ? -0.833 7.835 17.563 1.00 94.38 299 TRP A C 1
ATOM 2276 O O . TRP A 1 299 ? -1.166 8.337 18.634 1.00 94.38 299 TRP A O 1
ATOM 2286 N N . LEU A 1 300 ? -0.942 6.533 17.306 1.00 94.25 300 LEU A N 1
ATOM 2287 C CA . LEU A 1 300 ? -1.402 5.566 18.296 1.00 94.25 300 LEU A CA 1
ATOM 2288 C C . LEU A 1 300 ? -0.467 5.545 19.517 1.00 94.25 300 LEU A C 1
ATOM 2290 O O . LEU A 1 300 ? -0.924 5.696 20.645 1.00 94.25 300 LEU A O 1
ATOM 2294 N N . ILE A 1 301 ? 0.850 5.453 19.295 1.00 93.06 301 ILE A N 1
ATOM 2295 C CA . ILE A 1 301 ? 1.868 5.439 20.362 1.00 93.06 301 ILE A CA 1
ATOM 2296 C C . ILE A 1 301 ? 1.853 6.746 21.172 1.00 93.06 301 ILE A C 1
ATOM 2298 O O . ILE A 1 301 ? 2.027 6.736 22.387 1.00 93.06 301 ILE A O 1
ATOM 2302 N N . LYS A 1 302 ? 1.606 7.887 20.518 1.00 91.69 302 LYS A N 1
ATOM 2303 C CA . LYS A 1 302 ? 1.503 9.206 21.168 1.00 91.69 302 LYS A CA 1
ATOM 2304 C C . LYS A 1 302 ? 0.120 9.495 21.774 1.00 91.69 302 LYS A C 1
ATOM 2306 O O . LYS A 1 302 ? -0.095 10.613 22.241 1.00 91.69 302 LYS A O 1
ATOM 2311 N N . GLY A 1 303 ? -0.825 8.551 21.734 1.00 90.62 303 GLY A N 1
ATOM 2312 C CA . GLY A 1 303 ? -2.193 8.734 22.240 1.00 90.62 303 GLY A CA 1
ATOM 2313 C C . GLY A 1 303 ? -3.024 9.772 21.468 1.00 90.62 303 GLY A C 1
ATOM 2314 O O . GLY A 1 303 ? -3.966 10.354 22.013 1.00 90.62 303 GLY A O 1
ATOM 2315 N N . ARG A 1 304 ? -2.660 10.052 20.211 1.00 91.38 304 ARG A N 1
ATOM 2316 C CA . ARG A 1 304 ? -3.383 10.949 19.291 1.00 91.38 304 ARG A CA 1
ATOM 2317 C C . ARG A 1 304 ? -4.478 10.237 18.494 1.00 91.38 304 ARG A C 1
ATOM 2319 O O . ARG A 1 304 ? -5.394 10.911 18.039 1.00 91.38 304 ARG A O 1
ATOM 2326 N N . ALA A 1 305 ? -4.395 8.916 18.372 1.00 94.00 305 ALA A N 1
ATOM 2327 C CA . ALA A 1 305 ? -5.450 8.049 17.856 1.00 94.00 305 ALA A CA 1
ATOM 2328 C C . ALA A 1 305 ? -5.816 7.009 18.925 1.00 94.00 305 ALA A C 1
ATOM 2330 O O . ALA A 1 305 ? -4.947 6.585 19.687 1.00 94.00 305 ALA A O 1
ATOM 2331 N N . ASP A 1 306 ? -7.086 6.610 18.971 1.00 95.25 306 ASP A N 1
ATOM 2332 C CA . ASP A 1 306 ? -7.590 5.580 19.887 1.00 95.25 306 ASP A CA 1
ATOM 2333 C C . ASP A 1 306 ? -7.574 4.191 19.228 1.00 95.25 306 ASP A C 1
ATOM 2335 O O . ASP A 1 306 ? -7.346 3.178 19.889 1.00 95.25 306 ASP A O 1
ATOM 2339 N N . LEU A 1 307 ? -7.790 4.152 17.911 1.00 96.62 307 LEU A N 1
ATOM 2340 C CA . LEU A 1 307 ? -7.829 2.941 17.102 1.00 96.62 307 LEU A CA 1
ATOM 2341 C C . LEU A 1 307 ? -7.263 3.237 15.713 1.00 96.62 307 LEU A C 1
ATOM 2343 O O . LEU A 1 307 ? -7.671 4.213 15.083 1.00 96.62 307 LEU A O 1
ATOM 2347 N N . ILE A 1 308 ? -6.358 2.391 15.212 1.00 97.44 308 ILE A N 1
ATOM 2348 C CA . ILE A 1 308 ? -5.857 2.524 13.838 1.00 97.44 308 ILE A CA 1
ATOM 2349 C C . ILE A 1 308 ? -6.147 1.308 12.966 1.00 97.44 308 ILE A C 1
ATOM 2351 O O . ILE A 1 308 ? -6.169 0.178 13.447 1.00 97.44 308 ILE A O 1
ATOM 2355 N N . PHE A 1 309 ? -6.297 1.550 11.666 1.00 96.12 309 PHE A N 1
ATOM 2356 C CA . PHE A 1 309 ? -6.522 0.526 10.648 1.00 96.12 309 PHE A CA 1
ATOM 2357 C C . PHE A 1 309 ? -5.302 0.426 9.737 1.00 96.12 309 PHE A C 1
ATOM 2359 O O . PHE A 1 309 ? -5.032 1.315 8.923 1.00 96.12 309 PHE A O 1
ATOM 2366 N N . ALA A 1 310 ? -4.516 -0.636 9.885 1.00 93.12 310 ALA A N 1
ATOM 2367 C CA . ALA A 1 310 ? -3.237 -0.756 9.196 1.00 93.12 310 ALA A CA 1
ATOM 2368 C C . ALA A 1 310 ? -2.835 -2.211 8.924 1.00 93.12 310 ALA A C 1
ATOM 2370 O O . ALA A 1 310 ? -3.366 -3.157 9.502 1.00 93.12 310 ALA A O 1
ATOM 2371 N N . ALA A 1 311 ? -1.851 -2.381 8.039 1.00 89.00 311 ALA A N 1
ATOM 2372 C CA . ALA A 1 311 ? -1.076 -3.615 7.986 1.00 89.00 311 ALA A CA 1
ATOM 2373 C C . ALA A 1 311 ? -0.269 -3.783 9.286 1.00 89.00 311 ALA A C 1
ATOM 2375 O O . ALA A 1 311 ? -0.043 -2.808 10.000 1.00 89.00 311 ALA A O 1
ATOM 2376 N N . ARG A 1 312 ? 0.206 -5.005 9.555 1.00 90.62 312 ARG A N 1
ATOM 2377 C CA . ARG A 1 312 ? 1.083 -5.332 10.697 1.00 90.62 312 ARG A CA 1
ATOM 2378 C C . ARG A 1 312 ? 2.239 -4.312 10.831 1.00 90.62 312 ARG A C 1
ATOM 2380 O O . ARG A 1 312 ? 2.810 -3.956 9.795 1.00 90.62 312 ARG A O 1
ATOM 2387 N N . PRO A 1 313 ? 2.626 -3.892 12.056 1.00 92.06 313 PRO A N 1
ATOM 2388 C CA . PRO A 1 313 ? 3.693 -2.912 12.234 1.00 92.06 313 PRO A CA 1
ATOM 2389 C C . PRO A 1 313 ? 5.029 -3.431 11.694 1.00 92.06 313 PRO A C 1
ATOM 2391 O O . PRO A 1 313 ? 5.247 -4.640 11.596 1.00 92.06 313 PRO A O 1
ATOM 2394 N N . SER A 1 314 ? 5.932 -2.524 11.334 1.00 90.56 314 SER A N 1
ATOM 2395 C CA . SER A 1 314 ? 7.332 -2.834 11.042 1.00 90.56 314 SER A CA 1
ATOM 2396 C C . SER A 1 314 ? 8.116 -3.103 12.339 1.00 90.56 314 SER A C 1
ATOM 2398 O O . SER A 1 314 ? 7.650 -2.725 13.417 1.00 90.56 314 SER A O 1
ATOM 2400 N N . PRO A 1 315 ? 9.318 -3.715 12.274 1.00 90.38 315 PRO A N 1
ATOM 2401 C CA . PRO A 1 315 ? 10.158 -3.894 13.460 1.00 90.38 315 PRO A CA 1
ATOM 2402 C C . PRO A 1 315 ? 10.432 -2.574 14.194 1.00 90.38 315 PRO A C 1
ATOM 2404 O O . PRO A 1 315 ? 10.406 -2.537 15.419 1.00 90.38 315 PRO A O 1
ATOM 2407 N N . GLU A 1 316 ? 10.639 -1.482 13.451 1.00 91.56 316 GLU A N 1
ATOM 2408 C CA . GLU A 1 316 ? 10.880 -0.149 14.013 1.00 91.56 316 GLU A CA 1
ATOM 2409 C C . GLU A 1 316 ? 9.654 0.402 14.753 1.00 91.56 316 GLU A C 1
ATOM 2411 O O . GLU A 1 316 ? 9.794 1.060 15.777 1.00 91.56 316 GLU A O 1
ATOM 2416 N N . GLN A 1 317 ? 8.444 0.118 14.266 1.00 93.56 317 GLN A N 1
ATOM 2417 C CA . GLN A 1 317 ? 7.201 0.534 14.925 1.00 93.56 317 GLN A CA 1
ATOM 2418 C C . GLN A 1 317 ? 6.908 -0.300 16.175 1.00 93.56 317 GLN A C 1
ATOM 2420 O O . GLN A 1 317 ? 6.420 0.232 17.170 1.00 93.56 317 GLN A O 1
ATOM 2425 N N . GLU A 1 318 ? 7.213 -1.599 16.128 1.00 94.19 318 GLU A N 1
ATOM 2426 C CA . GLU A 1 318 ? 7.135 -2.478 17.296 1.00 94.19 318 GLU A CA 1
ATOM 2427 C C . GLU A 1 318 ? 8.126 -2.034 18.384 1.00 94.19 318 GLU A C 1
ATOM 2429 O O . GLU A 1 318 ? 7.765 -2.012 19.559 1.00 94.19 318 GLU A O 1
ATOM 2434 N N . GLU A 1 319 ? 9.349 -1.645 18.005 1.00 94.75 319 GLU A N 1
ATOM 2435 C CA . GLU A 1 319 ? 10.345 -1.114 18.942 1.00 94.75 319 GLU A CA 1
ATOM 2436 C C . GLU A 1 319 ? 9.919 0.236 19.520 1.00 94.75 319 GLU A C 1
ATOM 2438 O O . GLU A 1 319 ? 9.903 0.388 20.736 1.00 94.75 319 GLU A O 1
ATOM 2443 N N . ALA A 1 320 ? 9.459 1.176 18.688 1.00 93.88 320 ALA A N 1
ATOM 2444 C CA . ALA A 1 320 ? 8.980 2.477 19.159 1.00 93.88 320 ALA A CA 1
ATOM 2445 C C . ALA A 1 320 ? 7.829 2.354 20.179 1.00 93.88 320 ALA A C 1
ATOM 2447 O O . ALA A 1 320 ? 7.740 3.141 21.122 1.00 93.88 320 ALA A O 1
ATOM 2448 N N . ALA A 1 321 ? 6.948 1.359 20.020 1.00 93.62 321 ALA A N 1
ATOM 2449 C CA . ALA A 1 321 ? 5.907 1.073 21.005 1.00 93.62 321 ALA A CA 1
ATOM 2450 C C . ALA A 1 321 ? 6.493 0.515 22.314 1.00 93.62 321 ALA A C 1
ATOM 2452 O O . ALA A 1 321 ? 6.108 0.974 23.390 1.00 93.62 321 ALA A O 1
ATOM 2453 N N . ARG A 1 322 ? 7.454 -0.419 22.234 1.00 92.94 322 ARG A N 1
ATOM 2454 C CA . ARG A 1 322 ? 8.151 -0.967 23.412 1.00 92.94 322 ARG A CA 1
ATOM 2455 C C . ARG A 1 322 ? 8.901 0.111 24.191 1.00 92.94 322 ARG A C 1
ATOM 2457 O O . ARG A 1 322 ? 8.762 0.165 25.410 1.00 92.94 322 ARG A O 1
ATOM 2464 N N . GLU A 1 323 ? 9.634 0.985 23.504 1.00 93.38 323 GLU A N 1
ATOM 2465 C CA . GLU A 1 323 ? 10.343 2.126 24.101 1.00 93.38 323 GLU A CA 1
ATOM 2466 C C . GLU A 1 323 ? 9.379 3.096 24.801 1.00 93.38 323 GLU A C 1
ATOM 2468 O O . GLU A 1 323 ? 9.701 3.652 25.850 1.00 93.38 323 GLU A O 1
ATOM 2473 N N . ALA A 1 324 ? 8.163 3.250 24.270 1.00 91.44 324 ALA A N 1
ATOM 2474 C CA . ALA A 1 324 ? 7.093 4.024 24.896 1.00 91.44 324 ALA A CA 1
ATOM 2475 C C . ALA A 1 324 ? 6.372 3.285 26.047 1.00 91.44 324 ALA A C 1
ATOM 2477 O O . ALA A 1 324 ? 5.445 3.839 26.640 1.00 91.44 324 ALA A O 1
ATOM 2478 N N . GLY A 1 325 ? 6.766 2.047 26.373 1.00 91.69 325 GLY A N 1
ATOM 2479 C CA . GLY A 1 325 ? 6.132 1.224 27.407 1.00 91.69 325 GLY A CA 1
ATOM 2480 C C . GLY A 1 325 ? 4.761 0.666 27.009 1.00 91.69 325 GLY A C 1
ATOM 2481 O O . GLY A 1 325 ? 3.938 0.375 27.881 1.00 91.69 325 GLY A O 1
ATOM 2482 N N . LEU A 1 326 ? 4.495 0.528 25.708 1.00 92.06 326 LEU A N 1
ATOM 2483 C CA . LEU A 1 326 ? 3.211 0.109 25.146 1.00 92.06 326 LEU A CA 1
ATOM 2484 C C . LEU A 1 326 ? 3.310 -1.254 24.447 1.00 92.06 326 LEU A C 1
ATOM 2486 O O . LEU A 1 326 ? 4.273 -1.556 23.745 1.00 92.06 326 LEU A O 1
ATOM 2490 N N . ALA A 1 327 ? 2.259 -2.057 24.591 1.00 91.81 327 ALA A N 1
ATOM 2491 C CA . ALA A 1 327 ? 1.999 -3.235 23.776 1.00 91.81 327 ALA A CA 1
ATOM 2492 C C . ALA A 1 327 ? 0.976 -2.884 22.688 1.00 91.81 327 ALA A C 1
ATOM 2494 O O . ALA A 1 327 ? -0.057 -2.273 22.973 1.00 91.81 327 ALA A O 1
ATOM 2495 N N . LEU A 1 328 ? 1.261 -3.276 21.445 1.00 94.69 328 LEU A N 1
ATOM 2496 C CA . LEU A 1 328 ? 0.333 -3.141 20.323 1.00 94.69 328 LEU A CA 1
ATOM 2497 C C . LEU A 1 328 ? -0.555 -4.387 20.252 1.00 94.69 328 LEU A C 1
ATOM 2499 O O . LEU A 1 328 ? -0.049 -5.494 20.068 1.00 94.69 328 LEU A O 1
ATOM 2503 N N . ASN A 1 329 ? -1.870 -4.207 20.353 1.00 95.31 329 ASN A N 1
ATOM 2504 C CA . ASN A 1 329 ? -2.849 -5.285 20.233 1.00 95.31 329 ASN A CA 1
ATOM 2505 C C . ASN A 1 329 ? -3.433 -5.276 18.824 1.00 95.31 329 ASN A C 1
ATOM 2507 O O . ASN A 1 329 ? -4.011 -4.279 18.395 1.00 95.31 329 ASN A O 1
ATOM 2511 N N . LEU A 1 330 ? -3.267 -6.380 18.099 1.00 96.56 330 LEU A N 1
ATOM 2512 C CA . LEU A 1 330 ? -3.670 -6.509 16.703 1.00 96.56 330 LEU A CA 1
ATOM 2513 C C . LEU A 1 330 ? -4.900 -7.409 16.598 1.00 96.56 330 LEU A C 1
ATOM 2515 O O . LEU A 1 330 ? -4.806 -8.602 16.878 1.00 96.56 330 LEU A O 1
ATOM 2519 N N . THR A 1 331 ? -6.018 -6.860 16.124 1.00 97.38 331 THR A N 1
ATOM 2520 C CA . THR A 1 331 ? -7.232 -7.632 15.821 1.00 97.38 331 THR A CA 1
ATOM 2521 C C . THR A 1 331 ? -7.436 -7.668 14.309 1.00 97.38 331 THR A C 1
ATOM 2523 O O . THR A 1 331 ? -7.637 -6.606 13.716 1.00 97.38 331 THR A O 1
ATOM 2526 N N . PRO A 1 332 ? -7.340 -8.831 13.639 1.00 96.44 332 PRO A N 1
ATOM 2527 C CA . PRO A 1 332 ? -7.632 -8.910 12.213 1.00 96.44 332 PRO A CA 1
ATOM 2528 C C . PRO A 1 332 ? -9.122 -8.628 11.999 1.00 96.44 332 PRO A C 1
ATOM 2530 O O . PRO A 1 332 ? -9.955 -9.193 12.697 1.00 96.44 332 PRO A O 1
ATOM 2533 N N . ILE A 1 333 ? 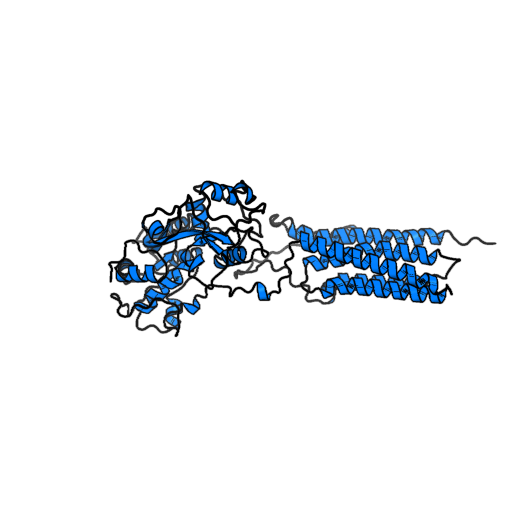-9.451 -7.751 11.053 1.00 96.06 333 ILE A N 1
ATOM 2534 C CA . ILE A 1 333 ? -10.844 -7.377 10.728 1.00 96.06 333 ILE A CA 1
ATOM 2535 C C . ILE A 1 333 ? -11.235 -7.741 9.295 1.00 96.06 333 ILE A C 1
ATOM 2537 O O . ILE A 1 333 ? -12.409 -7.734 8.941 1.00 96.06 333 ILE A O 1
ATOM 2541 N N . GLY A 1 334 ? -10.246 -8.049 8.463 1.00 95.31 334 GLY A N 1
ATOM 2542 C CA . GLY A 1 334 ? -10.411 -8.400 7.066 1.00 95.31 334 GLY A CA 1
ATOM 2543 C C . GLY A 1 334 ? -9.078 -8.827 6.473 1.00 95.31 334 GLY A C 1
ATOM 2544 O O . GLY A 1 334 ? -8.023 -8.693 7.098 1.00 95.31 334 GLY A O 1
ATOM 2545 N N . ARG A 1 335 ? -9.127 -9.337 5.251 1.00 94.94 335 ARG A N 1
ATOM 2546 C CA . ARG A 1 335 ? -7.976 -9.801 4.485 1.00 94.94 335 ARG A CA 1
ATOM 2547 C C . ARG A 1 335 ? -7.817 -9.000 3.208 1.00 94.94 335 ARG A C 1
ATOM 2549 O O . ARG A 1 335 ? -8.760 -8.440 2.651 1.00 94.94 335 ARG A O 1
ATOM 2556 N N . GLU A 1 336 ? -6.585 -8.983 2.742 1.00 93.50 336 GLU A N 1
ATOM 2557 C CA . GLU A 1 336 ? -6.145 -8.296 1.546 1.00 93.50 336 GLU A CA 1
ATOM 2558 C C . GLU A 1 336 ? -5.046 -9.119 0.857 1.00 93.50 336 GLU A C 1
ATOM 2560 O O . GLU A 1 336 ? -4.408 -9.981 1.465 1.00 93.50 336 GLU A O 1
ATOM 2565 N N . ALA A 1 337 ? -4.806 -8.858 -0.423 1.00 95.44 337 ALA A N 1
ATOM 2566 C CA . ALA A 1 337 ? -3.653 -9.362 -1.152 1.00 95.44 337 ALA A CA 1
ATOM 2567 C C . ALA A 1 337 ? -2.622 -8.259 -1.378 1.00 95.44 337 ALA A C 1
ATOM 2569 O O . ALA A 1 337 ? -2.932 -7.185 -1.902 1.00 95.44 337 ALA A O 1
ATOM 2570 N N . PHE A 1 338 ? -1.365 -8.573 -1.078 1.00 96.56 338 PHE A N 1
ATOM 2571 C CA . PHE A 1 338 ? -0.236 -7.849 -1.639 1.00 96.56 338 PHE A CA 1
ATOM 2572 C C . PHE A 1 338 ? 0.014 -8.344 -3.069 1.00 96.56 338 PHE A C 1
ATOM 2574 O O . PHE A 1 338 ? 0.274 -9.525 -3.309 1.00 96.56 338 PHE A O 1
ATOM 2581 N N . VAL A 1 339 ? -0.128 -7.453 -4.043 1.00 97.56 339 VAL A N 1
ATOM 2582 C CA . VAL A 1 339 ? -0.157 -7.799 -5.467 1.00 97.56 339 VAL A CA 1
ATOM 2583 C C . VAL A 1 339 ? 0.977 -7.139 -6.219 1.00 97.56 339 VAL A C 1
ATOM 2585 O O . VAL A 1 339 ? 1.392 -6.027 -5.895 1.00 97.56 339 VAL A O 1
ATOM 2588 N N . PHE A 1 340 ? 1.422 -7.823 -7.267 1.00 98.50 340 PHE A N 1
ATOM 2589 C CA . PHE A 1 340 ? 2.334 -7.288 -8.266 1.00 98.50 340 PHE A CA 1
ATOM 2590 C C . PHE A 1 340 ? 1.562 -6.975 -9.533 1.00 98.50 340 PHE A C 1
ATOM 2592 O O . PHE A 1 340 ? 0.585 -7.651 -9.856 1.00 98.50 340 PHE A O 1
ATOM 2599 N N . PHE A 1 341 ? 1.996 -5.952 -10.252 1.00 98.00 341 PHE A N 1
ATOM 2600 C CA . PHE A 1 341 ? 1.372 -5.562 -11.503 1.00 98.00 341 PHE A CA 1
ATOM 2601 C C . PHE A 1 341 ? 2.381 -4.986 -12.481 1.00 98.00 341 PHE A C 1
ATOM 2603 O O . PHE A 1 341 ? 3.409 -4.415 -12.108 1.00 98.00 341 PHE A O 1
ATOM 2610 N N . VAL A 1 342 ? 2.037 -5.130 -13.751 1.00 98.06 342 VAL A N 1
ATOM 2611 C CA . VAL A 1 342 ? 2.773 -4.617 -14.908 1.00 98.06 342 VAL A CA 1
ATOM 2612 C C . VAL A 1 342 ? 1.829 -3.785 -15.767 1.00 98.06 342 VAL A C 1
ATOM 2614 O O . VAL A 1 342 ? 0.615 -3.776 -15.548 1.00 98.06 342 VAL A O 1
ATOM 2617 N N . HIS A 1 343 ? 2.369 -3.084 -16.759 1.00 95.88 343 HIS A N 1
ATOM 2618 C CA . HIS A 1 343 ? 1.543 -2.449 -17.783 1.00 95.88 343 HIS A CA 1
ATOM 2619 C C . HIS A 1 343 ? 0.663 -3.488 -18.503 1.00 95.88 343 HIS A C 1
ATOM 2621 O O . HIS A 1 343 ? 1.116 -4.602 -18.764 1.00 95.88 343 HIS A O 1
ATOM 2627 N N . LYS A 1 344 ? -0.566 -3.123 -18.893 1.00 94.62 344 LYS A N 1
ATOM 2628 C CA . LYS A 1 344 ? -1.535 -4.036 -19.538 1.00 94.62 344 LYS A CA 1
ATOM 2629 C C . LYS A 1 344 ? -1.015 -4.719 -20.813 1.00 94.62 344 LYS A C 1
ATOM 2631 O O . LYS A 1 344 ? -1.486 -5.807 -21.140 1.00 94.62 344 LYS A O 1
ATOM 2636 N N . ASP A 1 345 ? -0.069 -4.079 -21.509 1.00 94.00 345 ASP A N 1
ATOM 2637 C CA . ASP A 1 345 ? 0.532 -4.561 -22.765 1.00 94.00 345 ASP A CA 1
ATOM 2638 C C . ASP A 1 345 ? 1.815 -5.386 -22.549 1.00 94.00 345 ASP A C 1
ATOM 2640 O O . ASP A 1 345 ? 2.419 -5.847 -23.523 1.00 94.00 345 ASP A O 1
ATOM 2644 N N . ASN A 1 346 ? 2.260 -5.555 -21.298 1.00 96.00 346 ASN A N 1
ATOM 2645 C CA . ASN A 1 346 ? 3.314 -6.506 -20.959 1.00 96.00 346 ASN A CA 1
ATOM 2646 C C . ASN A 1 346 ? 2.741 -7.937 -21.086 1.00 96.00 346 ASN A C 1
ATOM 2648 O O . ASN A 1 346 ? 1.668 -8.199 -20.539 1.00 96.00 346 ASN A O 1
ATOM 2652 N N . PRO A 1 347 ? 3.404 -8.863 -21.808 1.00 95.69 347 PRO A N 1
ATOM 2653 C CA . PRO A 1 347 ? 2.886 -10.218 -22.013 1.00 95.69 347 PRO A CA 1
ATOM 2654 C C . PRO A 1 347 ? 2.976 -11.118 -20.773 1.00 95.69 347 PRO A C 1
ATOM 2656 O O . PRO A 1 347 ? 2.402 -12.202 -20.780 1.00 95.69 347 PRO A O 1
ATOM 2659 N N . ILE A 1 348 ? 3.705 -10.716 -19.728 1.00 97.69 348 ILE A N 1
ATOM 2660 C CA . ILE A 1 348 ? 3.809 -11.495 -18.496 1.00 97.69 348 ILE A CA 1
ATOM 2661 C C . ILE A 1 348 ? 2.474 -11.467 -17.755 1.00 97.69 348 ILE A C 1
ATOM 2663 O O . ILE A 1 348 ? 1.967 -10.414 -17.375 1.00 97.69 348 ILE A O 1
ATOM 2667 N N . GLU A 1 349 ? 1.924 -12.652 -17.516 1.00 96.62 349 GLU A N 1
ATOM 2668 C CA . GLU A 1 349 ? 0.669 -12.836 -16.781 1.00 96.62 349 GLU A CA 1
ATOM 2669 C C . GLU A 1 349 ? 0.875 -13.315 -15.345 1.00 96.62 349 GLU A C 1
ATOM 2671 O O . GLU A 1 349 ? -0.025 -13.211 -14.512 1.00 96.62 349 GLU A O 1
ATOM 2676 N N . GLY A 1 350 ? 2.054 -13.849 -15.039 1.00 98.00 350 GLY A N 1
ATOM 2677 C CA . GLY A 1 350 ? 2.377 -14.351 -13.717 1.00 98.00 350 GLY A CA 1
ATOM 2678 C C . GLY A 1 350 ? 3.864 -14.584 -13.527 1.00 98.00 350 GLY A C 1
ATOM 2679 O O . GLY A 1 350 ? 4.609 -14.720 -14.495 1.00 98.00 350 GLY A O 1
ATOM 2680 N N . LEU A 1 351 ? 4.275 -14.617 -12.265 1.00 98.56 351 LEU A N 1
ATOM 2681 C CA . LEU A 1 351 ? 5.646 -14.868 -11.837 1.00 98.56 351 LEU A CA 1
ATOM 2682 C C . LEU A 1 351 ? 5.637 -15.819 -10.641 1.00 98.56 351 LEU A C 1
ATOM 2684 O O . LEU A 1 351 ? 4.707 -15.801 -9.832 1.00 98.56 351 LEU A O 1
ATOM 2688 N N . SER A 1 352 ? 6.683 -16.627 -10.497 1.00 98.19 352 SER A N 1
ATOM 2689 C CA . SER A 1 352 ? 6.918 -17.325 -9.235 1.00 98.19 352 SER A CA 1
ATOM 2690 C C . SER A 1 352 ? 7.470 -16.373 -8.174 1.00 98.19 352 SER A C 1
ATOM 2692 O O . SER A 1 352 ? 8.066 -15.335 -8.483 1.00 98.19 352 SER A O 1
ATOM 2694 N N . THR A 1 353 ? 7.325 -16.747 -6.907 1.00 97.00 353 THR A N 1
ATOM 2695 C CA . THR A 1 353 ? 7.942 -16.040 -5.778 1.00 97.00 353 THR A CA 1
ATOM 2696 C C . THR A 1 353 ? 9.450 -15.846 -5.982 1.00 97.00 353 THR A C 1
ATOM 2698 O O . THR A 1 353 ? 9.972 -14.746 -5.780 1.00 97.00 353 THR A O 1
ATOM 2701 N N . ASP A 1 354 ? 10.147 -16.870 -6.473 1.00 97.12 354 ASP A N 1
ATOM 2702 C CA . ASP A 1 354 ? 11.588 -16.801 -6.726 1.00 97.12 354 ASP A CA 1
ATOM 2703 C C . ASP A 1 354 ? 11.941 -15.845 -7.868 1.00 97.12 354 ASP A C 1
ATOM 2705 O O . ASP A 1 354 ? 12.921 -15.105 -7.773 1.00 97.12 354 ASP A O 1
ATOM 2709 N N . GLN A 1 355 ? 11.123 -15.787 -8.923 1.00 98.31 355 GLN A N 1
ATOM 2710 C CA . GLN A 1 355 ? 11.311 -14.818 -10.005 1.00 98.31 355 GLN A CA 1
ATOM 2711 C C . GLN A 1 355 ? 11.126 -13.384 -9.505 1.00 98.31 355 GLN A C 1
ATOM 2713 O O . GLN A 1 355 ? 11.921 -12.513 -9.852 1.00 98.31 355 GLN A O 1
ATOM 2718 N N . ILE A 1 356 ? 10.130 -13.130 -8.651 1.00 98.31 356 ILE A N 1
ATOM 2719 C CA . ILE A 1 356 ? 9.925 -11.810 -8.040 1.00 98.31 356 ILE A CA 1
ATOM 2720 C C . ILE A 1 356 ? 11.149 -11.415 -7.211 1.00 98.31 356 ILE A C 1
ATOM 2722 O O . ILE A 1 356 ? 11.696 -10.328 -7.411 1.00 98.31 356 ILE A O 1
ATOM 2726 N N . ARG A 1 357 ? 11.630 -12.299 -6.328 1.00 97.81 357 ARG A N 1
ATOM 2727 C CA . ARG A 1 357 ? 12.845 -12.050 -5.534 1.00 97.81 357 ARG A CA 1
ATOM 2728 C C . ARG A 1 357 ? 14.046 -11.778 -6.430 1.00 97.81 357 ARG A C 1
ATOM 2730 O O . ARG A 1 357 ? 14.765 -10.805 -6.216 1.00 97.81 357 ARG A O 1
ATOM 2737 N N . ALA A 1 358 ? 14.240 -12.577 -7.476 1.00 97.94 358 ALA A N 1
ATOM 2738 C CA . ALA A 1 358 ? 15.340 -12.408 -8.417 1.00 97.94 358 ALA A CA 1
ATOM 2739 C C . ALA A 1 358 ? 15.261 -11.078 -9.192 1.00 97.94 358 ALA A C 1
ATOM 2741 O O . ALA A 1 358 ? 16.289 -10.435 -9.407 1.00 97.94 358 ALA A O 1
ATOM 2742 N N . ILE A 1 359 ? 14.063 -10.619 -9.565 1.00 98.12 359 ILE A N 1
ATOM 2743 C CA . ILE A 1 359 ? 13.848 -9.309 -10.200 1.00 98.12 359 ILE A CA 1
ATOM 2744 C C . ILE A 1 359 ? 14.225 -8.177 -9.238 1.00 98.12 359 ILE A C 1
ATOM 2746 O O . ILE A 1 359 ? 15.003 -7.282 -9.578 1.00 98.12 359 ILE A O 1
ATOM 2750 N N . TYR A 1 360 ? 13.701 -8.225 -8.014 1.00 97.62 360 TYR A N 1
ATOM 2751 C CA . TYR A 1 360 ? 13.893 -7.166 -7.026 1.00 97.62 360 TYR A CA 1
ATOM 2752 C C . TYR A 1 360 ? 15.311 -7.137 -6.429 1.00 97.62 360 TYR A C 1
ATOM 2754 O O . TYR A 1 360 ? 15.807 -6.062 -6.097 1.00 97.62 360 TYR A O 1
ATOM 2762 N N . THR A 1 361 ? 16.019 -8.270 -6.411 1.00 96.75 361 THR A N 1
ATOM 2763 C CA . THR A 1 361 ? 17.465 -8.357 -6.112 1.00 96.75 361 THR A CA 1
ATOM 2764 C C . THR A 1 361 ? 18.366 -8.079 -7.315 1.00 96.75 361 THR A C 1
ATOM 2766 O O . THR A 1 361 ? 19.590 -8.143 -7.202 1.00 96.75 361 THR A O 1
ATOM 2769 N N . LYS A 1 362 ? 17.790 -7.731 -8.475 1.00 94.94 362 LYS A N 1
ATOM 2770 C CA . LYS A 1 362 ? 18.509 -7.441 -9.727 1.00 94.94 362 LYS A CA 1
ATOM 2771 C C . LYS A 1 362 ? 19.303 -8.628 -10.286 1.00 94.94 362 LYS A C 1
ATOM 2773 O O . LYS A 1 362 ? 20.208 -8.395 -11.090 1.00 94.94 362 LYS A O 1
ATOM 2778 N N . LYS A 1 363 ? 18.994 -9.864 -9.885 1.00 96.88 363 LYS A N 1
ATOM 2779 C CA . LYS A 1 363 ? 19.536 -11.093 -10.488 1.00 96.88 363 LYS A CA 1
ATOM 2780 C C . LYS A 1 363 ? 18.919 -11.329 -11.868 1.00 96.88 363 LYS A C 1
ATOM 2782 O O . LYS A 1 363 ? 19.651 -11.604 -12.808 1.00 96.88 363 LYS A O 1
ATOM 2787 N N . ILE A 1 364 ? 17.607 -11.120 -11.993 1.00 98.19 364 ILE A N 1
ATOM 2788 C CA . ILE A 1 364 ? 16.894 -11.043 -13.275 1.00 98.19 364 ILE A CA 1
ATOM 2789 C C . ILE A 1 364 ? 16.729 -9.568 -13.639 1.00 98.19 364 ILE A C 1
ATOM 2791 O O . ILE A 1 364 ? 16.285 -8.763 -12.817 1.00 98.19 364 ILE A O 1
ATOM 2795 N N . ARG A 1 365 ? 17.109 -9.190 -14.862 1.00 97.00 365 ARG A N 1
ATOM 2796 C CA . ARG A 1 365 ? 17.129 -7.781 -15.304 1.00 97.00 365 ARG A CA 1
ATOM 2797 C C . ARG A 1 365 ? 16.396 -7.544 -16.618 1.00 97.00 365 ARG A C 1
ATOM 2799 O O . ARG A 1 365 ? 16.216 -6.386 -17.000 1.00 97.00 365 ARG A O 1
ATOM 2806 N N . ASN A 1 366 ? 15.980 -8.599 -17.308 1.00 97.94 366 ASN A N 1
ATOM 2807 C CA . ASN A 1 366 ? 15.296 -8.535 -18.589 1.00 97.94 366 ASN A CA 1
ATOM 2808 C C . ASN A 1 366 ? 14.087 -9.478 -18.615 1.00 97.94 366 ASN A C 1
ATOM 2810 O O . ASN A 1 366 ? 14.175 -10.632 -18.203 1.00 97.94 366 ASN A O 1
ATOM 2814 N N . TRP A 1 367 ? 12.965 -8.999 -19.149 1.00 98.12 367 TRP A N 1
ATOM 2815 C CA . TRP A 1 367 ? 11.721 -9.763 -19.217 1.00 98.12 367 TRP A CA 1
ATOM 2816 C C . TRP A 1 367 ? 11.860 -11.077 -19.999 1.00 98.12 367 TRP A C 1
ATOM 2818 O O . TRP A 1 367 ? 11.181 -12.046 -19.667 1.00 98.12 367 TRP A O 1
ATOM 2828 N N . ARG A 1 368 ? 12.781 -11.170 -20.969 1.00 97.69 368 ARG A N 1
ATOM 2829 C CA . ARG A 1 368 ? 13.043 -12.409 -21.727 1.00 97.69 368 ARG A CA 1
ATOM 2830 C C . ARG A 1 368 ? 13.502 -13.574 -20.849 1.00 97.69 368 ARG A C 1
ATOM 2832 O O . ARG A 1 368 ? 13.291 -14.723 -21.211 1.00 97.69 368 ARG A O 1
ATOM 2839 N N . GLU A 1 369 ? 14.114 -13.283 -19.702 1.00 98.38 369 GLU A N 1
ATOM 2840 C CA . GLU A 1 369 ? 14.586 -14.292 -18.742 1.00 98.38 369 GLU A CA 1
ATOM 2841 C C . GLU A 1 369 ? 13.422 -15.000 -18.030 1.00 98.38 369 GLU A C 1
ATOM 2843 O O . GLU A 1 369 ? 13.605 -16.066 -17.451 1.00 98.38 369 GLU A O 1
ATOM 2848 N N . VAL A 1 370 ? 12.218 -14.424 -18.098 1.00 97.50 370 VAL A N 1
ATOM 2849 C CA . VAL A 1 370 ? 10.976 -14.972 -17.531 1.00 97.50 370 VAL A CA 1
ATOM 2850 C C . VAL A 1 370 ? 9.887 -15.154 -18.598 1.00 97.50 370 VAL A C 1
ATOM 2852 O O . VAL A 1 370 ? 8.704 -15.204 -18.278 1.00 97.50 370 VAL A O 1
ATOM 2855 N N . GLY A 1 371 ? 10.277 -15.256 -19.875 1.00 94.31 371 GLY A N 1
ATOM 2856 C CA . GLY A 1 371 ? 9.361 -15.533 -20.992 1.00 94.31 371 GLY A CA 1
ATOM 2857 C C . GLY A 1 371 ? 8.675 -14.306 -21.607 1.00 94.31 371 GLY A C 1
ATOM 2858 O O . GLY A 1 371 ? 7.745 -14.453 -22.394 1.00 94.31 371 GLY A O 1
ATOM 2859 N N . GLY A 1 372 ? 9.116 -13.096 -21.262 1.00 95.44 372 GLY A N 1
ATOM 2860 C CA . GLY A 1 372 ? 8.599 -11.843 -21.808 1.00 95.44 372 GLY A CA 1
ATOM 2861 C C . GLY A 1 372 ? 9.395 -11.315 -23.006 1.00 95.44 372 GLY A C 1
ATOM 2862 O O . GLY A 1 372 ? 10.199 -12.012 -23.626 1.00 95.44 372 GLY A O 1
ATOM 2863 N N . ARG A 1 373 ? 9.178 -10.038 -23.340 1.00 94.56 373 ARG A N 1
ATOM 2864 C CA . ARG A 1 373 ? 9.910 -9.352 -24.419 1.00 94.56 373 ARG A CA 1
ATOM 2865 C C . ARG A 1 373 ? 11.373 -9.126 -24.037 1.00 94.56 373 ARG A C 1
ATOM 2867 O O . ARG A 1 373 ? 11.731 -9.130 -22.865 1.00 94.56 373 ARG A O 1
ATOM 2874 N N . ASN A 1 374 ? 12.222 -8.858 -25.029 1.00 95.75 374 ASN A N 1
ATOM 2875 C CA . ASN A 1 374 ? 13.595 -8.410 -24.793 1.00 95.75 374 ASN A CA 1
ATOM 2876 C C . ASN A 1 374 ? 13.628 -6.943 -24.316 1.00 95.75 374 ASN A C 1
ATOM 2878 O O . ASN A 1 374 ? 14.060 -6.047 -25.036 1.00 95.75 374 ASN A O 1
ATOM 2882 N N . GLU A 1 375 ? 13.146 -6.717 -23.100 1.00 92.25 375 GLU A N 1
ATOM 2883 C CA . GLU A 1 375 ? 12.956 -5.414 -22.467 1.00 92.25 375 GLU A CA 1
ATOM 2884 C C . GLU A 1 375 ? 13.597 -5.433 -21.074 1.00 92.25 375 GLU A C 1
ATOM 2886 O O . GLU A 1 375 ? 13.495 -6.424 -20.347 1.00 92.25 375 GLU A O 1
ATOM 2891 N N . LYS A 1 376 ? 14.272 -4.343 -20.688 1.00 95.12 376 LYS A N 1
ATOM 2892 C CA . LYS A 1 376 ? 14.814 -4.196 -19.329 1.00 95.12 376 LYS A CA 1
ATOM 2893 C C . LYS A 1 376 ? 13.654 -4.160 -18.328 1.00 95.12 376 LYS A C 1
ATOM 2895 O O . LYS A 1 376 ? 12.620 -3.570 -18.614 1.00 95.12 376 LYS A O 1
ATOM 2900 N N . ILE A 1 377 ? 13.847 -4.744 -17.150 1.00 97.50 377 ILE A N 1
ATOM 2901 C CA . ILE A 1 377 ? 12.877 -4.666 -16.054 1.00 97.50 377 ILE A CA 1
ATOM 2902 C C . ILE A 1 377 ? 13.162 -3.430 -15.200 1.00 97.50 377 ILE A C 1
ATOM 2904 O O . ILE A 1 377 ? 14.306 -3.196 -14.797 1.00 97.50 377 ILE A O 1
ATOM 2908 N N . VAL A 1 378 ? 12.115 -2.665 -14.891 1.00 96.56 378 VAL A N 1
ATOM 2909 C CA . VAL A 1 378 ? 12.170 -1.511 -13.979 1.00 96.56 378 VAL A CA 1
ATOM 2910 C C . VAL A 1 378 ? 11.305 -1.803 -12.746 1.00 96.56 378 VAL A C 1
ATOM 2912 O O . VAL A 1 378 ? 10.092 -1.598 -12.796 1.00 96.56 378 VAL A O 1
ATOM 2915 N N . PRO A 1 379 ? 11.888 -2.334 -11.651 1.00 97.19 379 PRO A N 1
ATOM 2916 C CA . PRO A 1 379 ? 11.131 -2.705 -10.461 1.00 97.19 379 PRO A CA 1
ATOM 2917 C C . PRO A 1 379 ? 11.024 -1.544 -9.470 1.00 97.19 379 PRO A C 1
ATOM 2919 O O . PRO A 1 379 ? 12.012 -1.145 -8.853 1.00 97.19 379 PRO A O 1
ATOM 2922 N N . PHE A 1 380 ? 9.811 -1.024 -9.295 1.00 96.62 380 PHE A N 1
ATOM 2923 C CA . PHE A 1 380 ? 9.544 0.095 -8.396 1.00 96.62 380 PHE A CA 1
ATOM 2924 C C . PHE A 1 380 ? 9.544 -0.305 -6.921 1.00 96.62 380 PHE A C 1
ATOM 2926 O O . PHE A 1 380 ? 8.954 -1.319 -6.546 1.00 96.62 380 PHE A O 1
ATOM 2933 N N . GLN A 1 381 ? 10.140 0.544 -6.082 1.00 95.25 381 GLN A N 1
ATOM 2934 C CA . GLN A 1 381 ? 10.146 0.437 -4.623 1.00 95.25 381 GLN A CA 1
ATOM 2935 C C . GLN A 1 381 ? 9.616 1.712 -3.943 1.00 95.25 381 GLN A C 1
ATOM 2937 O O . GLN A 1 381 ? 9.423 2.760 -4.570 1.00 95.25 381 GLN A O 1
ATOM 2942 N N . ARG A 1 382 ? 9.367 1.612 -2.634 1.00 91.44 382 ARG A N 1
ATOM 2943 C CA . ARG A 1 382 ? 8.730 2.626 -1.784 1.00 91.44 382 ARG A CA 1
ATOM 2944 C C . ARG A 1 382 ? 9.634 2.973 -0.587 1.00 91.44 382 ARG A C 1
ATOM 2946 O O . ARG A 1 382 ? 10.584 2.244 -0.312 1.00 91.44 382 ARG A O 1
ATOM 2953 N N . PRO A 1 383 ? 9.350 4.056 0.163 1.00 86.94 383 PRO A N 1
ATOM 2954 C CA . PRO A 1 383 ? 10.089 4.368 1.384 1.00 86.94 383 PRO A CA 1
ATOM 2955 C C . PRO A 1 383 ? 10.015 3.230 2.411 1.00 86.94 383 PRO A C 1
ATOM 2957 O O . PRO A 1 383 ? 8.940 2.644 2.611 1.00 86.94 383 PRO A O 1
ATOM 2960 N N . LYS A 1 384 ? 11.131 2.975 3.106 1.00 87.00 384 LYS A N 1
ATOM 2961 C CA . LYS A 1 384 ? 11.195 2.058 4.254 1.00 87.00 384 LYS A CA 1
ATOM 2962 C C . LYS A 1 384 ? 10.145 2.440 5.307 1.00 87.00 384 LYS A C 1
ATOM 2964 O O . LYS A 1 384 ? 9.866 3.619 5.513 1.00 87.00 384 LYS A O 1
ATOM 2969 N N . GLY A 1 385 ? 9.522 1.439 5.925 1.00 79.56 385 GLY A N 1
ATOM 2970 C CA . GLY A 1 385 ? 8.452 1.619 6.917 1.00 79.56 385 GLY A CA 1
ATOM 2971 C C . GLY A 1 385 ? 7.070 1.930 6.328 1.00 79.56 385 GLY A C 1
ATOM 2972 O O . GLY A 1 385 ? 6.071 1.854 7.041 1.00 79.56 385 GLY A O 1
ATOM 2973 N N . SER A 1 386 ? 6.955 2.241 5.029 1.00 85.00 386 SER A N 1
ATOM 2974 C CA . SER A 1 386 ? 5.635 2.312 4.392 1.00 85.00 386 SER A CA 1
ATOM 2975 C C . SER A 1 386 ? 4.988 0.923 4.351 1.00 85.00 386 SER A C 1
ATOM 2977 O O . SER A 1 386 ? 5.665 -0.062 4.068 1.00 85.00 386 SER A O 1
ATOM 2979 N N . GLY A 1 387 ? 3.671 0.826 4.571 1.00 84.94 387 GLY A N 1
ATOM 2980 C CA . GLY A 1 387 ? 3.001 -0.476 4.727 1.00 84.94 387 GLY A CA 1
ATOM 2981 C C . GLY A 1 387 ? 3.232 -1.455 3.566 1.00 84.94 387 GLY A C 1
ATOM 2982 O O . GLY A 1 387 ? 3.480 -2.635 3.795 1.00 84.94 387 GLY A O 1
ATOM 2983 N N . SER A 1 388 ? 3.239 -0.969 2.318 1.00 90.38 388 SER A N 1
ATOM 2984 C CA . SER A 1 388 ? 3.534 -1.798 1.139 1.00 90.38 388 SER A CA 1
ATOM 2985 C C . SER A 1 388 ? 5.007 -2.225 1.055 1.00 90.38 388 SER A C 1
ATOM 2987 O O . SER A 1 388 ? 5.289 -3.329 0.608 1.00 90.38 388 SER A O 1
ATOM 2989 N N . GLN A 1 389 ? 5.946 -1.373 1.487 1.00 92.44 389 GLN A N 1
ATOM 2990 C CA . GLN A 1 389 ? 7.374 -1.717 1.529 1.00 92.44 389 GLN A CA 1
ATOM 2991 C C . GLN A 1 389 ? 7.647 -2.743 2.636 1.00 92.44 389 GLN A C 1
ATOM 2993 O O . GLN A 1 389 ? 8.323 -3.736 2.400 1.00 92.44 389 GLN A O 1
ATOM 2998 N N . THR A 1 390 ? 7.049 -2.565 3.817 1.00 90.31 390 THR A N 1
ATOM 2999 C CA . THR A 1 390 ? 7.136 -3.536 4.916 1.00 90.31 390 THR A CA 1
ATOM 3000 C C . THR A 1 390 ? 6.532 -4.885 4.521 1.00 90.31 390 THR A C 1
ATOM 3002 O O . THR A 1 390 ? 7.091 -5.926 4.865 1.00 90.31 390 THR A O 1
ATOM 3005 N N . ALA A 1 391 ? 5.429 -4.894 3.761 1.00 92.38 391 ALA A N 1
ATOM 3006 C CA . ALA A 1 391 ? 4.873 -6.121 3.193 1.00 92.38 391 ALA A CA 1
ATOM 3007 C C . ALA A 1 391 ? 5.840 -6.775 2.190 1.00 92.38 391 ALA A C 1
ATOM 3009 O O . ALA A 1 391 ? 6.086 -7.973 2.299 1.00 92.38 391 ALA A O 1
ATOM 3010 N N . MET A 1 392 ? 6.447 -6.004 1.280 1.00 95.56 392 MET A N 1
ATOM 3011 C CA . MET A 1 392 ? 7.475 -6.502 0.356 1.00 95.56 392 MET A CA 1
ATOM 3012 C C . MET A 1 392 ? 8.638 -7.172 1.108 1.00 95.56 392 MET A C 1
ATOM 3014 O O . MET A 1 392 ? 8.996 -8.314 0.830 1.00 95.56 392 MET A O 1
ATOM 3018 N N . GLU A 1 393 ? 9.193 -6.497 2.111 1.00 93.06 393 GLU A N 1
ATOM 3019 C CA . GLU A 1 393 ? 10.339 -6.981 2.887 1.00 93.06 393 GLU A CA 1
ATOM 3020 C C . GLU A 1 393 ? 9.997 -8.234 3.711 1.00 93.06 393 GLU A C 1
ATOM 3022 O O . GLU A 1 393 ? 10.725 -9.227 3.668 1.00 93.06 393 GLU A O 1
ATOM 3027 N N . ARG A 1 394 ? 8.869 -8.226 4.437 1.00 90.06 394 ARG A N 1
ATOM 3028 C CA . ARG A 1 394 ? 8.501 -9.322 5.352 1.00 90.06 394 ARG A CA 1
ATOM 3029 C C . ARG A 1 394 ? 7.856 -10.516 4.647 1.00 90.06 394 ARG A C 1
ATOM 3031 O O . ARG A 1 394 ? 8.130 -11.651 5.024 1.00 90.06 394 ARG A O 1
ATOM 3038 N N . LYS A 1 395 ? 6.962 -10.285 3.679 1.00 91.75 395 LYS A N 1
ATOM 3039 C CA . LYS A 1 395 ? 6.156 -11.351 3.051 1.00 91.75 395 LYS A CA 1
ATOM 3040 C C . LYS A 1 395 ? 6.780 -11.905 1.781 1.00 91.75 395 LYS A C 1
ATOM 3042 O O . LYS A 1 395 ? 6.636 -13.096 1.529 1.00 91.75 395 LYS A O 1
ATOM 3047 N N . VAL A 1 396 ? 7.461 -11.069 0.999 1.00 95.62 396 VAL A N 1
ATOM 3048 C CA . VAL A 1 396 ? 8.004 -11.485 -0.300 1.00 95.62 396 VAL A CA 1
ATOM 3049 C C . VAL A 1 396 ? 9.466 -11.866 -0.164 1.00 95.62 396 VAL A C 1
ATOM 3051 O O . VAL A 1 396 ? 9.824 -13.003 -0.462 1.00 95.62 396 VAL A O 1
ATOM 3054 N N . MET A 1 397 ? 10.307 -10.962 0.342 1.00 94.69 397 MET A N 1
ATOM 3055 C CA . MET A 1 397 ? 11.757 -11.189 0.383 1.00 94.69 397 MET A CA 1
ATOM 3056 C C . MET A 1 397 ? 12.182 -12.264 1.389 1.00 94.69 397 MET A C 1
ATOM 3058 O O . MET A 1 397 ? 13.237 -12.865 1.218 1.00 94.69 397 MET A O 1
ATOM 3062 N N . GLY A 1 398 ? 11.372 -12.547 2.415 1.00 83.38 398 GLY A N 1
ATOM 3063 C CA . GLY A 1 398 ? 11.602 -13.682 3.320 1.00 83.38 398 GLY A CA 1
ATOM 3064 C C . GLY A 1 398 ? 12.952 -13.640 4.048 1.00 83.38 398 GLY A C 1
ATOM 3065 O O . GLY A 1 398 ? 13.512 -14.689 4.346 1.00 83.38 398 GLY A O 1
ATOM 3066 N N . GLY A 1 399 ? 13.486 -12.439 4.297 1.00 84.44 399 GLY A N 1
ATOM 3067 C CA . GLY A 1 399 ? 14.796 -12.222 4.920 1.00 84.44 399 GLY A CA 1
ATOM 3068 C C . GLY A 1 399 ? 15.942 -11.943 3.943 1.00 84.44 399 GLY A C 1
ATOM 3069 O O . GLY A 1 399 ? 17.008 -11.521 4.388 1.00 84.44 399 GLY A O 1
ATOM 3070 N N . GLU A 1 400 ? 15.746 -12.105 2.630 1.00 89.06 400 GLU A N 1
ATOM 3071 C CA . GLU A 1 400 ? 16.740 -11.669 1.644 1.00 89.06 400 GLU A CA 1
ATOM 3072 C C . GLU A 1 400 ? 16.815 -10.126 1.613 1.00 89.06 400 GLU A C 1
ATOM 3074 O O . GLU A 1 400 ? 15.777 -9.460 1.522 1.00 89.06 400 GLU A O 1
ATOM 3079 N N . PRO A 1 401 ? 18.016 -9.521 1.688 1.00 88.75 401 PRO A N 1
ATOM 3080 C CA . PRO A 1 401 ? 18.155 -8.072 1.629 1.00 88.75 401 PRO A CA 1
ATOM 3081 C C . PRO A 1 401 ? 17.636 -7.512 0.304 1.00 88.75 401 PRO A C 1
ATOM 3083 O O . PRO A 1 401 ? 18.060 -7.931 -0.775 1.00 88.75 401 PRO A O 1
ATOM 3086 N N . LEU A 1 402 ? 16.748 -6.523 0.386 1.00 92.12 402 LEU A N 1
ATOM 3087 C CA . LEU A 1 402 ? 16.268 -5.791 -0.778 1.00 92.12 402 LEU A CA 1
ATOM 3088 C C . LEU A 1 402 ? 17.259 -4.657 -1.107 1.00 92.12 402 LEU A C 1
ATOM 3090 O O . LEU A 1 402 ? 17.451 -3.771 -0.269 1.00 92.12 402 LEU A O 1
ATOM 3094 N N . PRO A 1 403 ? 17.909 -4.655 -2.287 1.00 91.94 403 PRO A N 1
ATOM 3095 C CA . PRO A 1 403 ? 18.834 -3.590 -2.658 1.00 91.94 403 PRO A CA 1
ATOM 3096 C C . PRO A 1 403 ? 18.132 -2.236 -2.734 1.00 91.94 403 PRO A C 1
ATOM 3098 O O . PRO A 1 403 ? 16.979 -2.153 -3.169 1.00 91.94 403 PRO A O 1
ATOM 3101 N N . ALA A 1 404 ? 18.857 -1.170 -2.389 1.00 89.69 404 ALA A N 1
ATOM 3102 C CA . ALA A 1 404 ? 18.352 0.188 -2.543 1.00 89.69 404 ALA A CA 1
ATOM 3103 C C . ALA A 1 404 ? 17.926 0.440 -4.008 1.00 89.69 404 ALA A C 1
ATOM 3105 O O . ALA A 1 404 ? 18.668 0.078 -4.930 1.00 89.69 404 ALA A O 1
ATOM 3106 N N . PRO A 1 405 ? 16.742 1.033 -4.246 1.00 89.25 405 PRO A N 1
ATOM 3107 C CA . PRO A 1 405 ? 16.288 1.334 -5.595 1.00 89.25 405 PRO A CA 1
ATOM 3108 C C . PRO A 1 405 ? 17.150 2.426 -6.227 1.00 89.25 405 PRO A C 1
ATOM 3110 O O . PRO A 1 405 ? 17.662 3.315 -5.541 1.00 89.25 405 PRO A O 1
ATOM 3113 N N . LEU A 1 406 ? 17.248 2.416 -7.557 1.00 85.75 406 LEU A N 1
ATOM 3114 C CA . LEU A 1 406 ? 17.720 3.597 -8.276 1.00 85.75 406 LEU A CA 1
ATOM 3115 C C . LEU A 1 406 ? 16.732 4.753 -8.073 1.00 85.75 406 LEU A C 1
ATOM 3117 O O . LEU A 1 406 ? 15.538 4.539 -7.860 1.00 85.75 406 LEU A O 1
ATOM 3121 N N . ARG A 1 407 ? 17.197 5.998 -8.227 1.00 77.50 407 ARG A N 1
ATOM 3122 C CA . ARG A 1 407 ? 16.335 7.190 -8.110 1.00 77.50 407 ARG A CA 1
ATOM 3123 C C . ARG A 1 407 ? 15.097 7.116 -9.016 1.00 77.50 407 ARG A C 1
ATOM 3125 O O . ARG A 1 407 ? 14.024 7.566 -8.631 1.00 77.50 407 ARG A O 1
ATOM 3132 N N . GLU A 1 408 ? 15.244 6.538 -10.206 1.00 79.69 408 GLU A N 1
ATOM 3133 C CA . GLU A 1 408 ? 14.162 6.357 -11.183 1.00 79.69 408 GLU A CA 1
ATOM 3134 C C . GLU A 1 408 ? 13.216 5.185 -10.872 1.00 79.69 408 GLU A C 1
ATOM 3136 O O . GLU A 1 408 ? 12.129 5.123 -11.432 1.00 79.69 408 GLU A O 1
ATOM 3141 N N . GLU A 1 409 ? 13.600 4.297 -9.954 1.00 87.75 409 GLU A N 1
ATOM 3142 C CA . GLU A 1 409 ? 12.839 3.127 -9.494 1.00 87.75 409 GLU A CA 1
ATOM 3143 C C . GLU A 1 409 ? 12.134 3.397 -8.153 1.00 87.75 409 GLU A C 1
ATOM 3145 O O . GLU A 1 409 ? 11.610 2.488 -7.513 1.00 87.75 409 GLU A O 1
ATOM 3150 N N . PHE A 1 410 ? 12.119 4.648 -7.696 1.00 87.06 410 PHE A N 1
ATOM 3151 C CA . PHE A 1 410 ? 11.545 5.040 -6.416 1.00 87.06 410 PHE A CA 1
ATOM 3152 C C . PHE A 1 410 ? 10.244 5.825 -6.597 1.00 87.06 410 PHE A C 1
ATOM 3154 O O . PHE A 1 410 ? 10.151 6.755 -7.404 1.00 87.06 410 PHE A O 1
ATOM 3161 N N . ALA A 1 411 ? 9.234 5.488 -5.796 1.00 85.25 411 ALA A N 1
ATOM 3162 C CA . ALA A 1 411 ? 7.990 6.238 -5.715 1.00 85.25 411 ALA A CA 1
ATOM 3163 C C . ALA A 1 411 ? 7.615 6.521 -4.256 1.00 85.25 411 ALA A C 1
ATOM 3165 O O . ALA A 1 411 ? 7.572 5.624 -3.418 1.00 85.25 411 ALA A O 1
ATOM 3166 N N . GLN A 1 412 ? 7.265 7.771 -3.948 1.00 82.69 412 GLN A N 1
ATOM 3167 C CA . GLN A 1 412 ? 6.937 8.157 -2.573 1.00 82.69 412 GLN A CA 1
ATOM 3168 C C . GLN A 1 412 ? 5.627 7.526 -2.075 1.00 82.69 412 GLN A C 1
ATOM 3170 O O . GLN A 1 412 ? 5.556 7.075 -0.933 1.00 82.69 412 GLN A O 1
ATOM 3175 N N . ALA A 1 413 ? 4.603 7.443 -2.930 1.00 83.56 413 ALA A N 1
ATOM 3176 C CA . ALA A 1 413 ? 3.250 6.974 -2.604 1.00 83.56 413 ALA A CA 1
ATOM 3177 C C . ALA A 1 413 ? 2.839 5.752 -3.448 1.00 83.56 413 ALA A C 1
ATOM 3179 O O . ALA A 1 413 ? 3.365 5.556 -4.542 1.00 83.56 413 ALA A O 1
ATOM 3180 N N . MET A 1 414 ? 1.865 4.958 -2.975 1.00 85.62 414 MET A N 1
ATOM 3181 C CA . MET A 1 414 ? 1.346 3.790 -3.719 1.00 85.62 414 MET A CA 1
ATOM 3182 C C . MET A 1 414 ? 0.773 4.194 -5.080 1.00 85.62 414 MET A C 1
ATOM 3184 O O . MET A 1 414 ? 1.089 3.562 -6.084 1.00 85.62 414 MET A O 1
ATOM 3188 N N . GLY A 1 415 ? 0.005 5.290 -5.130 1.00 84.69 415 GLY A N 1
ATOM 3189 C CA . GLY A 1 415 ? -0.533 5.822 -6.387 1.00 84.69 415 GLY A CA 1
ATOM 3190 C C . GLY A 1 415 ? 0.571 6.167 -7.386 1.00 84.69 415 GLY A C 1
ATOM 3191 O O . GLY A 1 415 ? 0.442 5.873 -8.568 1.00 84.69 415 GLY A O 1
ATOM 3192 N N . GLY A 1 416 ? 1.707 6.668 -6.892 1.00 85.62 416 GLY A N 1
ATOM 3193 C CA . GLY A 1 416 ? 2.874 6.972 -7.715 1.00 85.62 416 GLY A CA 1
ATOM 3194 C C . GLY A 1 416 ? 3.598 5.740 -8.266 1.00 85.62 416 GLY A C 1
ATOM 3195 O O . GLY A 1 416 ? 4.277 5.875 -9.278 1.00 85.62 416 GLY A O 1
ATOM 3196 N N . VAL A 1 417 ? 3.479 4.561 -7.641 1.00 90.75 417 VAL A N 1
ATOM 3197 C CA . VAL A 1 417 ? 3.963 3.295 -8.231 1.00 90.75 417 VAL A CA 1
ATOM 3198 C C . VAL A 1 417 ? 3.052 2.901 -9.384 1.00 90.75 417 VAL A C 1
ATOM 3200 O O . VAL A 1 417 ? 3.535 2.631 -10.479 1.00 90.75 417 VAL A O 1
ATOM 3203 N N . ILE A 1 418 ? 1.735 2.919 -9.158 1.00 90.69 418 ILE A N 1
ATOM 3204 C CA . ILE A 1 418 ? 0.750 2.525 -10.172 1.00 90.69 418 ILE A CA 1
ATOM 3205 C C . ILE A 1 418 ? 0.847 3.432 -11.396 1.00 90.69 418 ILE A C 1
ATOM 3207 O O . ILE A 1 418 ? 0.946 2.933 -12.511 1.00 90.69 418 ILE A O 1
ATOM 3211 N N . GLN A 1 419 ? 0.884 4.750 -11.193 1.00 86.31 419 GLN A N 1
ATOM 3212 C CA . GLN A 1 419 ? 1.027 5.721 -12.274 1.00 86.31 419 GLN A CA 1
ATOM 3213 C C . GLN A 1 419 ? 2.316 5.494 -13.067 1.00 86.31 419 GLN A C 1
ATOM 3215 O O . GLN A 1 419 ? 2.296 5.468 -14.296 1.00 86.31 419 GLN A O 1
ATOM 3220 N N . ARG A 1 420 ? 3.445 5.295 -12.374 1.00 88.81 420 ARG A N 1
ATOM 3221 C CA . ARG A 1 420 ? 4.723 5.071 -13.048 1.00 88.81 420 ARG A CA 1
ATOM 3222 C C . ARG A 1 420 ? 4.735 3.770 -13.835 1.00 88.81 420 ARG A C 1
ATOM 3224 O O . ARG A 1 420 ? 5.280 3.782 -14.924 1.00 88.81 420 ARG A O 1
ATOM 3231 N N . VAL A 1 421 ? 4.125 2.690 -13.345 1.00 93.00 421 VAL A N 1
ATOM 3232 C CA . VAL A 1 421 ? 4.005 1.433 -14.108 1.00 93.00 421 VAL A CA 1
ATOM 3233 C C . VAL A 1 421 ? 3.053 1.588 -15.295 1.00 93.00 421 VAL A C 1
ATOM 3235 O O . VAL A 1 421 ? 3.357 1.116 -16.386 1.00 93.00 421 VAL A O 1
ATOM 3238 N N . ALA A 1 422 ? 1.927 2.278 -15.102 1.00 89.25 422 ALA A N 1
ATOM 3239 C CA . ALA A 1 422 ? 0.929 2.532 -16.138 1.00 89.25 422 ALA A CA 1
ATOM 3240 C C . ALA A 1 422 ? 1.458 3.411 -17.284 1.00 89.25 422 ALA A C 1
ATOM 3242 O O . ALA A 1 422 ? 1.072 3.222 -18.430 1.00 89.25 422 ALA A O 1
ATOM 3243 N N . GLY A 1 423 ? 2.324 4.378 -16.978 1.00 83.19 423 GLY A N 1
ATOM 3244 C CA . GLY A 1 423 ? 2.821 5.367 -17.934 1.00 83.19 423 GLY A CA 1
ATOM 3245 C C . GLY A 1 423 ? 4.327 5.316 -18.171 1.00 83.19 423 GLY A C 1
ATOM 3246 O O . GLY A 1 423 ? 4.886 6.318 -18.614 1.00 83.19 423 GLY A O 1
ATOM 3247 N N . TRP A 1 424 ? 5.019 4.215 -17.841 1.00 82.06 424 TRP A N 1
ATOM 3248 C CA . TRP A 1 424 ? 6.489 4.168 -17.855 1.00 82.06 424 TRP A CA 1
ATOM 3249 C C . TRP A 1 424 ? 7.059 4.432 -19.251 1.00 82.06 424 TRP A C 1
ATOM 3251 O O . TRP A 1 424 ? 7.231 3.515 -20.048 1.00 82.06 424 TRP A O 1
ATOM 3261 N N . ARG A 1 425 ? 7.377 5.695 -19.556 1.00 77.00 425 ARG A N 1
ATOM 3262 C CA . ARG A 1 425 ? 7.964 6.128 -20.834 1.00 77.00 425 ARG A CA 1
ATOM 3263 C C . ARG A 1 425 ? 7.231 5.562 -22.069 1.00 77.00 425 ARG A C 1
ATOM 3265 O O . ARG A 1 425 ? 7.873 5.289 -23.080 1.00 77.00 425 ARG A O 1
ATOM 3272 N N . ASN A 1 426 ? 5.911 5.371 -21.983 1.00 74.81 426 ASN A N 1
ATOM 3273 C CA . ASN A 1 426 ? 5.096 4.676 -22.991 1.00 74.81 426 ASN A CA 1
ATOM 3274 C C . ASN A 1 426 ? 5.623 3.268 -23.354 1.00 74.81 426 ASN A C 1
ATOM 3276 O O . ASN A 1 426 ? 5.594 2.863 -24.516 1.00 74.81 426 ASN A O 1
ATOM 3280 N N . ARG A 1 427 ? 6.137 2.523 -22.365 1.00 82.50 427 ARG A N 1
ATOM 3281 C CA . ARG A 1 427 ? 6.657 1.155 -22.495 1.00 82.50 427 ARG A CA 1
ATOM 3282 C C . ARG A 1 427 ? 6.121 0.229 -21.405 1.00 82.50 427 ARG A C 1
ATOM 3284 O O . ARG A 1 427 ? 5.703 0.659 -20.337 1.00 82.50 427 ARG A O 1
ATOM 3291 N N . SER A 1 428 ? 6.220 -1.072 -21.667 1.00 89.50 428 SER A N 1
ATOM 3292 C CA . SER A 1 428 ? 5.785 -2.161 -20.785 1.00 89.50 428 SER A CA 1
ATOM 3293 C C . SER A 1 428 ? 6.846 -2.659 -19.792 1.00 89.50 428 SER A C 1
ATOM 3295 O O . SER A 1 428 ? 6.636 -3.675 -19.139 1.00 89.50 428 SER A O 1
ATOM 3297 N N . GLU A 1 429 ? 7.975 -1.961 -19.658 1.00 92.00 429 GLU A N 1
ATOM 3298 C CA . GLU A 1 429 ? 9.170 -2.416 -18.921 1.00 92.00 429 GLU A CA 1
ATOM 3299 C C . GLU A 1 429 ? 8.983 -2.530 -17.398 1.00 92.00 429 GLU A C 1
ATOM 3301 O O . GLU A 1 429 ? 9.699 -3.283 -16.733 1.00 92.00 429 GLU A O 1
ATOM 3306 N N . ALA A 1 430 ? 8.071 -1.747 -16.829 1.00 96.50 430 ALA A N 1
ATOM 3307 C CA . ALA A 1 430 ? 7.978 -1.565 -15.390 1.00 96.50 430 ALA A CA 1
ATOM 3308 C C . ALA A 1 430 ? 7.153 -2.647 -14.680 1.00 96.50 430 ALA A C 1
ATOM 3310 O O . ALA A 1 430 ? 6.133 -3.115 -15.187 1.00 96.50 430 ALA A O 1
ATOM 3311 N N . ILE A 1 431 ? 7.574 -2.971 -13.457 1.00 98.44 431 ILE A N 1
ATOM 3312 C CA . ILE A 1 431 ? 6.822 -3.765 -12.483 1.00 98.44 431 ILE A CA 1
ATOM 3313 C C . ILE A 1 431 ? 6.699 -2.975 -11.181 1.00 98.44 431 ILE A C 1
ATOM 3315 O O . ILE A 1 431 ? 7.636 -2.305 -10.741 1.00 98.44 431 ILE A O 1
ATOM 3319 N N . GLY A 1 432 ? 5.527 -3.046 -10.565 1.00 97.38 432 GLY A N 1
ATOM 3320 C CA . GLY A 1 432 ? 5.259 -2.456 -9.264 1.00 97.38 432 GLY A CA 1
ATOM 3321 C C . GLY A 1 432 ? 4.478 -3.404 -8.373 1.00 97.38 432 GLY A C 1
ATOM 3322 O O . GLY A 1 432 ? 4.039 -4.473 -8.797 1.00 97.38 432 GLY A O 1
ATOM 3323 N N . TYR A 1 433 ? 4.295 -2.981 -7.128 1.00 97.31 433 TYR A N 1
ATOM 3324 C CA . TYR A 1 433 ? 3.481 -3.685 -6.151 1.00 97.31 433 TYR A CA 1
ATOM 3325 C C . TYR A 1 433 ? 2.572 -2.710 -5.397 1.00 97.31 433 TYR A C 1
ATOM 3327 O O . TYR A 1 433 ? 2.848 -1.509 -5.291 1.00 97.31 433 TYR A O 1
ATOM 3335 N N . SER A 1 434 ? 1.475 -3.227 -4.852 1.00 94.50 434 SER A N 1
ATOM 3336 C CA . SER A 1 434 ? 0.565 -2.502 -3.960 1.00 94.50 434 SER A CA 1
ATOM 3337 C C . SER A 1 434 ? -0.344 -3.495 -3.226 1.00 94.50 434 SER A C 1
ATOM 3339 O O . SER A 1 434 ? -0.118 -4.702 -3.261 1.00 94.50 434 SER A O 1
ATOM 3341 N N . PHE A 1 435 ? -1.381 -2.993 -2.567 1.00 93.56 435 PHE A N 1
ATOM 3342 C CA . PHE A 1 435 ? -2.499 -3.801 -2.084 1.00 93.56 435 PHE A CA 1
ATOM 3343 C C . PHE A 1 435 ? -3.597 -3.852 -3.152 1.00 93.56 435 PHE A C 1
ATOM 3345 O O . PHE A 1 435 ? -3.795 -2.869 -3.873 1.00 93.56 435 PHE A O 1
ATOM 3352 N N . ARG A 1 436 ? -4.293 -4.986 -3.290 1.00 94.50 436 ARG A N 1
ATOM 3353 C CA . ARG A 1 436 ? -5.253 -5.222 -4.381 1.00 94.50 436 ARG A CA 1
ATOM 3354 C C . ARG A 1 436 ? -6.360 -4.172 -4.425 1.00 94.50 436 ARG A C 1
ATOM 3356 O O . ARG A 1 436 ? -6.612 -3.655 -5.513 1.00 94.50 436 ARG A O 1
ATOM 3363 N N . VAL A 1 437 ? -6.993 -3.828 -3.300 1.00 91.38 437 VAL A N 1
ATOM 3364 C CA . VAL A 1 437 ? -8.053 -2.801 -3.269 1.00 91.38 437 VAL A CA 1
ATOM 3365 C C . VAL A 1 437 ? -7.510 -1.465 -3.763 1.00 91.38 437 VAL A C 1
ATOM 3367 O O . VAL A 1 437 ? -8.100 -0.840 -4.645 1.00 91.38 437 VAL A O 1
ATOM 3370 N N . PHE A 1 438 ? -6.321 -1.076 -3.297 1.00 89.81 438 PHE A N 1
ATOM 3371 C CA . PHE A 1 438 ? -5.679 0.161 -3.736 1.00 89.81 438 PHE A CA 1
ATOM 3372 C C . PHE A 1 438 ? -5.348 0.158 -5.238 1.00 89.81 438 PHE A C 1
ATOM 3374 O O . PHE A 1 438 ? -5.501 1.177 -5.906 1.00 89.81 438 PHE A O 1
ATOM 3381 N N . ALA A 1 439 ? -4.914 -0.981 -5.783 1.00 90.88 439 ALA A N 1
ATOM 3382 C CA . ALA A 1 439 ? -4.551 -1.110 -7.193 1.00 90.88 439 ALA A CA 1
ATOM 3383 C C . ALA A 1 439 ? -5.753 -1.186 -8.149 1.00 90.88 439 ALA A C 1
ATOM 3385 O O . ALA A 1 439 ? -5.617 -0.791 -9.304 1.00 90.88 439 ALA A O 1
ATOM 3386 N N . THR A 1 440 ? -6.897 -1.707 -7.694 1.00 88.75 440 THR A N 1
ATOM 3387 C CA . THR A 1 440 ? -8.031 -2.050 -8.576 1.00 88.75 440 THR A CA 1
ATOM 3388 C C . THR A 1 440 ? -9.291 -1.229 -8.352 1.00 88.75 440 THR A C 1
ATOM 3390 O O . THR A 1 440 ? -10.065 -1.069 -9.286 1.00 88.75 440 THR A O 1
ATOM 3393 N N . GLN A 1 441 ? -9.512 -0.712 -7.143 1.00 84.75 441 GLN A N 1
ATOM 3394 C CA . GLN A 1 441 ? -10.774 -0.059 -6.773 1.00 84.75 441 GLN A CA 1
ATOM 3395 C C . GLN A 1 441 ? -10.584 1.402 -6.347 1.00 84.75 441 GLN A C 1
ATOM 3397 O O . GLN A 1 441 ? -11.540 2.178 -6.353 1.00 84.75 441 GLN A O 1
ATOM 3402 N N . MET A 1 442 ? -9.357 1.800 -5.988 1.00 82.25 442 MET A N 1
ATOM 3403 C CA . MET A 1 442 ? -9.062 3.153 -5.514 1.00 82.25 442 MET A CA 1
ATOM 3404 C C . MET A 1 442 ? -8.499 4.051 -6.628 1.00 82.25 442 MET A C 1
ATOM 3406 O O . MET A 1 442 ? -7.429 3.820 -7.205 1.00 82.25 442 MET A O 1
ATOM 3410 N N . GLY A 1 443 ? -9.197 5.161 -6.872 1.00 74.31 443 GLY A N 1
ATOM 3411 C CA . GLY A 1 443 ? -8.866 6.117 -7.931 1.00 74.31 443 GLY A CA 1
ATOM 3412 C C . GLY A 1 443 ? -9.396 5.696 -9.310 1.00 74.31 443 GLY A C 1
ATOM 3413 O O . GLY A 1 443 ? -10.238 4.803 -9.389 1.00 74.31 443 GLY A O 1
ATOM 3414 N N . PRO A 1 444 ? -8.961 6.365 -10.391 1.00 71.31 444 PRO A N 1
ATOM 3415 C CA . PRO A 1 444 ? -9.382 6.025 -11.747 1.00 71.31 444 PRO A CA 1
ATOM 3416 C C . PRO A 1 444 ? -8.816 4.680 -12.207 1.00 71.31 444 PRO A C 1
ATOM 3418 O O . PRO A 1 444 ? -7.766 4.233 -11.729 1.00 71.31 444 PRO A O 1
ATOM 3421 N N . GLU A 1 445 ? -9.490 4.081 -13.188 1.00 76.38 445 GLU A N 1
ATOM 3422 C CA . GLU A 1 445 ? -8.963 2.937 -13.926 1.00 76.38 445 GLU A CA 1
ATOM 3423 C C . GLU A 1 445 ? -7.643 3.304 -14.606 1.00 76.38 445 GLU A C 1
ATOM 3425 O O . GLU A 1 445 ? -7.463 4.403 -15.138 1.00 76.38 445 GLU A O 1
ATOM 3430 N N . ARG A 1 446 ? -6.687 2.378 -14.555 1.00 83.12 446 ARG A N 1
ATOM 3431 C CA . ARG A 1 446 ? -5.340 2.564 -15.097 1.00 83.12 446 ARG A CA 1
ATOM 3432 C C . ARG A 1 446 ? -4.953 1.332 -15.911 1.00 83.12 446 ARG A C 1
ATOM 3434 O O . ARG A 1 446 ? -5.370 0.231 -15.554 1.00 83.12 446 ARG A O 1
ATOM 3441 N N . PRO A 1 447 ? -4.132 1.483 -16.965 1.00 89.31 447 PRO A N 1
ATOM 3442 C CA . PRO A 1 447 ? -3.731 0.394 -17.855 1.00 89.31 447 PRO A CA 1
ATOM 3443 C C . PRO A 1 447 ? -2.694 -0.546 -17.208 1.00 89.31 447 PRO A C 1
ATOM 3445 O O . PRO A 1 447 ? -1.602 -0.745 -17.738 1.00 89.31 447 PRO A O 1
ATOM 3448 N N . ILE A 1 448 ? -3.025 -1.139 -16.060 1.00 94.00 448 ILE A N 1
ATOM 3449 C CA . ILE A 1 448 ? -2.209 -2.138 -15.364 1.00 94.00 448 ILE A CA 1
ATOM 3450 C C . ILE A 1 448 ? -2.904 -3.500 -15.335 1.00 94.00 448 ILE A C 1
ATOM 3452 O O . ILE A 1 448 ? -4.128 -3.593 -15.383 1.00 94.00 448 ILE A O 1
ATOM 3456 N N . ARG A 1 449 ? -2.112 -4.566 -15.229 1.00 95.44 449 ARG A N 1
ATOM 3457 C CA . ARG A 1 449 ? -2.575 -5.946 -15.053 1.00 95.44 449 ARG A CA 1
ATOM 3458 C C . ARG A 1 449 ? -1.948 -6.526 -13.794 1.00 95.44 449 ARG A C 1
ATOM 3460 O O . ARG A 1 449 ? -0.726 -6.479 -13.655 1.00 95.44 449 ARG A O 1
ATOM 3467 N N . LEU A 1 450 ? -2.770 -7.074 -12.897 1.00 97.62 450 LEU A N 1
ATOM 3468 C CA . LEU A 1 450 ? -2.263 -7.826 -11.748 1.00 97.62 450 LEU A CA 1
ATOM 3469 C C . LEU A 1 450 ? -1.676 -9.161 -12.213 1.00 97.62 450 LEU A C 1
ATOM 3471 O O . LEU A 1 450 ? -2.243 -9.821 -13.081 1.00 97.62 450 LEU A O 1
ATOM 3475 N N . LEU A 1 451 ? -0.559 -9.559 -11.617 1.00 98.38 451 LEU A N 1
ATOM 3476 C CA . LEU A 1 451 ? 0.115 -10.814 -11.917 1.00 98.38 451 LEU A CA 1
ATOM 3477 C C . LEU A 1 451 ? -0.407 -11.954 -11.041 1.00 98.38 451 LEU A C 1
ATOM 3479 O O . LEU A 1 451 ? -0.661 -11.777 -9.847 1.00 98.38 451 LEU A O 1
ATOM 3483 N N . ARG A 1 452 ? -0.482 -13.151 -11.628 1.00 98.56 452 ARG A N 1
ATOM 3484 C CA . ARG A 1 452 ? -0.569 -14.414 -10.885 1.00 98.56 452 ARG A CA 1
ATOM 3485 C C . ARG A 1 452 ? 0.739 -14.661 -10.145 1.00 98.56 452 ARG A C 1
ATOM 3487 O O . ARG A 1 452 ? 1.805 -14.511 -10.740 1.00 98.56 452 ARG A O 1
ATOM 3494 N N . ILE A 1 453 ? 0.664 -15.083 -8.886 1.00 98.38 453 ILE A N 1
ATOM 3495 C CA . ILE A 1 453 ? 1.847 -15.473 -8.112 1.00 98.38 453 ILE A CA 1
ATOM 3496 C C . ILE A 1 453 ? 1.788 -16.960 -7.827 1.00 98.38 453 ILE A C 1
ATOM 3498 O O . ILE A 1 453 ? 0.776 -17.448 -7.330 1.00 98.38 453 ILE A O 1
ATOM 3502 N N . ASP A 1 454 ? 2.853 -17.674 -8.191 1.00 97.62 454 ASP A N 1
ATOM 3503 C CA . ASP A 1 454 ? 2.926 -19.138 -8.087 1.00 97.62 454 ASP A CA 1
ATOM 3504 C C . ASP A 1 454 ? 1.707 -19.821 -8.745 1.00 97.62 454 ASP A C 1
ATOM 3506 O O . ASP A 1 454 ? 1.151 -20.800 -8.257 1.00 97.62 454 ASP A O 1
ATOM 3510 N N . GLY A 1 455 ? 1.252 -19.249 -9.867 1.00 97.81 455 GLY A N 1
ATOM 3511 C CA . GLY A 1 455 ? 0.089 -19.719 -10.624 1.00 97.81 455 GLY A CA 1
ATOM 3512 C C . GLY A 1 455 ? -1.277 -19.299 -10.066 1.00 97.81 455 GLY A C 1
ATOM 3513 O O . GLY A 1 455 ? -2.283 -19.562 -10.721 1.00 97.81 455 GLY A O 1
ATOM 3514 N N . VAL A 1 456 ? -1.340 -18.612 -8.921 1.00 98.38 456 VAL A N 1
ATOM 3515 C CA . VAL A 1 456 ? -2.592 -18.242 -8.241 1.00 98.38 456 VAL A CA 1
ATOM 3516 C C . VAL A 1 456 ? -2.953 -16.773 -8.481 1.00 98.38 456 VAL A C 1
ATOM 3518 O O . VAL A 1 456 ? -2.137 -15.872 -8.282 1.00 98.38 456 VAL A O 1
ATOM 3521 N N . GLU A 1 457 ? -4.200 -16.510 -8.875 1.00 97.25 457 GLU A N 1
ATOM 3522 C CA . GLU A 1 457 ? -4.744 -15.151 -9.019 1.00 97.25 457 GLU A CA 1
ATOM 3523 C C . GLU A 1 457 ? -5.147 -14.534 -7.668 1.00 97.25 457 GLU A C 1
ATOM 3525 O O . GLU A 1 457 ? -5.629 -15.257 -6.790 1.00 97.25 457 GLU A O 1
ATOM 3530 N N . PRO A 1 458 ? -5.028 -13.204 -7.482 1.00 96.25 458 PRO A N 1
ATOM 3531 C CA . PRO A 1 458 ? -5.472 -12.503 -6.274 1.00 96.25 458 PRO A CA 1
ATOM 3532 C C . PRO A 1 458 ? -6.990 -12.227 -6.300 1.00 96.25 458 PRO A C 1
ATOM 3534 O O . PRO A 1 458 ? -7.447 -11.090 -6.442 1.00 96.25 458 PRO A O 1
ATOM 3537 N N . THR A 1 459 ? -7.796 -13.278 -6.174 1.00 95.19 459 THR A N 1
ATOM 3538 C CA . THR A 1 459 ? -9.267 -13.202 -6.116 1.00 95.19 459 THR A CA 1
ATOM 3539 C C . THR A 1 459 ? -9.762 -13.202 -4.666 1.00 95.19 459 THR A C 1
ATOM 3541 O O . THR A 1 459 ? -9.079 -13.743 -3.796 1.00 95.19 459 THR A O 1
ATOM 3544 N N . PRO A 1 460 ? -10.971 -12.691 -4.366 1.00 93.94 460 PRO A N 1
ATOM 3545 C CA . PRO A 1 460 ? -11.537 -12.799 -3.020 1.00 93.94 460 PRO A CA 1
ATOM 3546 C C . PRO A 1 460 ? -11.556 -14.237 -2.480 1.00 93.94 460 PRO A C 1
ATOM 3548 O O . PRO A 1 460 ? -11.257 -14.460 -1.311 1.00 93.94 460 PRO A O 1
ATOM 3551 N N . ALA A 1 461 ? -11.832 -15.231 -3.332 1.00 94.12 461 ALA A N 1
ATOM 3552 C CA . ALA A 1 461 ? -11.837 -16.639 -2.941 1.00 94.12 461 ALA A CA 1
ATOM 3553 C C . ALA A 1 461 ? -10.439 -17.149 -2.548 1.00 94.12 461 ALA A C 1
ATOM 3555 O O . ALA A 1 461 ? -10.289 -17.770 -1.497 1.00 94.12 461 ALA A O 1
ATOM 3556 N N . THR A 1 462 ? -9.412 -16.863 -3.355 1.00 96.06 462 THR A N 1
ATOM 3557 C CA . THR A 1 462 ? -8.030 -17.307 -3.090 1.00 96.06 462 THR A CA 1
ATOM 3558 C C . THR A 1 462 ? -7.384 -16.559 -1.924 1.00 96.06 462 THR A C 1
ATOM 3560 O O . THR A 1 462 ? -6.559 -17.143 -1.222 1.00 96.06 462 THR A O 1
ATOM 3563 N N . ILE A 1 463 ? -7.783 -15.309 -1.676 1.00 95.81 463 ILE A N 1
ATOM 3564 C CA . ILE A 1 463 ? -7.383 -14.514 -0.505 1.00 95.81 463 ILE A CA 1
ATOM 3565 C C . ILE A 1 463 ? -8.047 -15.069 0.762 1.00 95.81 463 ILE A C 1
ATOM 3567 O O . ILE A 1 463 ? -7.369 -15.359 1.749 1.00 95.81 463 ILE A O 1
ATOM 3571 N N . ARG A 1 464 ? -9.367 -15.304 0.737 1.00 92.69 464 ARG A N 1
ATOM 3572 C CA . ARG A 1 464 ? -10.103 -15.854 1.888 1.00 92.69 464 ARG A CA 1
ATOM 3573 C C . ARG A 1 464 ? -9.642 -17.262 2.251 1.00 92.69 464 ARG A C 1
ATOM 3575 O O . ARG A 1 464 ? -9.556 -17.600 3.424 1.00 92.69 464 ARG A O 1
ATOM 3582 N N . SER A 1 465 ? -9.295 -18.092 1.273 1.00 92.75 465 SER A N 1
ATOM 3583 C CA . SER A 1 465 ? -8.775 -19.431 1.557 1.00 92.75 465 SER A CA 1
ATOM 3584 C C . SER A 1 465 ? -7.280 -19.448 1.900 1.00 92.75 465 SER A C 1
ATOM 3586 O O . SER A 1 465 ? -6.748 -20.520 2.162 1.00 92.75 465 SER A O 1
ATOM 3588 N N . GLY A 1 466 ? -6.573 -18.313 1.807 1.00 91.44 466 GLY A N 1
ATOM 3589 C CA . GLY A 1 466 ? -5.115 -18.241 1.974 1.00 91.44 466 GLY A CA 1
ATOM 3590 C C . GLY A 1 466 ? -4.311 -18.941 0.869 1.00 91.44 466 GLY A C 1
ATOM 3591 O O . GLY A 1 466 ? -3.121 -19.181 1.040 1.00 91.44 466 GLY A O 1
ATOM 3592 N N . LYS A 1 467 ? -4.941 -19.278 -0.267 1.00 95.94 467 LYS A N 1
ATOM 3593 C CA . LYS A 1 467 ? -4.268 -19.916 -1.414 1.00 95.94 467 LYS A CA 1
ATOM 3594 C C . LYS A 1 467 ? -3.370 -18.936 -2.164 1.00 95.94 467 LYS A C 1
ATOM 3596 O O . LYS A 1 467 ? -2.382 -19.357 -2.753 1.00 95.94 467 LYS A O 1
ATOM 3601 N N . TYR A 1 468 ? -3.725 -17.650 -2.182 1.00 97.50 468 TYR A N 1
ATOM 3602 C CA . TYR A 1 468 ? -2.864 -16.630 -2.772 1.00 97.50 468 TYR A CA 1
ATOM 3603 C C . TYR A 1 468 ? -1.657 -16.362 -1.844 1.00 97.50 468 TYR A C 1
ATOM 3605 O O . TYR A 1 468 ? -1.882 -16.013 -0.676 1.00 97.50 468 TYR A O 1
ATOM 3613 N N . PRO A 1 469 ? -0.399 -16.479 -2.327 1.00 95.56 469 PRO A N 1
ATOM 3614 C CA . PRO A 1 469 ? 0.795 -16.522 -1.468 1.00 95.56 469 PRO A CA 1
ATOM 3615 C C . PRO A 1 469 ? 0.989 -15.308 -0.555 1.00 95.56 469 PRO A C 1
ATOM 3617 O O . PRO A 1 469 ? 1.436 -15.439 0.584 1.00 95.56 469 PRO A O 1
ATOM 3620 N N . TYR A 1 470 ? 0.627 -14.114 -1.028 1.00 95.50 470 TYR A N 1
ATOM 3621 C CA . TYR A 1 470 ? 0.844 -12.865 -0.295 1.00 95.50 470 TYR A CA 1
ATOM 3622 C C . TYR A 1 470 ? -0.447 -12.296 0.287 1.00 95.50 470 TYR A C 1
ATOM 3624 O O . TYR A 1 470 ? -0.720 -11.096 0.203 1.00 95.50 470 TYR A O 1
ATOM 3632 N N . THR A 1 471 ? -1.246 -13.177 0.882 1.00 94.44 471 THR A N 1
ATOM 3633 C CA . THR A 1 471 ? -2.388 -12.779 1.704 1.00 94.44 471 THR A CA 1
ATOM 3634 C C . THR A 1 471 ? -1.893 -12.110 2.989 1.00 94.44 471 THR A C 1
ATOM 3636 O O . THR A 1 471 ? -0.973 -12.591 3.666 1.00 94.44 471 THR A O 1
ATOM 3639 N N . VAL A 1 472 ? -2.491 -10.970 3.315 1.00 92.19 472 VAL A N 1
ATOM 3640 C CA . VAL A 1 472 ? -2.210 -10.183 4.514 1.00 92.19 472 VAL A CA 1
ATOM 3641 C C . VAL A 1 472 ? -3.512 -9.811 5.203 1.00 92.19 472 VAL A C 1
ATOM 3643 O O . VAL A 1 472 ? -4.532 -9.609 4.549 1.00 92.19 472 VAL A O 1
ATOM 3646 N N . ASP A 1 473 ? -3.462 -9.677 6.520 1.00 93.00 473 ASP A N 1
ATOM 3647 C CA . ASP A 1 473 ? -4.597 -9.171 7.279 1.00 93.00 473 ASP A CA 1
ATOM 3648 C C . ASP A 1 473 ? -4.533 -7.644 7.367 1.00 93.00 473 ASP A C 1
ATOM 3650 O O . ASP A 1 473 ? -3.455 -7.043 7.486 1.00 93.00 473 ASP A O 1
ATOM 3654 N N . VAL A 1 474 ? -5.708 -7.028 7.343 1.00 93.50 474 VAL A N 1
ATOM 3655 C CA . VAL A 1 474 ? -5.918 -5.656 7.792 1.00 93.50 474 VAL A CA 1
ATOM 3656 C C . VAL A 1 474 ? -6.273 -5.728 9.269 1.00 93.50 474 VAL A C 1
ATOM 3658 O O . VAL A 1 474 ? -7.189 -6.459 9.654 1.00 93.50 474 VAL A O 1
ATOM 3661 N N . PHE A 1 475 ? -5.540 -4.992 10.099 1.00 96.12 475 PHE A N 1
ATOM 3662 C CA . PHE A 1 475 ? -5.723 -5.004 11.542 1.00 96.12 475 PHE A CA 1
ATOM 3663 C C . PHE A 1 475 ? -6.399 -3.726 12.024 1.00 96.12 475 PHE A C 1
ATOM 3665 O O . PHE A 1 475 ? -5.998 -2.627 11.641 1.00 96.12 475 PHE A O 1
ATOM 3672 N N . ALA A 1 476 ? -7.357 -3.895 12.927 1.00 97.62 476 ALA A N 1
ATOM 3673 C CA . ALA A 1 476 ? -7.710 -2.913 13.937 1.00 97.62 476 ALA A CA 1
ATOM 3674 C C . ALA A 1 476 ? -6.661 -2.995 15.058 1.00 97.62 476 ALA A C 1
ATOM 3676 O O . ALA A 1 476 ? -6.470 -4.057 15.658 1.00 97.62 476 ALA A O 1
ATOM 3677 N N . VAL A 1 477 ? -5.940 -1.902 15.307 1.00 97.50 477 VAL A N 1
ATOM 3678 C CA . VAL A 1 477 ? -4.806 -1.875 16.237 1.00 97.50 477 VAL A CA 1
ATOM 3679 C C . VAL A 1 477 ? -5.033 -0.862 17.346 1.00 97.50 477 VAL A C 1
ATOM 3681 O O . VAL A 1 477 ? -5.282 0.315 17.085 1.00 97.50 477 VAL A O 1
ATOM 3684 N N . THR A 1 478 ? -4.883 -1.325 18.583 1.00 95.88 478 THR A N 1
ATOM 3685 C CA . THR A 1 478 ? -4.893 -0.491 19.789 1.00 95.88 478 THR A CA 1
ATOM 3686 C C . THR A 1 478 ? -3.545 -0.578 20.497 1.00 95.88 478 THR A C 1
ATOM 3688 O O . THR A 1 478 ? -2.769 -1.509 20.272 1.00 95.88 478 THR A O 1
ATOM 3691 N N . ALA A 1 479 ? -3.247 0.398 21.352 1.00 92.75 479 ALA A N 1
ATOM 3692 C CA . ALA A 1 479 ? -2.076 0.371 22.218 1.00 92.75 479 ALA A CA 1
ATOM 3693 C C . ALA A 1 479 ? -2.519 0.333 23.682 1.00 92.75 479 ALA A C 1
ATOM 3695 O O . ALA A 1 479 ? -3.386 1.099 24.098 1.00 92.75 479 ALA A O 1
ATOM 3696 N N . SER A 1 480 ? -1.914 -0.554 24.465 1.00 88.88 480 SER A N 1
ATOM 3697 C CA . SER A 1 480 ? -2.150 -0.670 25.905 1.00 88.88 480 SER A CA 1
ATOM 3698 C C . SER A 1 480 ? -0.836 -0.575 26.664 1.00 88.88 480 SER A C 1
ATOM 3700 O O . SER A 1 480 ? 0.179 -1.101 26.213 1.00 88.88 480 SER A O 1
ATOM 3702 N N . SER A 1 481 ? -0.852 0.060 27.835 1.00 86.06 481 SER A N 1
ATOM 3703 C CA . SER A 1 481 ? 0.323 0.114 28.708 1.00 86.06 481 SER A CA 1
ATOM 3704 C C . SER A 1 481 ? 0.772 -1.288 29.114 1.00 86.06 481 SER A C 1
ATOM 3706 O O . SER A 1 481 ? -0.045 -2.096 29.556 1.00 86.06 481 SER A O 1
ATOM 3708 N N . ILE A 1 482 ? 2.075 -1.559 29.004 1.00 84.44 482 ILE A N 1
ATOM 3709 C CA . ILE A 1 482 ? 2.698 -2.786 29.528 1.00 84.44 482 ILE A CA 1
ATOM 3710 C C . ILE A 1 482 ? 2.660 -2.777 31.063 1.00 84.44 482 ILE A C 1
ATOM 3712 O O . ILE A 1 482 ? 2.594 -3.828 31.698 1.00 84.44 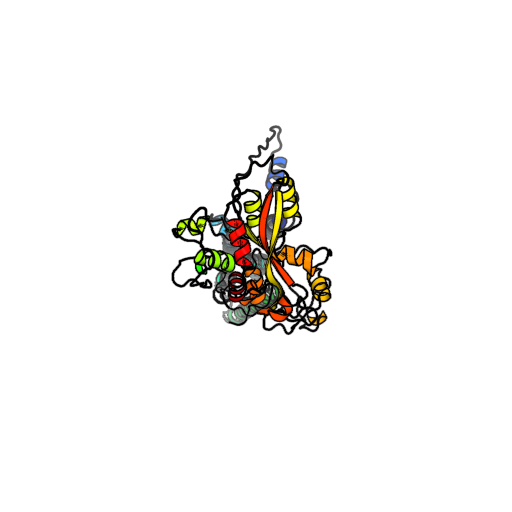482 ILE A O 1
ATOM 3716 N N . LYS A 1 483 ? 2.652 -1.583 31.669 1.00 80.00 483 LYS A N 1
ATOM 3717 C CA . LYS A 1 483 ? 2.533 -1.379 33.113 1.00 80.00 483 LYS A CA 1
ATOM 3718 C C . LYS A 1 483 ? 1.345 -0.462 33.417 1.00 80.00 483 LYS A C 1
ATOM 3720 O O . LYS A 1 483 ? 1.524 0.752 33.547 1.00 80.00 483 LYS A O 1
ATOM 3725 N N . PRO A 1 484 ? 0.124 -1.013 33.542 1.00 67.62 484 PRO A N 1
ATOM 3726 C CA . PRO A 1 484 ? -1.098 -0.228 33.724 1.00 67.62 484 PRO A CA 1
ATOM 3727 C C . PRO A 1 484 ? -1.044 0.754 34.905 1.00 67.62 484 PRO A C 1
ATOM 3729 O O . PRO A 1 484 ? -1.604 1.846 34.826 1.00 67.62 484 PRO A O 1
ATOM 3732 N N . SER A 1 485 ? -0.314 0.405 35.968 1.00 63.66 485 SER A N 1
ATOM 3733 C CA . SER A 1 485 ? -0.118 1.221 37.172 1.00 63.66 485 SER A CA 1
ATOM 3734 C C . SER A 1 485 ? 0.792 2.445 36.990 1.00 63.66 485 SER A C 1
ATOM 3736 O O . SER A 1 485 ? 0.805 3.311 37.856 1.00 63.66 485 SER A O 1
ATOM 3738 N N . GLU A 1 486 ? 1.554 2.535 35.895 1.00 62.84 486 GLU A N 1
ATOM 3739 C CA . GLU A 1 486 ? 2.527 3.612 35.622 1.00 62.84 486 GLU A CA 1
ATOM 3740 C C . GLU A 1 486 ? 2.092 4.504 34.438 1.00 62.84 486 GLU A C 1
ATOM 3742 O O . GLU A 1 486 ? 2.867 5.304 33.910 1.00 62.84 486 GLU A O 1
ATOM 3747 N N . THR A 1 487 ? 0.846 4.355 33.979 1.00 56.41 487 THR A N 1
ATOM 3748 C CA . THR A 1 487 ? 0.404 4.894 32.688 1.00 56.41 487 THR A CA 1
ATOM 3749 C C . THR A 1 487 ? 0.216 6.415 32.727 1.00 56.41 487 THR A C 1
ATOM 3751 O O . THR A 1 487 ? -0.645 6.925 33.437 1.00 56.41 487 THR A O 1
ATOM 3754 N N . LYS A 1 488 ? 0.985 7.147 31.906 1.00 53.53 488 LYS A N 1
ATOM 3755 C CA . LYS A 1 488 ? 0.811 8.595 31.647 1.00 53.53 488 LYS A CA 1
ATOM 3756 C C . LYS A 1 488 ? -0.195 8.914 30.529 1.00 53.53 488 LYS A C 1
ATOM 3758 O O . LYS A 1 488 ? -0.458 10.084 30.261 1.00 53.53 488 LYS A O 1
ATOM 3763 N N . PHE A 1 489 ? -0.705 7.897 29.838 1.00 54.31 489 PHE A N 1
ATOM 3764 C CA . PHE A 1 489 ? -1.582 8.045 28.676 1.00 54.31 489 PHE A CA 1
ATOM 3765 C C . PHE A 1 489 ? -3.063 8.116 29.067 1.00 54.31 489 PHE A C 1
ATOM 3767 O O . PHE A 1 489 ? -3.462 7.633 30.125 1.00 54.31 489 PHE A O 1
ATOM 3774 N N . ALA A 1 490 ? -3.854 8.759 28.204 1.00 54.59 490 ALA A N 1
ATOM 3775 C CA . ALA A 1 490 ? -5.272 9.032 28.411 1.00 54.59 490 ALA A CA 1
ATOM 3776 C C . ALA A 1 490 ? -6.083 7.761 28.713 1.00 54.59 490 ALA A C 1
ATOM 3778 O O . ALA A 1 490 ? -5.764 6.673 28.233 1.00 54.59 490 ALA A O 1
ATOM 3779 N N . VAL A 1 491 ? -7.160 7.932 29.487 1.00 61.50 491 VAL A N 1
ATOM 3780 C CA . VAL A 1 491 ? -8.170 6.894 29.727 1.00 61.50 491 VAL A CA 1
ATOM 3781 C C . VAL A 1 491 ? -8.613 6.325 28.372 1.00 61.50 491 VAL A C 1
ATOM 3783 O O . VAL A 1 491 ? -9.029 7.116 27.520 1.00 61.50 491 VAL A O 1
ATOM 3786 N N . PRO A 1 492 ? -8.520 4.997 28.147 1.00 77.12 492 PRO A N 1
ATOM 3787 C CA . PRO A 1 492 ? -8.953 4.386 26.899 1.00 77.12 492 PRO A CA 1
ATOM 3788 C C . PRO A 1 492 ? -10.391 4.786 26.590 1.00 77.12 492 PRO A C 1
ATOM 3790 O O . PRO A 1 492 ? -11.255 4.755 27.470 1.00 77.12 492 PRO A O 1
ATOM 3793 N N . ASN A 1 493 ? -10.647 5.168 25.344 1.00 89.75 493 ASN A N 1
ATOM 3794 C CA . ASN A 1 493 ? -11.995 5.494 24.920 1.00 89.75 493 ASN A CA 1
ATOM 3795 C C . ASN A 1 493 ? -12.913 4.263 25.122 1.00 89.75 493 ASN A C 1
ATOM 3797 O O . ASN A 1 493 ? -12.577 3.178 24.632 1.00 89.75 493 ASN A O 1
ATOM 3801 N N . PRO A 1 494 ? -14.050 4.402 25.837 1.00 91.19 494 PRO A N 1
ATOM 3802 C CA . PRO A 1 494 ? -14.881 3.264 26.235 1.00 91.19 494 PRO A CA 1
ATOM 3803 C C . PRO A 1 494 ? -15.483 2.504 25.045 1.00 91.19 494 PRO A C 1
ATOM 3805 O O . PRO A 1 494 ? -15.718 1.304 25.154 1.00 91.19 494 PRO A O 1
ATOM 3808 N N . HIS A 1 495 ? -15.664 3.163 23.898 1.00 95.62 495 HIS A N 1
ATOM 3809 C CA . HIS A 1 495 ? -16.323 2.585 22.725 1.00 95.62 495 HIS A CA 1
ATOM 3810 C C . HIS A 1 495 ? -15.368 1.867 21.762 1.00 95.62 495 HIS A C 1
ATOM 3812 O O . HIS A 1 495 ? -15.813 1.272 20.784 1.00 95.62 495 HIS A O 1
ATOM 3818 N N . VAL A 1 496 ? -14.050 1.882 22.009 1.00 95.25 496 VAL A N 1
ATOM 3819 C CA . VAL A 1 496 ? -13.070 1.236 21.110 1.00 95.25 496 VAL A CA 1
ATOM 3820 C C . VAL A 1 496 ? -13.324 -0.264 20.986 1.00 95.25 496 VAL A C 1
ATOM 3822 O O . VAL A 1 496 ? -13.247 -0.812 19.888 1.00 95.25 496 VAL A O 1
ATOM 3825 N N . ARG A 1 497 ? -13.653 -0.929 22.100 1.00 94.88 497 ARG A N 1
ATOM 3826 C CA . ARG A 1 497 ? -13.939 -2.366 22.096 1.00 94.88 497 ARG A CA 1
ATOM 3827 C C . ARG A 1 497 ? -15.222 -2.684 21.334 1.00 94.88 497 ARG A C 1
ATOM 3829 O O . ARG A 1 497 ? -15.199 -3.553 20.475 1.00 94.88 497 ARG A O 1
ATOM 3836 N N . GLU A 1 498 ? -16.289 -1.930 21.591 1.00 96.44 498 GLU A N 1
ATOM 3837 C CA . GLU A 1 498 ? -17.572 -2.071 20.889 1.00 96.44 498 GLU A CA 1
ATOM 3838 C C . GLU A 1 498 ? -17.404 -1.889 19.376 1.00 96.44 498 GLU A C 1
ATOM 3840 O O . GLU A 1 498 ? -17.961 -2.654 18.593 1.00 96.44 498 GLU A O 1
ATOM 3845 N N . LEU A 1 499 ? -16.587 -0.917 18.957 1.00 96.81 499 LEU A N 1
ATOM 3846 C CA . LEU A 1 499 ? -16.298 -0.679 17.547 1.00 96.81 499 LEU A CA 1
ATOM 3847 C C . LEU A 1 499 ? -15.528 -1.846 16.909 1.00 96.81 499 LEU A C 1
ATOM 3849 O O . LEU A 1 499 ? -15.867 -2.258 15.801 1.00 96.81 499 LEU A O 1
ATOM 3853 N N . ILE A 1 500 ? -14.523 -2.403 17.594 1.00 97.25 500 ILE A N 1
ATOM 3854 C CA . ILE A 1 500 ? -13.802 -3.597 17.119 1.00 97.25 500 ILE A CA 1
ATOM 3855 C C . ILE A 1 500 ? -14.756 -4.791 17.002 1.00 97.25 500 ILE A C 1
ATOM 3857 O O . ILE A 1 500 ? -14.782 -5.447 15.961 1.00 97.25 500 ILE A O 1
ATOM 3861 N N . ASP A 1 501 ? -15.570 -5.043 18.028 1.00 96.88 501 ASP A N 1
ATOM 3862 C CA . ASP A 1 501 ? -16.542 -6.139 18.036 1.00 96.88 501 ASP A CA 1
ATOM 3863 C C . ASP A 1 501 ? -17.577 -5.965 16.908 1.00 96.88 501 ASP A C 1
ATOM 3865 O O . ASP A 1 501 ? -17.953 -6.931 16.241 1.00 96.88 501 ASP A O 1
ATOM 3869 N N . TRP A 1 502 ? -17.974 -4.724 16.607 1.00 96.94 502 TRP A N 1
ATOM 3870 C CA . TRP A 1 502 ? -18.834 -4.419 15.467 1.00 96.94 502 TRP A CA 1
ATOM 3871 C C . TRP A 1 502 ? -18.175 -4.747 14.123 1.00 96.94 502 TRP A C 1
ATOM 3873 O O . TRP A 1 502 ? -18.831 -5.353 13.275 1.00 96.94 502 TRP A O 1
ATOM 3883 N N . PHE A 1 503 ? -16.887 -4.435 13.924 1.00 96.56 503 PHE A N 1
ATOM 3884 C CA . PHE A 1 503 ? -16.158 -4.833 12.709 1.00 96.56 503 PHE A CA 1
ATOM 3885 C C . PHE A 1 503 ? -16.112 -6.356 12.523 1.00 96.56 503 PHE A C 1
ATOM 3887 O O . PHE A 1 503 ? -16.122 -6.829 11.387 1.00 96.56 503 PHE A O 1
ATOM 3894 N N . LEU A 1 504 ? -16.096 -7.120 13.617 1.00 96.38 504 LEU A N 1
ATOM 3895 C CA . LEU A 1 504 ? -16.138 -8.586 13.600 1.00 96.38 504 LEU A CA 1
ATOM 3896 C C . LEU A 1 504 ? -17.557 -9.154 13.425 1.00 96.38 504 LEU A C 1
ATOM 3898 O O . LEU A 1 504 ? -17.712 -10.329 13.095 1.00 96.38 504 LEU A O 1
ATOM 3902 N N . SER A 1 505 ? -18.596 -8.340 13.619 1.00 95.81 505 SER A N 1
ATOM 3903 C CA . SER A 1 505 ? -19.989 -8.746 13.417 1.00 95.81 505 SER A CA 1
ATOM 3904 C C . SER A 1 505 ? -20.317 -8.979 11.930 1.00 95.81 505 SER A C 1
ATOM 3906 O O . SER A 1 505 ? -19.626 -8.447 11.056 1.00 95.81 505 SER A O 1
ATOM 3908 N N . PRO A 1 506 ? -21.418 -9.684 11.597 1.00 94.81 506 PRO A N 1
ATOM 3909 C CA . PRO A 1 506 ? -21.848 -9.859 10.206 1.00 94.81 506 PRO A CA 1
ATOM 3910 C C . PRO A 1 506 ? -22.026 -8.541 9.436 1.00 94.81 506 PRO A C 1
ATOM 3912 O O . PRO A 1 506 ? -21.727 -8.476 8.245 1.00 94.81 506 PRO A O 1
ATOM 3915 N N . GLN A 1 507 ? -22.480 -7.475 10.105 1.00 94.62 507 GLN A N 1
ATOM 3916 C CA . GLN A 1 507 ? -22.640 -6.162 9.479 1.00 94.62 507 GLN A CA 1
ATOM 3917 C C . GLN A 1 507 ? -21.287 -5.493 9.199 1.00 94.62 507 GLN A C 1
ATOM 3919 O O . GLN A 1 507 ? -21.093 -4.940 8.117 1.00 94.62 507 GLN A O 1
ATOM 3924 N N . GLY A 1 508 ? -20.344 -5.585 10.139 1.00 95.62 508 GLY A N 1
ATOM 3925 C CA . GLY A 1 508 ? -18.980 -5.096 9.944 1.00 95.62 508 GLY A CA 1
ATOM 3926 C C . GLY A 1 508 ? -18.255 -5.846 8.829 1.00 95.62 508 GLY A C 1
ATOM 3927 O O . GLY A 1 508 ? -17.642 -5.223 7.966 1.00 95.62 508 GLY A O 1
ATOM 3928 N N . GLN A 1 509 ? -18.401 -7.172 8.773 1.00 96.06 509 GLN A N 1
ATOM 3929 C CA . GLN A 1 509 ? -17.838 -7.992 7.698 1.00 96.06 509 GLN A CA 1
ATOM 3930 C C . GLN A 1 509 ? -18.449 -7.661 6.330 1.00 96.06 509 GLN A C 1
ATOM 3932 O O . GLN A 1 509 ? -17.715 -7.583 5.347 1.00 96.06 509 GLN A O 1
ATOM 3937 N N . ARG A 1 510 ? -19.756 -7.368 6.258 1.00 95.00 510 ARG A N 1
ATOM 3938 C CA . ARG A 1 510 ? -20.378 -6.852 5.028 1.00 95.00 510 ARG A CA 1
ATOM 3939 C C . ARG A 1 510 ? -19.747 -5.528 4.590 1.00 95.00 510 ARG A C 1
ATOM 3941 O O . ARG A 1 510 ? -19.404 -5.392 3.421 1.00 95.00 510 ARG A O 1
ATOM 3948 N N . LEU A 1 511 ? -19.534 -4.583 5.511 1.00 95.38 511 LEU A N 1
ATOM 3949 C CA . LEU A 1 511 ? -18.859 -3.317 5.193 1.00 95.38 511 LEU A CA 1
ATOM 3950 C C . LEU A 1 511 ? -17.438 -3.558 4.659 1.00 95.38 511 LEU A C 1
ATOM 3952 O O . LEU A 1 511 ? -17.031 -2.928 3.682 1.00 95.38 511 LEU A O 1
ATOM 3956 N N . ILE A 1 512 ? -16.685 -4.480 5.263 1.00 95.56 512 ILE A N 1
ATOM 3957 C CA . ILE A 1 512 ? -15.346 -4.865 4.792 1.00 95.56 512 ILE A CA 1
ATOM 3958 C C . ILE A 1 512 ? -15.407 -5.392 3.350 1.00 95.56 512 ILE A C 1
ATOM 3960 O O . ILE A 1 512 ? -14.623 -4.956 2.509 1.00 95.56 512 ILE A O 1
ATOM 3964 N N . GLU A 1 513 ? -16.356 -6.269 3.025 1.00 94.38 513 GLU A N 1
ATOM 3965 C CA . GLU A 1 513 ? -16.492 -6.805 1.665 1.00 94.38 513 GLU A CA 1
ATOM 3966 C C . GLU A 1 513 ? -16.947 -5.751 0.643 1.00 94.38 513 GLU A C 1
ATOM 3968 O O . GLU A 1 513 ? -16.366 -5.648 -0.440 1.00 94.38 513 GLU A O 1
ATOM 3973 N N . GLU A 1 514 ? -17.925 -4.912 0.988 1.00 93.44 514 GLU A N 1
ATOM 3974 C CA . GLU A 1 514 ? -18.443 -3.857 0.103 1.00 93.44 514 GLU A CA 1
ATOM 3975 C C . GLU A 1 514 ? -17.442 -2.713 -0.125 1.00 93.44 514 GLU A C 1
ATOM 3977 O O . GLU A 1 514 ? -17.478 -2.049 -1.160 1.00 93.44 514 GLU A O 1
ATOM 3982 N N . THR A 1 515 ? -16.501 -2.500 0.801 1.00 92.62 515 THR A N 1
ATOM 3983 C CA . THR A 1 515 ? -15.368 -1.572 0.608 1.00 92.62 515 THR A CA 1
ATOM 3984 C C . THR A 1 515 ? -14.237 -2.173 -0.236 1.00 92.62 515 THR A C 1
ATOM 3986 O O . THR A 1 515 ? -13.244 -1.494 -0.505 1.00 92.62 515 THR A O 1
ATOM 3989 N N . GLY A 1 516 ? -14.383 -3.427 -0.677 1.00 92.38 516 GLY A N 1
ATOM 3990 C CA . GLY A 1 516 ? -13.490 -4.092 -1.624 1.00 92.38 516 GLY A CA 1
ATOM 3991 C C . GLY A 1 516 ? -12.523 -5.102 -1.015 1.00 92.38 516 GLY A C 1
ATOM 3992 O O . GLY A 1 516 ? -11.897 -5.866 -1.767 1.00 92.38 516 GLY A O 1
ATOM 3993 N N . TYR A 1 517 ? -12.395 -5.097 0.313 1.00 94.88 517 TYR A N 1
ATOM 3994 C CA . TYR A 1 517 ? -11.577 -6.036 1.073 1.00 94.88 517 TYR A CA 1
ATOM 3995 C C . TYR A 1 517 ? -12.240 -7.416 1.131 1.00 94.88 517 TYR A C 1
ATOM 3997 O O . TYR A 1 517 ? -13.325 -7.642 0.602 1.00 94.88 517 TYR A O 1
ATOM 4005 N N . VAL A 1 518 ? -11.559 -8.385 1.732 1.00 95.31 518 VAL A N 1
ATOM 4006 C CA . VAL A 1 518 ? -12.074 -9.748 1.872 1.00 95.31 518 VAL A CA 1
ATOM 4007 C C . VAL A 1 518 ? -12.449 -9.985 3.328 1.00 95.31 518 VAL A C 1
ATOM 4009 O O . VAL A 1 518 ? -11.613 -9.800 4.209 1.00 95.31 518 VAL A O 1
ATOM 4012 N N . GLY A 1 519 ? -13.689 -10.395 3.594 1.00 94.25 519 GLY A N 1
ATOM 4013 C CA . GLY A 1 519 ? -14.121 -10.776 4.939 1.00 94.25 519 GLY A CA 1
ATOM 4014 C C . GLY A 1 519 ? -13.296 -11.939 5.501 1.00 94.25 519 GLY A C 1
ATOM 4015 O O . GLY A 1 519 ? -12.725 -12.742 4.754 1.00 94.25 519 GLY A O 1
ATOM 4016 N N . LEU A 1 520 ? -13.218 -12.030 6.828 1.00 91.94 520 LEU A N 1
ATOM 4017 C CA . LEU A 1 520 ? -12.518 -13.110 7.531 1.00 91.94 520 LEU A CA 1
ATOM 4018 C C . LEU A 1 520 ? -13.174 -14.470 7.271 1.00 91.94 520 LEU A C 1
ATOM 4020 O O . LEU A 1 520 ? -12.464 -15.456 7.078 1.00 91.94 520 LEU A O 1
ATOM 4024 N N . GLU A 1 521 ? -14.505 -14.466 7.208 1.00 80.69 521 GLU A N 1
ATOM 4025 C CA . GLU A 1 521 ? -15.388 -15.596 6.926 1.00 80.69 521 GLU A CA 1
ATOM 4026 C C . GLU A 1 521 ? -16.325 -15.247 5.753 1.00 80.69 521 GLU A C 1
ATOM 4028 O O . GLU A 1 521 ? -16.466 -14.068 5.413 1.00 80.69 521 GLU A O 1
ATOM 4033 N N . PRO A 1 522 ? -16.960 -16.230 5.089 1.00 64.31 522 PRO A N 1
ATOM 4034 C CA . PRO A 1 522 ? -17.991 -15.950 4.094 1.00 64.31 522 PRO A CA 1
ATOM 4035 C C . PRO A 1 522 ? -19.162 -15.209 4.752 1.00 64.31 522 PRO A C 1
ATOM 4037 O O . PRO A 1 522 ? -19.700 -15.687 5.753 1.00 64.31 522 PRO A O 1
ATOM 4040 N N . ALA A 1 523 ? -19.579 -14.067 4.197 1.00 55.34 523 ALA A N 1
ATOM 4041 C CA . ALA A 1 523 ? -20.791 -13.407 4.664 1.00 55.34 523 ALA A CA 1
ATOM 4042 C C . ALA A 1 523 ? -21.987 -14.379 4.562 1.00 55.34 523 ALA A C 1
ATOM 4044 O O . ALA A 1 523 ? -22.118 -15.075 3.546 1.00 55.34 523 ALA A O 1
ATOM 4045 N N . PRO A 1 524 ? -22.861 -14.460 5.586 1.00 45.06 524 PRO A N 1
ATOM 4046 C CA . PRO A 1 524 ? -24.095 -15.224 5.464 1.00 45.06 524 PRO A CA 1
ATOM 4047 C C . PRO A 1 524 ? -24.887 -14.679 4.271 1.00 45.06 524 PRO A C 1
ATOM 4049 O O . PRO A 1 524 ? -24.999 -13.461 4.102 1.00 45.06 524 PRO A O 1
ATOM 4052 N N . SER A 1 525 ? -25.374 -15.582 3.415 1.00 40.00 525 SER A N 1
ATOM 4053 C CA . SER A 1 525 ? -26.195 -15.201 2.263 1.00 40.00 525 SER A CA 1
ATOM 4054 C C . SER A 1 525 ? -27.397 -14.375 2.746 1.00 40.00 525 SER A C 1
ATOM 4056 O O . SER A 1 525 ? -27.947 -14.721 3.795 1.00 40.00 525 SER A O 1
ATOM 4058 N N . PRO A 1 526 ? -27.732 -13.268 2.055 1.00 42.78 526 PRO A N 1
ATOM 4059 C CA . PRO A 1 526 ? -28.772 -12.340 2.488 1.00 42.78 526 PRO A CA 1
ATOM 4060 C C . PRO A 1 526 ? -30.145 -12.991 2.644 1.00 42.78 526 PRO A C 1
ATOM 4062 O O . PRO A 1 526 ? -30.432 -13.965 1.908 1.00 42.78 526 PRO A O 1
#

Foldseek 3Di:
DDDDDPPVVVVVVCVQVVLVVVVVVVVCVVCVVVVVCVPDPPPPDPPPPPVVVVVCCVVVDDDDDDDDDDDDDDDDDDDDDPPVPDQDPDPCSNCVLVVVLVVVLVVLLVVLVVDDDDDDDPSVVVSCCRCVVNVVVSLVVQLVVCVVDDDDPCSNVVSVVVSLVVVLVSVVVVCVVVVDDPVVSPPPSVVVVVVVVVVSVVVVVVCCVVVLPQPDDPVVLPPVFDQDLVLLQAPPPNRPADADPDAPAADEPLQFQEEEAPLCQSLQSNLCNHHYPPDDSVVSVQRRYYPFQVVQLVCQLVQSGLKYKYFDFAPVSCVSSVVSQKDKDWDFLFKWFWWKKWFLPWPAQADELVRVLCVQQVVDFACVVVPTDRAGAQEADEDPRGRSNSLCCVQRNVPPDGDDHDPLRYDHDPSRLLSCRLPVSVDRRYMYIDIPCCNPPGGDDGRMHIHQYPNHDRDLVCLLVVVRRSMTTTTTMHMDRNDNPVDPHDDRRPCSVVSSVSSLDLNVQVSCVVSPTHGNDDRDDD

pLDDT: mean 71.15, std 23.98, range [21.91, 98.56]

Radius of gyration: 33.74 Å; chains: 1; bounding box: 92×68×96 Å

Sequence (526 aa):
MKRPPYLGRSLLYLLLVFPVIFQGLLLVAVLGAGVLDCILPDSGMSVSVSIAGALLVWLLGREGKKVVLRAYPKSDDGVRMAECPPPPGDFWLRYQPVLIASLWSLFVALAALLFPAPEEGAVFTIFLIVFGLTHLPSTLLTSVGALLSVPSPWMFLGPPLLIYAAYGCGMALGFRAVGAPRSALRGRVVWSLTLAVLLAAIVGRVLIMKSGFVGGRPEDASFPDQFYTRDYHPHREGNRLVKIDAPTLTISEKHPRLDGATAAYPVLAAAAQAIYKNLKDYEVDQLVGASTTPRAYEWLIKGRADLIFAARPSPEQEEAAREAGLALNLTPIGREAFVFFVHKDNPIEGLSTDQIRAIYTKKIRNWREVGGRNEKIVPFQRPKGSGSQTAMERKVMGGEPLPAPLREEFAQAMGGVIQRVAGWRNRSEAIGYSFRVFATQMGPERPIRLLRIDGVEPTPATIRSGKYPYTVDVFAVTASSIKPSETKFAVPNPHVRELIDWFLSPQGQRLIEETGYVGLEPAPSP